Protein AF-0000000068438453 (afdb_homodimer)

Organism: Pseudonaja textilis (NCBI:txid8673)

Sequence (588 aa):
MAVAGTLYTYPENWRAFKALIAAQYSGAKIKVLSTPPQFHFGQTNKTPEFLKKFPVGKVPAFEGEDGFCIFESNAIAHYVSNEELRGTTQEAASQVLQWVSFADSDIVPPASTWVFPTLGIMQYNKQATEYAKEEVKRILSLLDSHLKTRTFLVGERITLADITVVCTLLWLYKQVLEPSFRQPYENVNRWFVTCVNQPQFKAILGDLKLCEKMAQFDGQEIYSPPPPPRFSLKWPFCLGKWEAGCVASSLHHSWTYIRSPAAALINFKGFMRGYLLALPCKKPTLAYIISSPLMAVAGTLYTYPENWRAFKALIAAQYSGAKIKVLSTPPQFHFGQTNKTPEFLKKFPVGKVPAFEGEDGFCIFESNAIAHYVSNEELRGTTQEAASQVLQWVSFADSDIVPPASTWVFPTLGIMQYNKQATEYAKEEVKRILSLLDSHLKTRTFLVGERITLADITVVCTLLWLYKQVLEPSFRQPYENVNRWFVTCVNQPQFKAILGDLKLCEKMAQFDGQEIYSPPPPPRFSLKWPFCLGKWEAGCVASSLHHSWTYIRSPAAALINFKGFMRGYLLALPCKKPTLAYIISSPL

Nearest PDB structures (foldseek):
  5jpo-assembly1_A  TM=9.948E-01  e=2.511E-35  Homo sapiens
  5dqs-assembly1_A  TM=9.940E-01  e=3.022E-33  Homo sapiens
  5jpo-assembly1_C-2  TM=9.856E-01  e=1.834E-32  Homo sapiens
  5f8b-assembly1_A  TM=8.806E-01  e=1.189E-16  Aspergillus fumigatus Af293
  1nhy-assembly1_A  TM=8.116E-01  e=9.642E-15  Saccharomyces cerevisiae

Structure (mmCIF, N/CA/C/O backbone):
data_AF-0000000068438453-model_v1
#
loop_
_entity.id
_entity.type
_entity.pdbx_description
1 polymer 'Eukaryotic translation elongation factor 1 gamma'
#
loop_
_atom_site.group_PDB
_atom_site.id
_atom_site.type_symbol
_atom_site.label_atom_id
_atom_site.label_alt_id
_atom_site.label_comp_id
_atom_site.label_asym_id
_atom_site.label_entity_id
_atom_site.label_seq_id
_atom_site.pdbx_PDB_ins_code
_atom_site.Cartn_x
_atom_site.Cartn_y
_atom_site.Cartn_z
_atom_site.occupancy
_atom_site.B_iso_or_equiv
_atom_site.auth_seq_id
_atom_site.auth_comp_id
_atom_site.auth_asym_id
_atom_site.auth_atom_id
_atom_site.pdbx_PDB_model_num
ATOM 1 N N . MET A 1 1 ? -4.332 -27.781 2.059 1 58.41 1 MET A N 1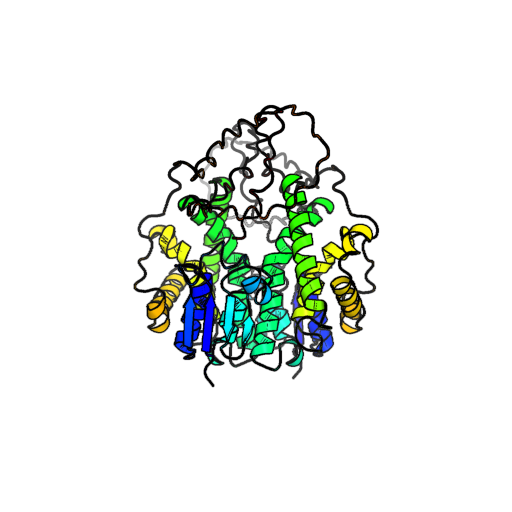
ATOM 2 C CA . MET A 1 1 ? -5.023 -27.719 3.342 1 58.41 1 MET A CA 1
ATOM 3 C C . MET A 1 1 ? -5.379 -26.297 3.713 1 58.41 1 MET A C 1
ATOM 5 O O . MET A 1 1 ? -4.691 -25.344 3.311 1 58.41 1 MET A O 1
ATOM 9 N N . ALA A 1 2 ? -6.574 -26.078 4.309 1 78.31 2 ALA A N 1
ATOM 10 C CA . ALA A 1 2 ? -7.047 -24.734 4.621 1 78.31 2 ALA A CA 1
ATOM 11 C C . ALA A 1 2 ? -6.152 -24.062 5.664 1 78.31 2 ALA A C 1
ATOM 13 O O . ALA A 1 2 ? -5.645 -24.734 6.57 1 78.31 2 ALA A O 1
ATOM 14 N N . VAL A 1 3 ? -5.676 -22.875 5.477 1 91.88 3 VAL A N 1
ATOM 15 C CA . VAL A 1 3 ? -4.844 -22.078 6.367 1 91.88 3 VAL A CA 1
ATOM 16 C C . VAL A 1 3 ? -5.523 -21.938 7.727 1 91.88 3 VAL A C 1
ATOM 18 O O . VAL A 1 3 ? -6.742 -21.75 7.801 1 91.88 3 VAL A O 1
ATOM 21 N N . ALA A 1 4 ? -4.824 -22.25 8.758 1 97.19 4 ALA A N 1
ATOM 22 C CA . ALA A 1 4 ? -5.316 -22.047 10.125 1 97.19 4 ALA A CA 1
ATOM 23 C C . ALA A 1 4 ? -4.285 -21.312 10.977 1 97.19 4 ALA A C 1
ATOM 25 O O . ALA A 1 4 ? -3.084 -21.578 10.875 1 97.19 4 ALA A O 1
ATOM 26 N N . GLY A 1 5 ? -4.852 -20.344 11.82 1 98 5 GLY A N 1
ATOM 27 C CA . GLY A 1 5 ? -3.91 -19.609 12.656 1 98 5 GLY A CA 1
ATOM 28 C C . GLY A 1 5 ? -4.574 -18.562 13.531 1 98 5 GLY A C 1
ATOM 29 O O . GLY A 1 5 ? -5.785 -18.609 13.742 1 98 5 GLY A O 1
ATOM 30 N N . THR A 1 6 ? -3.721 -17.703 14.109 1 98.44 6 THR A N 1
ATOM 31 C CA . THR A 1 6 ? -4.152 -16.672 15.047 1 98.44 6 THR A CA 1
ATOM 32 C C . THR A 1 6 ? -3.912 -15.281 14.477 1 98.44 6 THR A C 1
ATOM 34 O O . THR A 1 6 ? -2.842 -15.008 13.938 1 98.44 6 THR A O 1
ATOM 37 N N . LEU A 1 7 ? -4.945 -14.5 14.586 1 98.69 7 LEU A N 1
ATOM 38 C CA . LEU A 1 7 ? -4.848 -13.102 14.188 1 98.69 7 LEU A CA 1
ATOM 39 C C . LEU A 1 7 ? -4.867 -12.188 15.414 1 98.69 7 LEU A C 1
ATOM 41 O O . LEU A 1 7 ? -5.832 -12.195 16.172 1 98.69 7 LEU A O 1
ATOM 45 N N . TYR A 1 8 ? -3.77 -11.484 15.625 1 98.56 8 TYR A N 1
ATOM 46 C CA . TYR A 1 8 ? -3.678 -10.477 16.672 1 98.56 8 TYR A CA 1
ATOM 47 C C . TYR A 1 8 ? -4.141 -9.117 16.172 1 98.56 8 TYR A C 1
ATOM 49 O O . TYR A 1 8 ? -3.639 -8.617 15.172 1 98.56 8 TYR A O 1
ATOM 57 N N . THR A 1 9 ? -5.098 -8.516 16.781 1 98.06 9 THR A N 1
ATOM 58 C CA . THR A 1 9 ? -5.629 -7.227 16.359 1 98.06 9 THR A CA 1
ATOM 59 C C . THR A 1 9 ? -6.355 -6.535 17.516 1 98.06 9 THR A C 1
ATOM 61 O O . THR A 1 9 ? -6.172 -6.902 18.672 1 98.06 9 THR A O 1
ATOM 64 N N . TYR A 1 10 ? -6.996 -5.398 17.344 1 95.81 10 TYR A N 1
ATOM 65 C CA . TYR A 1 10 ? -7.895 -4.742 18.297 1 95.81 10 TYR A CA 1
ATOM 66 C C . TYR A 1 10 ? -9.32 -4.703 17.75 1 95.81 10 TYR A C 1
ATOM 68 O O . TYR A 1 10 ? -9.539 -4.898 16.547 1 95.81 10 TYR A O 1
ATOM 76 N N . PRO A 1 11 ? -10.281 -4.527 18.578 1 93.94 11 PRO A N 1
ATOM 77 C CA . PRO A 1 11 ? -11.672 -4.605 18.125 1 93.94 11 PRO A CA 1
ATOM 78 C C . PRO A 1 11 ? -12.008 -3.562 17.062 1 93.94 11 PRO A C 1
ATOM 80 O O . PRO A 1 11 ? -11.539 -2.422 17.141 1 93.94 11 PRO A O 1
ATOM 83 N N . GLU A 1 12 ? -12.727 -3.938 16.031 1 92.19 12 GLU A N 1
ATOM 84 C CA . GLU A 1 12 ? -13.281 -3.092 14.977 1 92.19 12 GLU A CA 1
ATOM 85 C C . GLU A 1 12 ? -12.188 -2.516 14.094 1 92.19 12 GLU A C 1
ATOM 87 O O . GLU A 1 12 ? -12.336 -1.428 13.531 1 92.19 12 GLU A O 1
ATOM 92 N N . ASN A 1 13 ? -11.062 -3.186 14.086 1 95.31 13 ASN A N 1
ATOM 93 C CA . ASN A 1 13 ? -9.992 -2.805 13.164 1 95.31 13 ASN A CA 1
ATOM 94 C C . ASN A 1 13 ? -10.344 -3.172 11.727 1 95.31 13 ASN A C 1
ATOM 96 O O . ASN A 1 13 ? -10.289 -4.344 11.344 1 95.31 13 ASN A O 1
ATOM 100 N N . TRP A 1 14 ? -10.625 -2.15 10.93 1 96 14 TRP A N 1
ATOM 101 C CA . TRP A 1 14 ? -11.055 -2.402 9.562 1 96 14 TRP A CA 1
ATOM 102 C C . TRP A 1 14 ? -9.961 -3.096 8.758 1 96 14 TRP A C 1
ATOM 104 O O . TRP A 1 14 ? -10.242 -3.801 7.789 1 96 14 TRP A O 1
ATOM 114 N N . ARG A 1 15 ? -8.719 -2.92 9.094 1 97.75 15 ARG A N 1
ATOM 115 C CA . ARG A 1 15 ? -7.602 -3.584 8.43 1 97.75 15 ARG A CA 1
ATOM 116 C C . ARG A 1 15 ? -7.641 -5.09 8.656 1 97.75 15 ARG A C 1
ATOM 118 O O . ARG A 1 15 ? -7.238 -5.867 7.793 1 97.75 15 ARG A O 1
ATOM 125 N N . ALA A 1 16 ? -8.102 -5.523 9.828 1 98.5 16 ALA A N 1
ATOM 126 C CA . ALA A 1 16 ? -8.219 -6.941 10.156 1 98.5 16 ALA A CA 1
ATOM 127 C C . ALA A 1 16 ? -9.406 -7.574 9.445 1 98.5 16 ALA A C 1
ATOM 129 O O . ALA A 1 16 ? -9.406 -8.773 9.164 1 98.5 16 ALA A O 1
ATOM 130 N N . PHE A 1 17 ? -10.398 -6.73 9.141 1 98.75 17 PHE A N 1
ATOM 131 C CA . PHE A 1 17 ? -11.594 -7.246 8.484 1 98.75 17 PHE A CA 1
ATOM 132 C C . PHE A 1 17 ? -11.25 -7.859 7.133 1 98.75 17 PHE A C 1
ATOM 134 O O . PHE A 1 17 ? -11.891 -8.82 6.695 1 98.75 17 PHE A O 1
ATOM 141 N N . LYS A 1 18 ? -10.258 -7.293 6.465 1 98.81 18 LYS A N 1
ATOM 142 C CA . LYS A 1 18 ? -9.859 -7.809 5.156 1 98.81 18 LYS A CA 1
ATOM 143 C C . LYS A 1 18 ? -9.562 -9.305 5.227 1 98.81 18 LYS A C 1
ATOM 145 O O . LYS A 1 18 ? -10.117 -10.094 4.461 1 98.81 18 LYS A O 1
ATOM 150 N N . ALA A 1 19 ? -8.719 -9.688 6.191 1 98.81 19 ALA A N 1
ATOM 151 C CA . ALA A 1 19 ? -8.312 -11.086 6.348 1 98.81 19 ALA A CA 1
ATOM 152 C C . ALA A 1 19 ? -9.477 -11.938 6.832 1 98.81 19 ALA A C 1
ATOM 154 O O . ALA A 1 19 ? -9.656 -13.07 6.375 1 98.81 19 ALA A O 1
ATOM 155 N N . LEU A 1 20 ? -10.273 -11.406 7.695 1 98.81 20 LEU A N 1
ATOM 156 C CA . LEU A 1 20 ? -11.375 -12.172 8.273 1 98.81 20 LEU A CA 1
ATOM 157 C C . LEU A 1 20 ? -12.445 -12.453 7.23 1 98.81 20 LEU A C 1
ATOM 159 O O . LEU A 1 20 ? -12.984 -13.562 7.172 1 98.81 20 LEU A O 1
ATOM 163 N N . ILE A 1 21 ? -12.742 -11.469 6.418 1 98.88 21 ILE A N 1
ATOM 164 C CA . ILE A 1 21 ? -13.727 -11.664 5.363 1 98.88 21 ILE A CA 1
ATOM 165 C C . ILE A 1 21 ? -13.18 -12.633 4.32 1 98.88 21 ILE A C 1
ATOM 167 O O . ILE A 1 21 ? -13.898 -13.523 3.848 1 98.88 21 ILE A O 1
ATOM 171 N N . ALA A 1 22 ? -11.914 -12.477 3.918 1 98.81 22 ALA A N 1
ATOM 172 C CA . ALA A 1 22 ? -11.289 -13.398 2.977 1 98.81 22 ALA A CA 1
ATOM 173 C C . ALA A 1 22 ? -11.375 -14.836 3.484 1 98.81 22 ALA A C 1
ATOM 175 O O . ALA A 1 22 ? -11.633 -15.758 2.709 1 98.81 22 ALA A O 1
ATOM 176 N N . ALA A 1 23 ? -11.195 -15.016 4.773 1 98.69 23 ALA A N 1
ATOM 177 C CA . ALA A 1 23 ? -11.227 -16.344 5.383 1 98.69 23 ALA A CA 1
ATOM 178 C C . ALA A 1 23 ? -12.617 -16.969 5.277 1 98.69 23 ALA A C 1
ATOM 180 O O . ALA A 1 23 ? -12.75 -18.188 5.16 1 98.69 23 ALA A O 1
ATOM 181 N N . GLN A 1 24 ? -13.648 -16.125 5.285 1 98.5 24 GLN A N 1
ATOM 182 C CA . GLN A 1 24 ? -15 -16.625 5.121 1 98.5 24 GLN A CA 1
ATOM 183 C C . GLN A 1 24 ? -15.195 -17.25 3.74 1 98.5 24 GLN A C 1
ATOM 185 O O . GLN A 1 24 ? -15.969 -18.203 3.58 1 98.5 24 GLN A O 1
ATOM 190 N N . TYR A 1 25 ? -14.547 -16.781 2.74 1 98.19 25 TYR A N 1
ATOM 191 C CA . TYR A 1 25 ? -14.641 -17.312 1.385 1 98.19 25 TYR A CA 1
ATOM 192 C C . TYR A 1 25 ? -13.758 -18.547 1.215 1 98.19 25 TYR A C 1
ATOM 194 O O . TYR A 1 25 ? -14.141 -19.5 0.531 1 98.19 25 TYR A O 1
ATOM 202 N N . SER A 1 26 ? -12.609 -18.531 1.817 1 97.69 26 SER A N 1
ATOM 203 C CA . SER A 1 26 ? -11.617 -19.578 1.576 1 97.69 26 SER A CA 1
ATOM 204 C C . SER A 1 26 ? -11.836 -20.766 2.506 1 97.69 26 SER A C 1
ATOM 206 O O . SER A 1 26 ? -11.352 -21.875 2.234 1 97.69 26 SER A O 1
ATOM 208 N N . GLY A 1 27 ? -12.406 -20.531 3.654 1 97.25 27 GLY A N 1
ATOM 209 C CA . GLY A 1 27 ? -12.562 -21.562 4.66 1 97.25 27 GLY A CA 1
ATOM 210 C C . GLY A 1 27 ? -11.422 -21.609 5.66 1 97.25 27 GLY A C 1
ATOM 211 O O . GLY A 1 27 ? -11.367 -22.5 6.508 1 97.25 27 GLY A O 1
ATOM 212 N N . ALA A 1 28 ? -10.523 -20.672 5.559 1 97.44 28 ALA A N 1
ATOM 213 C CA . ALA A 1 28 ? -9.445 -20.578 6.539 1 97.44 28 ALA A CA 1
ATOM 214 C C . ALA A 1 28 ? -10 -20.375 7.945 1 97.44 28 ALA A C 1
ATOM 216 O O . ALA A 1 28 ? -10.977 -19.656 8.133 1 97.44 28 ALA A O 1
ATOM 217 N N . LYS A 1 29 ? -9.375 -21.016 8.867 1 98.06 29 LYS A N 1
ATOM 218 C CA . LYS A 1 29 ? -9.797 -20.906 10.258 1 98.06 29 LYS A CA 1
ATOM 219 C C . LYS A 1 29 ? -8.914 -19.938 11.031 1 98.06 29 LYS A C 1
ATOM 221 O O . LYS A 1 29 ? -7.738 -20.219 11.273 1 98.06 29 LYS A O 1
ATOM 226 N N . ILE A 1 30 ? -9.523 -18.828 11.484 1 98.25 30 ILE A N 1
ATOM 227 C CA . ILE A 1 30 ? -8.742 -17.797 12.141 1 98.25 30 ILE A CA 1
ATOM 228 C C . ILE A 1 30 ? -9.25 -17.594 13.562 1 98.25 30 ILE A C 1
ATOM 230 O O . ILE A 1 30 ? -10.422 -17.281 13.773 1 98.25 30 ILE A O 1
ATOM 234 N N . LYS A 1 31 ? -8.414 -17.812 14.484 1 98.06 31 LYS A N 1
ATOM 235 C CA . LYS A 1 31 ? -8.664 -17.391 15.867 1 98.06 31 LYS A CA 1
ATOM 236 C C . LYS A 1 31 ? -8.258 -15.93 16.078 1 98.06 31 LYS A C 1
ATOM 238 O O . LYS A 1 31 ? -7.117 -15.555 15.812 1 98.06 31 LYS A O 1
ATOM 243 N N . VAL A 1 32 ? -9.172 -15.148 16.578 1 98.19 32 VAL A N 1
ATOM 244 C CA . VAL A 1 32 ? -8.891 -13.719 16.734 1 98.19 32 VAL A CA 1
ATOM 245 C C . VAL A 1 32 ? -8.586 -13.422 18.203 1 98.19 32 VAL A C 1
ATOM 247 O O . VAL A 1 32 ? -9.367 -13.758 19.094 1 98.19 32 VAL A O 1
ATOM 250 N N . LEU A 1 33 ? -7.477 -12.867 18.5 1 97.75 33 LEU A N 1
ATOM 251 C CA . LEU A 1 33 ? -7.129 -12.328 19.797 1 97.75 33 LEU A CA 1
ATOM 252 C C . LEU A 1 33 ? -7.109 -10.805 19.781 1 97.75 33 LEU A C 1
ATOM 254 O O . LEU A 1 33 ? -6.219 -10.203 19.172 1 97.75 33 LEU A O 1
ATOM 258 N N . SER A 1 34 ? -8.133 -10.211 20.438 1 95.75 34 SER A N 1
ATOM 259 C CA . SER A 1 34 ? -8.273 -8.766 20.297 1 95.75 34 SER A CA 1
ATOM 260 C C . SER A 1 34 ? -8.516 -8.102 21.656 1 95.75 34 SER A C 1
ATOM 262 O O . SER A 1 34 ? -8.562 -6.875 21.734 1 95.75 34 SER A O 1
ATOM 264 N N . THR A 1 35 ? -8.656 -8.883 22.641 1 94.44 35 THR A N 1
ATOM 265 C CA . THR A 1 35 ? -8.977 -8.32 23.953 1 94.44 35 THR A CA 1
ATOM 266 C C . THR A 1 35 ? -8.164 -9 25.047 1 94.44 35 THR A C 1
ATOM 268 O O . THR A 1 35 ? -7.719 -10.133 24.875 1 94.44 35 THR A O 1
ATOM 271 N N . PRO A 1 36 ? -8.039 -8.148 26.156 1 90.69 36 PRO A N 1
ATOM 272 C CA . PRO A 1 36 ? -7.41 -8.789 27.328 1 90.69 36 PRO A CA 1
ATOM 273 C C . PRO A 1 36 ? -8.195 -9.992 27.828 1 90.69 36 PRO A C 1
ATOM 275 O O . PRO A 1 36 ? -9.422 -10.039 27.688 1 90.69 36 PRO A O 1
ATOM 278 N N . PRO A 1 37 ? -7.43 -10.906 28.312 1 92.38 37 PRO A N 1
ATOM 279 C CA . PRO A 1 37 ? -6 -10.93 28.625 1 92.38 37 PRO A CA 1
ATOM 280 C C . PRO A 1 37 ? -5.156 -11.453 27.469 1 92.38 37 PRO A C 1
ATOM 282 O O . PRO A 1 37 ? -3.922 -11.414 27.531 1 92.38 37 PRO A O 1
ATOM 285 N N . GLN A 1 38 ? -5.781 -11.953 26.5 1 92.5 38 GLN A N 1
ATOM 286 C CA . GLN A 1 38 ? -5.039 -12.617 25.438 1 92.5 38 GLN A CA 1
ATOM 287 C C . GLN A 1 38 ? -4.246 -11.617 24.609 1 92.5 38 GLN A C 1
ATOM 289 O O . GLN A 1 38 ? -3.146 -11.922 24.141 1 92.5 38 GLN A O 1
ATOM 294 N N . PHE A 1 39 ? -4.855 -10.461 24.469 1 95.56 39 PHE A N 1
ATOM 295 C CA . PHE A 1 39 ? -4.176 -9.422 23.703 1 95.56 39 PHE A CA 1
ATOM 296 C C . PHE A 1 39 ? -4.578 -8.039 24.172 1 95.56 39 PHE A C 1
ATOM 298 O O . PHE A 1 39 ? -5.77 -7.719 24.25 1 95.56 39 PHE A O 1
ATOM 305 N N . HIS A 1 40 ? -3.627 -7.301 24.531 1 94.62 40 HIS A N 1
ATOM 306 C CA . HIS A 1 40 ? -3.781 -5.902 24.922 1 94.62 40 HIS A CA 1
ATOM 307 C C . HIS A 1 40 ? -3 -4.984 23.984 1 94.62 40 HIS A C 1
ATOM 309 O O . HIS A 1 40 ? -1.779 -4.859 24.109 1 94.62 40 HIS A O 1
ATOM 315 N N . PHE A 1 41 ? -3.787 -4.285 23.219 1 93.56 41 PHE A N 1
ATOM 316 C CA . PHE A 1 41 ? -3.146 -3.426 22.219 1 93.56 41 PHE A CA 1
ATOM 317 C C . PHE A 1 41 ? -2.314 -2.346 22.906 1 93.56 41 PHE A C 1
ATOM 319 O O . PHE A 1 41 ? -2.783 -1.691 23.844 1 93.56 41 PHE A O 1
ATOM 326 N N . GLY A 1 42 ? -1.165 -2.143 22.438 1 93.31 42 GLY A N 1
ATOM 327 C CA . GLY A 1 42 ? -0.262 -1.169 23.031 1 93.31 42 GLY A CA 1
ATOM 328 C C . GLY A 1 42 ? 0.601 -1.75 24.125 1 93.31 42 GLY A C 1
ATOM 329 O O . GLY A 1 42 ? 1.552 -1.11 24.578 1 93.31 42 GLY A O 1
ATOM 330 N N . GLN A 1 43 ? 0.289 -2.941 24.547 1 94.94 43 GLN A N 1
ATOM 331 C CA . GLN A 1 43 ? 1.066 -3.635 25.562 1 94.94 43 GLN A CA 1
ATOM 332 C C . GLN A 1 43 ? 1.609 -4.961 25.031 1 94.94 43 GLN A C 1
ATOM 334 O O . GLN A 1 43 ? 2.82 -5.117 24.859 1 94.94 43 GLN A O 1
ATOM 339 N N . THR A 1 44 ? 0.696 -5.848 24.594 1 96.69 44 THR A N 1
ATOM 340 C CA . THR A 1 44 ? 1.093 -7.16 24.109 1 96.69 44 THR A CA 1
ATOM 341 C C . THR A 1 44 ? 1.996 -7.031 22.891 1 96.69 44 THR A C 1
ATOM 343 O O . THR A 1 44 ? 2.996 -7.742 22.766 1 96.69 44 THR A O 1
ATOM 346 N N . ASN A 1 45 ? 1.675 -6.109 21.984 1 96.31 45 ASN A N 1
ATOM 347 C CA . ASN A 1 45 ? 2.418 -5.969 20.734 1 96.31 45 ASN A CA 1
ATOM 348 C C . ASN A 1 45 ? 3.734 -5.227 20.938 1 96.31 45 ASN A C 1
ATOM 350 O O . ASN A 1 45 ? 4.438 -4.918 19.984 1 96.31 45 ASN A O 1
ATOM 354 N N . LYS A 1 46 ? 4.055 -4.918 22.188 1 95.75 46 LYS A N 1
ATOM 355 C CA . LYS A 1 46 ? 5.32 -4.27 22.516 1 95.75 46 LYS A CA 1
ATOM 356 C C . LYS A 1 46 ? 6.227 -5.207 23.312 1 95.75 46 LYS A C 1
ATOM 358 O O . LYS A 1 46 ? 7.387 -4.883 23.562 1 95.75 46 LYS A O 1
ATOM 363 N N . THR A 1 47 ? 5.734 -6.363 23.656 1 96.81 47 THR A N 1
ATOM 364 C CA . THR A 1 47 ? 6.512 -7.324 24.422 1 96.81 47 THR A CA 1
ATOM 365 C C . THR A 1 47 ? 7.594 -7.969 23.562 1 96.81 47 THR A C 1
ATOM 367 O O . THR A 1 47 ? 7.43 -8.102 22.344 1 96.81 47 THR A O 1
ATOM 370 N N . PRO A 1 48 ? 8.656 -8.391 24.188 1 96.25 48 PRO A N 1
ATOM 371 C CA . PRO A 1 48 ? 9.719 -9.062 23.453 1 96.25 48 PRO A CA 1
ATOM 372 C C . PRO A 1 48 ? 9.234 -10.328 22.734 1 96.25 48 PRO A C 1
ATOM 374 O O . PRO A 1 48 ? 9.68 -10.625 21.625 1 96.25 48 PRO A O 1
ATOM 377 N N . GLU A 1 49 ? 8.398 -11.023 23.375 1 95.94 49 GLU A N 1
ATOM 378 C CA . GLU A 1 49 ? 7.867 -12.25 22.781 1 95.94 49 GLU A CA 1
ATOM 379 C C . GLU A 1 49 ? 7.102 -11.953 21.5 1 95.94 49 GLU A C 1
ATOM 381 O O . GLU A 1 49 ? 7.238 -12.68 20.5 1 95.94 49 GLU A O 1
ATOM 386 N N . PHE A 1 50 ? 6.281 -10.914 21.516 1 97.06 50 PHE A N 1
ATOM 387 C CA . PHE A 1 50 ? 5.527 -10.523 20.328 1 97.06 50 PHE A CA 1
ATOM 388 C C . PHE A 1 50 ? 6.461 -9.984 19.25 1 97.06 50 PHE A C 1
ATOM 390 O O . PHE A 1 50 ? 6.328 -10.336 18.078 1 97.06 50 PHE A O 1
ATOM 397 N N . LEU A 1 51 ? 7.387 -9.211 19.641 1 95.81 51 LEU A N 1
ATOM 398 C CA . LEU A 1 51 ? 8.281 -8.531 18.703 1 95.81 51 LEU A CA 1
ATOM 399 C C . LEU A 1 51 ? 9.234 -9.523 18.047 1 95.81 51 LEU A C 1
ATOM 401 O O . LEU A 1 51 ? 9.742 -9.273 16.953 1 95.81 51 LEU A O 1
ATOM 405 N N . LYS A 1 52 ? 9.484 -10.602 18.688 1 95 52 LYS A N 1
ATOM 406 C CA . LYS A 1 52 ? 10.281 -11.656 18.078 1 95 52 LYS A CA 1
ATOM 407 C C . LYS A 1 52 ? 9.586 -12.242 16.859 1 95 52 LYS A C 1
ATOM 409 O O . LYS A 1 52 ? 10.234 -12.57 15.867 1 95 52 LYS A O 1
ATOM 414 N N . LYS A 1 53 ? 8.281 -12.312 16.938 1 95.69 53 LYS A N 1
ATOM 415 C CA . LYS A 1 53 ? 7.48 -12.859 15.852 1 95.69 53 LYS A CA 1
ATOM 416 C C . LYS A 1 53 ? 7.152 -11.781 14.82 1 95.69 53 LYS A C 1
ATOM 418 O O . LYS A 1 53 ? 7.133 -12.055 13.617 1 95.69 53 LYS A O 1
ATOM 423 N N . PHE A 1 54 ? 6.898 -10.609 15.375 1 97.25 54 PHE A N 1
ATOM 424 C CA . PHE A 1 54 ? 6.469 -9.477 14.562 1 97.25 54 PHE A CA 1
ATOM 425 C C . PHE A 1 54 ? 7.273 -8.227 14.898 1 97.25 54 PHE A C 1
ATOM 427 O O . PHE A 1 54 ? 6.781 -7.332 15.586 1 97.25 54 PHE A O 1
ATOM 434 N N . PRO A 1 55 ? 8.359 -8.078 14.328 1 94.75 55 PRO A N 1
ATOM 435 C CA . PRO A 1 55 ? 9.297 -7.023 14.727 1 94.75 55 PRO A CA 1
ATOM 436 C C . PRO A 1 55 ? 8.734 -5.621 14.5 1 94.75 55 PRO A C 1
ATOM 438 O O . PRO A 1 55 ? 9.188 -4.66 15.125 1 94.75 55 PRO A O 1
ATOM 441 N N . VAL A 1 56 ? 7.773 -5.508 13.609 1 95.12 56 VAL A N 1
ATOM 442 C CA . VAL A 1 56 ? 7.211 -4.195 13.312 1 95.12 56 VAL A CA 1
ATOM 443 C C . VAL A 1 56 ? 6.328 -3.744 14.477 1 95.12 56 VAL A C 1
ATOM 445 O O . VAL A 1 56 ? 6.062 -2.551 14.633 1 95.12 56 VAL A O 1
ATOM 448 N N . GLY A 1 57 ? 5.785 -4.684 15.281 1 96.19 57 GLY A N 1
ATOM 449 C CA . GLY A 1 57 ? 4.996 -4.391 16.469 1 96.19 57 GLY A CA 1
ATOM 450 C C . GLY A 1 57 ? 3.607 -3.867 16.141 1 96.19 57 GLY A C 1
ATOM 451 O O . GLY A 1 57 ? 2.92 -3.336 17.016 1 96.19 57 GLY A O 1
ATOM 452 N N . LYS A 1 58 ? 3.242 -3.926 14.875 1 95.88 58 LYS A N 1
ATOM 453 C CA . LYS A 1 58 ? 1.921 -3.469 14.453 1 95.88 58 LYS A CA 1
ATOM 454 C C . LYS A 1 58 ? 0.934 -4.629 14.383 1 95.88 58 LYS A C 1
ATOM 456 O O . LYS A 1 58 ? 1.338 -5.797 14.359 1 95.88 58 LYS A O 1
ATOM 461 N N . VAL A 1 59 ? -0.271 -4.34 14.484 1 97.31 59 VAL A N 1
ATOM 462 C CA . VAL A 1 59 ? -1.356 -5.289 14.258 1 97.31 59 VAL A CA 1
ATOM 463 C C . VAL A 1 59 ? -2.287 -4.762 13.164 1 97.31 59 VAL A C 1
ATOM 465 O O . VAL A 1 59 ? -2.414 -3.547 12.984 1 97.31 59 VAL A O 1
ATOM 468 N N . PRO A 1 60 ? -2.893 -5.527 12.336 1 98.19 60 PRO A N 1
ATOM 469 C CA . PRO A 1 60 ? -3.021 -6.973 12.531 1 98.19 60 PRO A CA 1
ATOM 470 C C . PRO A 1 60 ? -1.732 -7.73 12.219 1 98.19 60 PRO A C 1
ATOM 472 O O . PRO A 1 60 ? -0.928 -7.273 11.406 1 98.19 60 PRO A O 1
ATOM 475 N N . ALA A 1 61 ? -1.481 -8.773 12.891 1 98.62 61 ALA A N 1
ATOM 476 C CA . ALA A 1 61 ? -0.403 -9.742 12.695 1 98.62 61 ALA A CA 1
ATOM 477 C C . ALA A 1 61 ? -0.928 -11.172 12.773 1 98.62 61 ALA A C 1
ATOM 479 O O . ALA A 1 61 ? -1.783 -11.484 13.602 1 98.62 61 ALA A O 1
ATOM 480 N N . PHE A 1 62 ? -0.474 -12.07 11.906 1 98.75 62 PHE A N 1
ATOM 481 C CA . PHE A 1 62 ? -1.023 -13.422 11.797 1 98.75 62 PHE A CA 1
ATOM 482 C C . PHE A 1 62 ? 0.06 -14.469 12.023 1 98.75 62 PHE A C 1
ATOM 484 O O . PHE A 1 62 ? 1.154 -14.367 11.469 1 98.75 62 PHE A O 1
ATOM 491 N N . GLU A 1 63 ? -0.248 -15.359 12.852 1 98.38 63 GLU A N 1
ATOM 492 C CA . GLU A 1 63 ? 0.607 -16.516 13.117 1 98.38 63 GLU A CA 1
ATOM 493 C C . GLU A 1 63 ? -0.106 -17.812 12.773 1 98.38 63 GLU A C 1
ATOM 495 O O . GLU A 1 63 ? -1.105 -18.172 13.406 1 98.38 63 GLU A O 1
ATOM 500 N N . GLY A 1 64 ? 0.443 -18.562 11.781 1 97.25 64 GLY A N 1
ATOM 501 C CA . GLY A 1 64 ? -0.121 -19.844 11.406 1 97.25 64 GLY A CA 1
ATOM 502 C C . GLY A 1 64 ? 0.154 -20.938 12.422 1 97.25 64 GLY A C 1
ATOM 503 O O . GLY A 1 64 ? 1.103 -20.844 13.203 1 97.25 64 GLY A O 1
ATOM 504 N N . GLU A 1 65 ? -0.641 -21.969 12.336 1 95.25 65 GLU A N 1
ATOM 505 C CA . GLU A 1 65 ? -0.417 -23.125 13.203 1 95.25 65 GLU A CA 1
ATOM 506 C C . GLU A 1 65 ? 0.922 -23.797 12.898 1 95.25 65 GLU A C 1
ATOM 508 O O . GLU A 1 65 ? 1.502 -24.453 13.758 1 95.25 65 GLU A O 1
ATOM 513 N N . ASP A 1 66 ? 1.329 -23.578 11.719 1 91.75 66 ASP A N 1
ATOM 514 C CA . ASP A 1 66 ? 2.609 -24.141 11.305 1 91.75 66 ASP A CA 1
ATOM 515 C C . ASP A 1 66 ? 3.768 -23.234 11.719 1 91.75 66 ASP A C 1
ATOM 517 O O . ASP A 1 66 ? 4.926 -23.516 11.398 1 91.75 66 ASP A O 1
ATOM 521 N N . GLY A 1 67 ? 3.492 -22.109 12.281 1 93.62 67 GLY A N 1
ATOM 522 C CA . GLY A 1 67 ? 4.531 -21.203 12.766 1 93.62 67 GLY A CA 1
ATOM 523 C C . GLY A 1 67 ? 4.82 -20.062 11.805 1 93.62 67 GLY A C 1
ATOM 524 O O . GLY A 1 67 ? 5.586 -19.156 12.125 1 93.62 67 GLY A O 1
ATOM 525 N N . PHE A 1 68 ? 4.199 -20.125 10.672 1 96 68 PHE A N 1
ATOM 526 C CA . PHE A 1 68 ? 4.398 -19.062 9.703 1 96 68 PHE A CA 1
ATOM 527 C C . PHE A 1 68 ? 3.826 -17.75 10.219 1 96 68 PHE A C 1
ATOM 529 O O . PHE A 1 68 ? 2.645 -17.672 10.555 1 96 68 PHE A O 1
ATOM 536 N N . CYS A 1 69 ? 4.715 -16.688 10.305 1 97.56 69 CYS A N 1
ATOM 537 C CA . CYS A 1 69 ? 4.297 -15.375 10.773 1 97.56 69 CYS A CA 1
ATOM 538 C C . CYS A 1 69 ? 4.297 -14.359 9.633 1 97.56 69 CYS A C 1
ATOM 540 O O . CYS A 1 69 ? 5.238 -14.312 8.836 1 97.56 69 CYS A O 1
ATOM 542 N N . ILE A 1 70 ? 3.244 -13.641 9.586 1 97.94 70 ILE A N 1
ATOM 543 C CA . ILE A 1 70 ? 3.131 -12.633 8.531 1 97.94 70 ILE A CA 1
ATOM 544 C C . ILE A 1 70 ? 2.42 -11.398 9.078 1 97.94 70 ILE A C 1
ATOM 546 O O . ILE A 1 70 ? 1.487 -11.508 9.875 1 97.94 70 ILE A O 1
ATOM 550 N N . PHE A 1 71 ? 2.936 -10.195 8.602 1 97 71 PHE A N 1
ATOM 551 C CA . PHE A 1 71 ? 2.33 -8.93 8.992 1 97 71 PHE A CA 1
ATOM 552 C C . PHE A 1 71 ? 1.887 -8.141 7.762 1 97 71 PHE A C 1
ATOM 554 O O . PHE A 1 71 ? 2.053 -8.602 6.629 1 97 71 PHE A O 1
ATOM 561 N N . GLU A 1 72 ? 1.275 -6.957 7.988 1 97.12 72 GLU A N 1
ATOM 562 C CA . GLU A 1 72 ? 0.631 -6.137 6.965 1 97.12 72 GLU A CA 1
ATOM 563 C C . GLU A 1 72 ? -0.728 -6.711 6.574 1 97.12 72 GLU A C 1
ATOM 565 O O . GLU A 1 72 ? -0.817 -7.852 6.117 1 97.12 72 GLU A O 1
ATOM 570 N N . SER A 1 73 ? -1.731 -5.957 6.664 1 98.12 73 SER A N 1
ATOM 571 C CA . SER A 1 73 ? -3.113 -6.41 6.523 1 98.12 73 SER A CA 1
ATOM 572 C C . SER A 1 73 ? -3.365 -6.992 5.137 1 98.12 73 SER A C 1
ATOM 574 O O . SER A 1 73 ? -4.043 -8.008 5 1 98.12 73 SER A O 1
ATOM 576 N N . ASN A 1 74 ? -2.789 -6.391 4.082 1 98.5 74 ASN A N 1
ATOM 577 C CA . ASN A 1 74 ? -3.004 -6.875 2.723 1 98.5 74 ASN A CA 1
ATOM 578 C C . ASN A 1 74 ? -2.32 -8.219 2.494 1 98.5 74 ASN A C 1
ATOM 580 O O . ASN A 1 74 ? -2.869 -9.094 1.816 1 98.5 74 ASN A O 1
ATOM 584 N N . ALA A 1 75 ? -1.115 -8.367 3.021 1 98.62 75 ALA A N 1
ATOM 585 C CA . ALA A 1 75 ? -0.376 -9.617 2.896 1 98.62 75 ALA A CA 1
ATOM 586 C C . ALA A 1 75 ? -1.084 -10.75 3.641 1 98.62 75 ALA A C 1
ATOM 588 O O . ALA A 1 75 ? -1.168 -11.875 3.141 1 98.62 75 ALA A O 1
ATOM 589 N N . ILE A 1 76 ? -1.593 -10.461 4.824 1 98.69 76 ILE A N 1
ATOM 590 C CA . ILE A 1 76 ? -2.322 -11.453 5.609 1 98.69 76 ILE A CA 1
ATOM 591 C C . ILE A 1 76 ? -3.572 -11.891 4.852 1 98.69 76 ILE A C 1
ATOM 593 O O . ILE A 1 76 ? -3.857 -13.086 4.754 1 98.69 76 ILE A O 1
ATOM 597 N N . ALA A 1 77 ? -4.293 -10.867 4.348 1 98.75 77 ALA A N 1
ATOM 598 C CA . ALA A 1 77 ? -5.492 -11.18 3.58 1 98.75 77 ALA A CA 1
ATOM 599 C C . ALA A 1 77 ? -5.16 -12.062 2.377 1 98.75 77 ALA A C 1
ATOM 601 O O . ALA A 1 77 ? -5.879 -13.016 2.08 1 98.75 77 ALA A O 1
ATOM 602 N N . HIS A 1 78 ? -4.098 -11.758 1.693 1 98.5 78 HIS A N 1
ATOM 603 C CA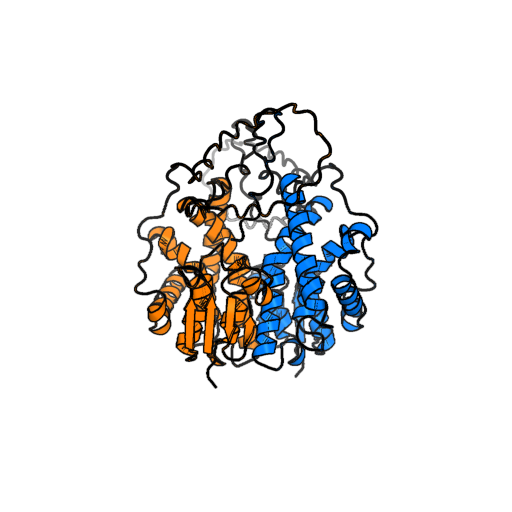 . HIS A 1 78 ? -3.66 -12.562 0.556 1 98.5 78 HIS A CA 1
ATOM 604 C C . HIS A 1 78 ? -3.344 -13.992 0.979 1 98.5 78 HIS A C 1
ATOM 606 O O . HIS A 1 78 ? -3.746 -14.945 0.308 1 98.5 78 HIS A O 1
ATOM 612 N N . TYR A 1 79 ? -2.697 -14.172 2.094 1 98.19 79 TYR A N 1
ATOM 613 C CA . TYR A 1 79 ? -2.238 -15.469 2.568 1 98.19 79 TYR A CA 1
ATOM 614 C C . TYR A 1 79 ? -3.418 -16.375 2.906 1 98.19 79 TYR A C 1
ATOM 616 O O . TYR A 1 79 ? -3.414 -17.562 2.574 1 98.19 79 TYR A O 1
ATOM 624 N N . VAL A 1 80 ? -4.449 -15.852 3.5 1 98.19 80 VAL A N 1
ATOM 625 C CA . VAL A 1 80 ? -5.551 -16.688 3.979 1 98.19 80 VAL A CA 1
ATOM 626 C C . VAL A 1 80 ? -6.594 -16.844 2.875 1 98.19 80 VAL A C 1
ATOM 628 O O . VAL A 1 80 ? -7.602 -17.531 3.059 1 98.19 80 VAL A O 1
ATOM 631 N N . SER A 1 81 ? -6.371 -16.203 1.748 1 97.75 81 SER A N 1
ATOM 632 C CA . SER A 1 81 ? -7.332 -16.203 0.65 1 97.75 81 SER A CA 1
ATOM 633 C C . SER A 1 81 ? -7.195 -17.469 -0.193 1 97.75 81 SER A C 1
ATOM 635 O O . SER A 1 81 ? -6.16 -18.141 -0.151 1 97.75 81 SER A O 1
ATOM 637 N N . ASN A 1 82 ? -8.25 -17.828 -0.953 1 97.06 82 ASN A N 1
ATOM 638 C CA . ASN A 1 82 ? -8.164 -18.859 -1.989 1 97.06 82 ASN A CA 1
ATOM 639 C C . ASN A 1 82 ? -7.762 -18.266 -3.336 1 97.06 82 ASN A C 1
ATOM 641 O O . ASN A 1 82 ? -7.574 -17.047 -3.449 1 97.06 82 ASN A O 1
ATOM 645 N N . GLU A 1 83 ? -7.598 -19.062 -4.273 1 95.38 83 GLU A N 1
ATOM 646 C CA . GLU A 1 83 ? -7.105 -18.641 -5.582 1 95.38 83 GLU A CA 1
ATOM 647 C C . GLU A 1 83 ? -8.086 -17.672 -6.25 1 95.38 83 GLU A C 1
ATOM 649 O O . GLU A 1 83 ? -7.668 -16.719 -6.902 1 95.38 83 GLU A O 1
ATOM 654 N N . GLU A 1 84 ? -9.32 -17.906 -6.09 1 96.62 84 GLU A N 1
ATOM 655 C CA . GLU A 1 84 ? -10.344 -17.062 -6.699 1 96.62 84 GLU A CA 1
ATOM 656 C C . GLU A 1 84 ? -10.25 -15.625 -6.188 1 96.62 84 GLU A C 1
ATOM 658 O O . GLU A 1 84 ? -10.375 -14.68 -6.961 1 96.62 84 GLU A O 1
ATOM 663 N N . LEU A 1 85 ? -10.039 -15.477 -4.938 1 98.31 85 LEU A N 1
ATOM 664 C CA . LEU A 1 85 ? -9.945 -14.156 -4.328 1 98.31 85 LEU A CA 1
ATOM 665 C C . LEU A 1 85 ? -8.68 -13.438 -4.793 1 98.31 85 LEU A C 1
ATOM 667 O O . LEU A 1 85 ? -8.664 -12.211 -4.898 1 98.31 85 LEU A O 1
ATOM 671 N N . ARG A 1 86 ? -7.598 -14.141 -5.047 1 97.69 86 ARG A N 1
ATOM 672 C CA . ARG A 1 86 ? -6.316 -13.555 -5.426 1 97.69 86 ARG A CA 1
ATOM 673 C C . ARG A 1 86 ? -6.289 -13.211 -6.91 1 97.69 86 ARG A C 1
ATOM 675 O O . ARG A 1 86 ? -5.453 -12.422 -7.359 1 97.69 86 ARG A O 1
ATOM 682 N N . GLY A 1 87 ? -7.16 -13.688 -7.684 1 96.06 87 GLY A N 1
ATOM 683 C CA . GLY A 1 87 ? -7.117 -13.586 -9.133 1 96.06 87 GLY A CA 1
ATOM 684 C C . GLY A 1 87 ? -6.512 -14.812 -9.797 1 96.06 87 GLY A C 1
ATOM 685 O O . GLY A 1 87 ? -5.336 -15.117 -9.594 1 96.06 87 GLY A O 1
ATOM 686 N N . THR A 1 88 ? -7.203 -15.422 -10.695 1 94.69 88 THR A N 1
ATOM 687 C CA . THR A 1 88 ? -6.82 -16.719 -11.234 1 94.69 88 THR A CA 1
ATOM 688 C C . THR A 1 88 ? -5.898 -16.562 -12.438 1 94.69 88 THR A C 1
ATOM 690 O O . THR A 1 88 ? -5.254 -17.516 -12.867 1 94.69 88 THR A O 1
ATOM 693 N N . THR A 1 89 ? -5.879 -15.43 -13.016 1 94.75 89 THR A N 1
ATOM 694 C CA . THR A 1 89 ? -4.961 -15.125 -14.109 1 94.75 89 THR A CA 1
ATOM 695 C C . THR A 1 89 ? -3.961 -14.055 -13.688 1 94.75 89 THR A C 1
ATOM 697 O O . THR A 1 89 ? -4.168 -13.359 -12.695 1 94.75 89 THR A O 1
ATOM 700 N N . GLN A 1 90 ? -2.881 -13.992 -14.367 1 94 90 GLN A N 1
ATOM 701 C CA . GLN A 1 90 ? -1.884 -12.961 -14.094 1 94 90 GLN A CA 1
ATOM 702 C C . GLN A 1 90 ? -2.498 -11.562 -14.172 1 94 90 GLN A C 1
ATOM 704 O O . GLN A 1 90 ? -2.207 -10.703 -13.344 1 94 90 GLN A O 1
ATOM 709 N N . GLU A 1 91 ? -3.32 -11.352 -15.172 1 96 91 GLU A N 1
ATOM 710 C CA . GLU A 1 91 ? -4.012 -10.078 -15.336 1 96 91 GLU A CA 1
ATOM 711 C C . GLU A 1 91 ? -4.922 -9.781 -14.148 1 96 91 GLU A C 1
ATOM 713 O O . GLU A 1 91 ? -4.875 -8.688 -13.578 1 96 91 GLU A O 1
ATOM 718 N N . ALA A 1 92 ? -5.691 -10.766 -13.797 1 97.56 92 ALA A N 1
ATOM 719 C CA . ALA A 1 92 ? -6.641 -10.594 -12.695 1 97.56 92 ALA A CA 1
ATOM 720 C C . ALA A 1 92 ? -5.914 -10.359 -11.375 1 97.56 92 ALA A C 1
ATOM 722 O O . ALA A 1 92 ? -6.305 -9.492 -10.586 1 97.56 92 ALA A O 1
ATOM 723 N N . ALA A 1 93 ? -4.875 -11.133 -11.18 1 97.81 93 ALA A N 1
ATOM 724 C CA . ALA A 1 93 ? -4.102 -10.992 -9.945 1 97.81 93 ALA A CA 1
ATOM 725 C C . ALA A 1 93 ? -3.482 -9.602 -9.852 1 97.81 93 ALA A C 1
ATOM 727 O O . ALA A 1 93 ? -3.477 -8.992 -8.781 1 97.81 93 ALA A O 1
ATOM 728 N N . SER A 1 94 ? -2.977 -9.094 -10.938 1 98.12 94 SER A N 1
ATOM 729 C CA . SER A 1 94 ? -2.375 -7.762 -10.953 1 98.12 94 SER A CA 1
ATOM 730 C C . SER A 1 94 ? -3.432 -6.68 -10.773 1 98.12 94 SER A C 1
ATOM 732 O O . SER A 1 94 ? -3.184 -5.664 -10.125 1 98.12 94 SER A O 1
ATOM 734 N N . GLN A 1 95 ? -4.578 -6.898 -11.32 1 98.25 95 GLN A N 1
ATOM 735 C CA . GLN A 1 95 ? -5.664 -5.934 -11.148 1 98.25 95 GLN A CA 1
ATOM 736 C C . GLN A 1 95 ? -6.145 -5.91 -9.695 1 98.25 95 GLN A C 1
ATOM 738 O O . GLN A 1 95 ? -6.516 -4.852 -9.18 1 98.25 95 GLN A O 1
ATOM 743 N N . VAL A 1 96 ? -6.18 -7.07 -9.109 1 98.69 96 VAL A N 1
ATOM 744 C CA . VAL A 1 96 ? -6.516 -7.117 -7.688 1 98.69 96 VAL A CA 1
ATOM 745 C C . VAL A 1 96 ? -5.535 -6.258 -6.898 1 98.69 96 VAL A C 1
ATOM 747 O O . VAL A 1 96 ? -5.941 -5.422 -6.086 1 98.69 96 VAL A O 1
ATOM 750 N N . LEU A 1 97 ? -4.277 -6.406 -7.188 1 98.44 97 LEU A N 1
ATOM 751 C CA . LEU A 1 97 ? -3.25 -5.633 -6.5 1 98.44 97 LEU A CA 1
ATOM 752 C C . LEU A 1 97 ? -3.393 -4.148 -6.809 1 98.44 97 LEU A C 1
ATOM 754 O O . LEU A 1 97 ? -3.111 -3.303 -5.953 1 98.44 97 LEU A O 1
ATOM 758 N N . GLN A 1 98 ? -3.852 -3.84 -7.996 1 98.44 98 GLN A N 1
ATOM 759 C CA . GLN A 1 98 ? -4.102 -2.457 -8.391 1 98.44 98 GLN A CA 1
ATOM 760 C C . GLN A 1 98 ? -5.098 -1.786 -7.449 1 98.44 98 GLN A C 1
ATOM 762 O O . GLN A 1 98 ? -4.828 -0.7 -6.93 1 98.44 98 GLN A O 1
ATOM 767 N N . TRP A 1 99 ? -6.148 -2.422 -7.188 1 98.62 99 TRP A N 1
ATOM 768 C CA . TRP A 1 99 ? -7.203 -1.846 -6.363 1 98.62 99 TRP A CA 1
ATOM 769 C C . TRP A 1 99 ? -6.82 -1.879 -4.887 1 98.62 99 TRP A C 1
ATOM 771 O O . TRP A 1 99 ? -7.191 -0.983 -4.125 1 98.62 99 TRP A O 1
ATOM 781 N N . VAL A 1 100 ? -6.074 -2.947 -4.508 1 98.5 100 VAL A N 1
ATOM 782 C CA . VAL A 1 100 ? -5.559 -3.012 -3.143 1 98.5 100 VAL A CA 1
ATOM 783 C C . VAL A 1 100 ? -4.617 -1.838 -2.889 1 98.5 100 VAL A C 1
ATOM 785 O O . VAL A 1 100 ? -4.719 -1.163 -1.86 1 98.5 100 VAL A O 1
ATOM 788 N N . SER A 1 101 ? -3.754 -1.593 -3.836 1 97.56 101 SER A N 1
ATOM 789 C CA . SER A 1 101 ? -2.828 -0.469 -3.742 1 97.56 101 SER A CA 1
ATOM 790 C C . SER A 1 101 ? -3.566 0.863 -3.795 1 97.56 101 SER A C 1
ATOM 792 O O . SER A 1 101 ? -3.232 1.794 -3.061 1 97.56 101 SER A O 1
ATOM 794 N N . PHE A 1 102 ? -4.582 0.981 -4.684 1 97.75 102 PHE A N 1
ATOM 795 C CA . PHE A 1 102 ? -5.402 2.182 -4.809 1 97.75 102 PHE A CA 1
ATOM 796 C C . PHE A 1 102 ? -6.086 2.514 -3.488 1 97.75 102 PHE A C 1
ATOM 798 O O . PHE A 1 102 ? -6.16 3.68 -3.098 1 97.75 102 PHE A O 1
ATOM 805 N N . ALA A 1 103 ? -6.559 1.497 -2.799 1 98.19 103 ALA A N 1
ATOM 806 C CA . ALA A 1 103 ? -7.211 1.677 -1.506 1 98.19 103 ALA A CA 1
ATOM 807 C C . ALA A 1 103 ? -6.266 2.318 -0.497 1 98.19 103 ALA A C 1
ATOM 809 O O . ALA A 1 103 ? -6.625 3.283 0.179 1 98.19 103 ALA A O 1
ATOM 810 N N . ASP A 1 104 ? -5.094 1.838 -0.457 1 95.5 104 ASP A N 1
ATOM 811 C CA . ASP A 1 104 ? -4.117 2.301 0.527 1 95.5 104 ASP A CA 1
ATOM 812 C C . ASP A 1 104 ? -3.592 3.688 0.167 1 95.5 104 ASP A C 1
ATOM 814 O O . ASP A 1 104 ? -3.398 4.531 1.046 1 95.5 104 ASP A O 1
ATOM 818 N N . SER A 1 105 ? -3.428 3.939 -1.106 1 93.94 105 SER A N 1
ATOM 819 C CA . SER A 1 105 ? -2.734 5.156 -1.521 1 93.94 105 SER A CA 1
ATOM 820 C C . SER A 1 105 ? -3.711 6.309 -1.719 1 93.94 105 SER A C 1
ATOM 822 O O . SER A 1 105 ? -3.391 7.461 -1.416 1 93.94 105 SER A O 1
ATOM 824 N N . ASP A 1 106 ? -4.93 6 -2.209 1 96 106 ASP A N 1
ATOM 825 C CA . ASP A 1 106 ? -5.82 7.074 -2.635 1 96 106 ASP A CA 1
ATOM 826 C C . ASP A 1 106 ? -6.996 7.223 -1.674 1 96 106 ASP A C 1
ATOM 828 O O . ASP A 1 106 ? -7.465 8.336 -1.425 1 96 106 ASP A O 1
ATOM 832 N N . ILE A 1 107 ? -7.41 6.168 -1.049 1 97.88 107 ILE A N 1
ATOM 833 C CA . ILE A 1 107 ? -8.648 6.23 -0.277 1 97.88 107 ILE A CA 1
ATOM 834 C C . ILE A 1 107 ? -8.328 6.508 1.189 1 97.88 107 ILE A C 1
ATOM 836 O O . ILE A 1 107 ? -8.891 7.426 1.79 1 97.88 107 ILE A O 1
ATOM 840 N N . VAL A 1 108 ? -7.418 5.805 1.8 1 96.25 108 VAL A N 1
ATOM 841 C CA . VAL A 1 108 ? -7.172 5.805 3.238 1 96.25 108 VAL A CA 1
ATOM 842 C C . VAL A 1 108 ? -6.801 7.211 3.699 1 96.25 108 VAL A C 1
ATOM 844 O O . VAL A 1 108 ? -7.371 7.727 4.66 1 96.25 108 VAL A O 1
ATOM 847 N N . PRO A 1 109 ? -5.898 7.941 2.961 1 93.38 109 PRO A N 1
ATOM 848 C CA . PRO A 1 109 ? -5.461 9.234 3.492 1 93.38 109 PRO A CA 1
ATOM 849 C C . PRO A 1 109 ? -6.598 10.25 3.576 1 93.38 109 PRO A C 1
ATOM 851 O O . PRO A 1 109 ? -6.891 10.766 4.656 1 93.38 109 PRO A O 1
ATOM 854 N N . PRO A 1 110 ? -7.336 10.5 2.5 1 96.06 110 PRO A N 1
ATOM 855 C CA . PRO A 1 110 ? -8.414 11.484 2.631 1 96.06 110 PRO A CA 1
ATOM 856 C C . PRO A 1 110 ? -9.555 11 3.531 1 96.06 110 PRO A C 1
ATOM 858 O O . PRO A 1 110 ? -10.195 11.805 4.207 1 96.06 110 PRO A O 1
ATOM 861 N N . ALA A 1 111 ? -9.836 9.734 3.547 1 96.19 111 ALA A N 1
ATOM 862 C CA . ALA A 1 111 ? -10.859 9.188 4.434 1 96.19 111 ALA A CA 1
ATOM 863 C C . ALA A 1 111 ? -10.5 9.438 5.898 1 96.19 111 ALA A C 1
ATOM 865 O O . ALA A 1 111 ? -11.344 9.867 6.684 1 96.19 111 ALA A O 1
ATOM 866 N N . SER A 1 112 ? -9.297 9.188 6.266 1 92.5 112 SER A N 1
ATOM 867 C CA . SER A 1 112 ? -8.82 9.383 7.629 1 92.5 112 SER A CA 1
ATOM 868 C C . SER A 1 112 ? -8.852 10.859 8.016 1 92.5 112 SER A C 1
ATOM 870 O O . SER A 1 112 ? -9.281 11.211 9.117 1 92.5 112 SER A O 1
ATOM 872 N N . THR A 1 113 ? -8.391 11.703 7.086 1 92.31 113 THR A N 1
ATOM 873 C CA . THR A 1 113 ? -8.344 13.141 7.332 1 92.31 113 THR A CA 1
ATOM 874 C C . THR A 1 113 ? -9.75 13.688 7.578 1 92.31 113 THR A C 1
ATOM 876 O O . THR A 1 113 ? -9.93 14.594 8.398 1 92.31 113 THR A O 1
ATOM 879 N N . TRP A 1 114 ? -10.688 13.125 6.941 1 94.06 114 TRP A N 1
ATOM 880 C CA . TRP A 1 114 ? -12.07 13.594 7.062 1 94.06 114 TRP A CA 1
ATOM 881 C C . TRP A 1 114 ? -12.727 13.023 8.312 1 94.06 114 TRP A C 1
ATOM 883 O O . TRP A 1 114 ? -13.344 13.758 9.086 1 94.06 114 TRP A O 1
ATOM 893 N N . VAL A 1 115 ? -12.547 11.766 8.641 1 93.31 115 VAL A N 1
ATOM 894 C CA . VAL A 1 115 ? -13.383 11.062 9.602 1 93.31 115 VAL A CA 1
ATOM 895 C C . VAL A 1 115 ? -12.75 11.125 10.984 1 93.31 115 VAL A C 1
ATOM 897 O O . VAL A 1 115 ? -13.453 11.195 11.992 1 93.31 115 VAL A O 1
ATOM 900 N N . PHE A 1 116 ? -11.453 11.086 11.094 1 86.44 116 PHE A N 1
ATOM 901 C CA . PHE A 1 116 ? -10.805 10.922 12.391 1 86.44 116 PHE A CA 1
ATOM 902 C C . PHE A 1 116 ? -11.055 12.133 13.281 1 86.44 116 PHE A C 1
ATOM 904 O O . PHE A 1 116 ? -11.25 11.992 14.484 1 86.44 116 PHE A O 1
ATOM 911 N N . PRO A 1 117 ? -11.039 13.305 12.727 1 85.44 117 PRO A N 1
ATOM 912 C CA . PRO A 1 117 ? -11.391 14.445 13.578 1 85.44 117 PRO A CA 1
ATOM 913 C C . PRO A 1 117 ? -12.812 14.344 14.133 1 85.44 117 PRO A C 1
ATOM 915 O O . PRO A 1 117 ? -13.078 14.828 15.234 1 85.44 117 PRO A O 1
ATOM 918 N N . THR A 1 118 ? -13.688 13.758 13.406 1 85.56 118 THR A N 1
ATOM 919 C CA . THR A 1 118 ? -15.07 13.633 13.844 1 85.56 118 THR A CA 1
ATOM 920 C C . THR A 1 118 ? -15.188 12.641 15 1 85.56 118 THR A C 1
ATOM 922 O O . THR A 1 118 ? -16.141 12.688 15.773 1 85.56 118 THR A O 1
ATOM 925 N N . LEU A 1 119 ? -14.203 11.766 15.141 1 79.56 119 LEU A N 1
ATOM 926 C CA . LEU A 1 119 ? -14.141 10.773 16.203 1 79.56 119 LEU A CA 1
ATOM 927 C C . LEU A 1 119 ? -13.305 11.273 17.375 1 79.56 119 LEU A C 1
ATOM 929 O O . LEU A 1 119 ? -13.203 10.594 18.406 1 79.56 119 LEU A O 1
ATOM 933 N N . GLY A 1 120 ? -12.734 12.453 17.234 1 74.12 120 GLY A N 1
ATOM 934 C CA . GLY A 1 120 ? -11.938 13.047 18.297 1 74.12 120 GLY A CA 1
ATOM 935 C C . GLY A 1 120 ? -10.523 12.484 18.359 1 74.12 120 GLY A C 1
ATOM 936 O O . GLY A 1 120 ? -9.828 12.672 19.359 1 74.12 120 GLY A O 1
ATOM 937 N N . ILE A 1 121 ? -10.078 11.789 17.328 1 69.06 121 ILE A N 1
ATOM 938 C CA . ILE A 1 121 ? -8.781 11.125 17.312 1 69.06 121 ILE A CA 1
ATOM 939 C C . ILE A 1 121 ? -7.711 12.102 16.828 1 69.06 121 ILE A C 1
ATOM 941 O O . ILE A 1 121 ? -6.551 12.008 17.234 1 69.06 121 ILE A O 1
ATOM 945 N N . MET A 1 122 ? -8.148 13.078 15.922 1 76.94 122 MET A N 1
ATOM 946 C CA . MET A 1 122 ? -7.238 14.047 15.328 1 76.94 122 MET A CA 1
ATOM 947 C C . MET A 1 122 ? -7.816 15.461 15.414 1 76.94 122 MET A C 1
ATOM 949 O O . MET A 1 122 ? -9.031 15.633 15.516 1 76.94 122 MET A O 1
ATOM 953 N N . GLN A 1 123 ? -6.871 16.375 15.414 1 78.19 123 GLN A N 1
ATOM 954 C CA . GLN A 1 123 ? -7.293 17.766 15.406 1 78.19 123 GLN A CA 1
ATOM 955 C C . GLN A 1 123 ? -7.988 18.125 14.102 1 78.19 123 GLN A C 1
ATOM 957 O O . GLN A 1 123 ? -7.578 17.688 13.031 1 78.19 123 GLN A O 1
ATOM 962 N N . TYR A 1 124 ? -8.984 18.953 14.297 1 83.69 124 TYR A N 1
ATOM 963 C CA . TYR A 1 124 ? -9.75 19.391 13.133 1 83.69 124 TYR A CA 1
ATOM 964 C C . TYR A 1 124 ? -9.008 20.5 12.391 1 83.69 124 TYR A C 1
ATOM 966 O O . TYR A 1 124 ? -8.492 21.438 13 1 83.69 124 TYR A O 1
ATOM 974 N N . ASN A 1 125 ? -8.812 20.297 11.133 1 86 125 ASN A N 1
ATOM 975 C CA . ASN A 1 125 ? -8.305 21.281 10.188 1 86 125 ASN A CA 1
ATOM 976 C C . ASN A 1 125 ? -9.273 21.5 9.031 1 86 125 ASN A C 1
ATOM 978 O O . ASN A 1 125 ? -9.453 20.625 8.188 1 86 125 ASN A O 1
ATOM 982 N N . LYS A 1 126 ? -9.859 22.688 9.031 1 88.62 126 LYS A N 1
ATOM 983 C CA . LYS A 1 126 ? -10.93 22.984 8.086 1 88.62 126 LYS A CA 1
ATOM 984 C C . LYS A 1 126 ? -10.453 22.812 6.648 1 88.62 126 LYS A C 1
ATOM 986 O O . LYS A 1 126 ? -11.125 22.172 5.836 1 88.62 126 LYS A O 1
ATOM 991 N N . GLN A 1 127 ? -9.328 23.391 6.34 1 90 127 GLN A N 1
ATOM 992 C CA . GLN A 1 127 ? -8.797 23.328 4.984 1 90 127 GLN A CA 1
ATOM 993 C C . GLN A 1 127 ? -8.477 21.891 4.574 1 90 127 GLN A C 1
ATOM 995 O O . GLN A 1 127 ? -8.812 21.469 3.469 1 90 127 GLN A O 1
ATOM 1000 N N . ALA A 1 128 ? -7.871 21.156 5.5 1 89.31 128 ALA A N 1
ATOM 1001 C CA . ALA A 1 128 ? -7.527 19.766 5.223 1 89.31 128 ALA A CA 1
ATOM 1002 C C . ALA A 1 128 ? -8.781 18.922 5.039 1 89.31 128 ALA A C 1
ATOM 1004 O O . ALA A 1 128 ? -8.82 18.047 4.176 1 89.31 128 ALA A O 1
ATOM 1005 N N . THR A 1 129 ? -9.766 19.234 5.836 1 92.44 129 THR A N 1
ATOM 1006 C CA . THR A 1 129 ? -11.008 18.469 5.762 1 92.44 129 THR A CA 1
ATOM 1007 C C . THR A 1 129 ? -11.727 18.75 4.445 1 92.44 129 THR A C 1
ATOM 1009 O O . THR A 1 129 ? -12.25 17.828 3.809 1 92.44 129 THR A O 1
ATOM 1012 N N . GLU A 1 130 ? -11.727 19.969 4.055 1 94.31 130 GLU A N 1
ATOM 1013 C CA . GLU A 1 130 ? -12.375 20.328 2.797 1 94.31 130 GLU A CA 1
ATOM 1014 C C . GLU A 1 130 ? -11.664 19.688 1.608 1 94.31 130 GLU A C 1
ATOM 1016 O O . GLU A 1 130 ? -12.312 19.203 0.681 1 94.31 130 GLU A O 1
ATOM 1021 N N . TYR A 1 131 ? -10.406 19.719 1.693 1 95 131 TYR A N 1
ATOM 1022 C CA . TYR A 1 131 ? -9.633 19.047 0.656 1 95 131 TYR A CA 1
ATOM 1023 C C . TYR A 1 131 ? -9.914 17.547 0.649 1 95 131 TYR A C 1
ATOM 1025 O O . TYR A 1 131 ? -10.055 16.953 -0.415 1 95 131 TYR A O 1
ATOM 1033 N N . ALA A 1 132 ? -9.945 17 1.806 1 96 132 ALA A N 1
ATOM 1034 C CA . ALA A 1 132 ? -10.227 15.578 1.941 1 96 132 ALA A CA 1
ATOM 1035 C C . ALA A 1 132 ? -11.602 15.234 1.366 1 96 132 ALA A C 1
ATOM 1037 O O . ALA A 1 132 ? -11.758 14.203 0.707 1 96 132 ALA A O 1
ATOM 1038 N N . LYS A 1 133 ? -12.531 16.078 1.599 1 96.44 133 LYS A N 1
ATOM 1039 C CA . LYS A 1 133 ? -13.875 15.875 1.062 1 96.44 133 LYS A CA 1
ATOM 1040 C C . LYS A 1 133 ? -13.859 15.852 -0.463 1 96.44 133 LYS A C 1
ATOM 1042 O O . LYS A 1 133 ? -14.5 14.992 -1.081 1 96.44 133 LYS A O 1
ATOM 1047 N N . GLU A 1 134 ? -13.125 16.766 -1.051 1 97.38 134 GLU A N 1
ATOM 1048 C CA . GLU A 1 134 ? -13.023 16.828 -2.506 1 97.38 134 GLU A CA 1
ATOM 1049 C C . GLU A 1 134 ? -12.336 15.578 -3.062 1 97.38 134 GLU A C 1
ATOM 1051 O O . GLU A 1 134 ? -12.742 15.047 -4.098 1 97.38 134 GLU A O 1
ATOM 1056 N N . GLU A 1 135 ? -11.344 15.18 -2.344 1 97.56 135 GLU A N 1
ATOM 1057 C CA . GLU A 1 135 ? -10.648 13.961 -2.764 1 97.56 135 GLU A CA 1
ATOM 1058 C C . GLU A 1 135 ? -11.562 12.75 -2.684 1 97.56 135 GLU A C 1
ATOM 1060 O O . GLU A 1 135 ? -11.508 11.867 -3.547 1 97.56 135 GLU A O 1
ATOM 1065 N N . VAL A 1 136 ? -12.352 12.68 -1.663 1 98.12 136 VAL A N 1
ATOM 1066 C CA . VAL A 1 136 ? -13.289 11.57 -1.516 1 98.12 136 VAL A CA 1
ATOM 1067 C C . VAL A 1 136 ? -14.305 11.602 -2.654 1 98.12 136 VAL A C 1
ATOM 1069 O O . VAL A 1 136 ? -14.664 10.555 -3.203 1 98.12 136 VAL A O 1
ATOM 1072 N N . LYS A 1 137 ? -14.719 12.773 -3.023 1 98.31 137 LYS A N 1
ATOM 1073 C CA . LYS A 1 137 ? -15.617 12.891 -4.168 1 98.31 137 LYS A CA 1
ATOM 1074 C C . LYS A 1 137 ? -14.969 12.359 -5.438 1 98.31 137 LYS A C 1
ATOM 1076 O O . LYS A 1 137 ? -15.602 11.641 -6.215 1 98.31 137 LYS A O 1
ATOM 1081 N N . ARG A 1 138 ? -13.727 12.695 -5.621 1 97.44 138 ARG A N 1
ATOM 1082 C CA . ARG A 1 138 ? -12.984 12.219 -6.785 1 97.44 138 ARG A CA 1
ATOM 1083 C C . ARG A 1 138 ? -12.883 10.703 -6.781 1 97.44 138 ARG A C 1
ATOM 1085 O O . ARG A 1 138 ? -13.102 10.055 -7.812 1 97.44 138 ARG A O 1
ATOM 1092 N N . ILE A 1 139 ? -12.609 10.164 -5.668 1 98.19 139 ILE A N 1
ATOM 1093 C CA . ILE A 1 139 ? -12.445 8.719 -5.5 1 98.19 139 ILE A CA 1
ATOM 1094 C C . ILE A 1 139 ? -13.773 8.016 -5.789 1 98.19 139 ILE A C 1
ATOM 1096 O O . ILE A 1 139 ? -13.805 7.023 -6.516 1 98.19 139 ILE A O 1
ATOM 1100 N N . LEU A 1 140 ? -14.844 8.531 -5.223 1 98.62 140 LEU A N 1
ATOM 1101 C CA . LEU A 1 140 ? -16.156 7.941 -5.445 1 98.62 140 LEU A CA 1
ATOM 1102 C C . LEU A 1 140 ? -16.562 8.031 -6.914 1 98.62 140 LEU A C 1
ATOM 1104 O O . LEU A 1 140 ? -17.156 7.102 -7.457 1 98.62 140 LEU A O 1
ATOM 1108 N N . SER A 1 141 ? -16.188 9.109 -7.531 1 98.19 141 SER A N 1
ATOM 1109 C CA . SER A 1 141 ? -16.484 9.273 -8.953 1 98.19 141 SER A CA 1
ATOM 1110 C C . SER A 1 141 ? -15.727 8.25 -9.789 1 98.19 141 SER A C 1
ATOM 1112 O O . SER A 1 141 ? -16.281 7.68 -10.734 1 98.19 141 SER A O 1
ATOM 1114 N N . LEU A 1 142 ? -14.523 8.094 -9.477 1 97.62 142 LEU A N 1
ATOM 1115 C CA . LEU A 1 142 ? -13.688 7.125 -10.18 1 97.62 142 LEU A CA 1
ATOM 1116 C C . LEU A 1 142 ? -14.258 5.715 -10.031 1 97.62 142 LEU A C 1
ATOM 1118 O O . LEU A 1 142 ? -14.406 4.996 -11.023 1 97.62 142 LEU A O 1
ATOM 1122 N N . LEU A 1 143 ? -14.547 5.309 -8.812 1 98.56 143 LEU A N 1
ATOM 1123 C CA . LEU A 1 143 ? -15.125 3.994 -8.555 1 98.56 143 LEU A CA 1
ATOM 1124 C C . LEU A 1 143 ? -16.469 3.842 -9.266 1 98.56 143 LEU A C 1
ATOM 1126 O O . LEU A 1 143 ? -16.75 2.789 -9.844 1 98.56 143 LEU A O 1
ATOM 1130 N N . ASP A 1 144 ? -17.25 4.918 -9.242 1 98.62 144 ASP A N 1
ATOM 1131 C CA . ASP A 1 144 ? -18.578 4.895 -9.859 1 98.62 144 ASP A CA 1
ATOM 1132 C C . ASP A 1 144 ? -18.484 4.668 -11.359 1 98.62 144 ASP A C 1
ATOM 1134 O O . ASP A 1 144 ? -19.25 3.895 -11.93 1 98.62 144 ASP A O 1
ATOM 1138 N N . SER A 1 145 ? -17.562 5.324 -11.961 1 97.5 145 SER A N 1
ATOM 1139 C CA . SER A 1 145 ? -17.328 5.164 -13.398 1 97.5 145 SER A CA 1
ATOM 1140 C C . SER A 1 145 ? -16.875 3.748 -13.727 1 97.5 145 SER A C 1
ATOM 1142 O O . SER A 1 145 ? -17.328 3.152 -14.703 1 97.5 145 SER A O 1
ATOM 1144 N N . HIS A 1 146 ? -15.977 3.217 -12.961 1 97.62 146 HIS A N 1
ATOM 1145 C CA . HIS A 1 146 ? -15.469 1.867 -13.172 1 97.62 146 HIS A CA 1
ATOM 1146 C C . HIS A 1 146 ? -16.578 0.83 -13.031 1 97.62 146 HIS A C 1
ATOM 1148 O O . HIS A 1 146 ? -16.656 -0.113 -13.82 1 97.62 146 HIS A O 1
ATOM 1154 N N . LEU A 1 147 ? -17.469 1.028 -12.086 1 98.38 147 LEU A N 1
ATOM 1155 C CA . LEU A 1 147 ? -18.484 0.05 -11.719 1 98.38 147 LEU A CA 1
ATOM 1156 C C . LEU A 1 147 ? -19.734 0.217 -12.57 1 98.38 147 LEU A C 1
ATOM 1158 O O . LEU A 1 147 ? -20.703 -0.545 -12.43 1 98.38 147 LEU A O 1
ATOM 1162 N N . LYS A 1 148 ? -19.703 1.2 -13.398 1 97.25 148 LYS A N 1
ATOM 1163 C CA . LYS A 1 148 ? -20.828 1.41 -14.312 1 97.25 148 LYS A CA 1
ATOM 1164 C C . LYS A 1 148 ? -21.047 0.193 -15.203 1 97.25 148 LYS A C 1
ATOM 1166 O O . LYS A 1 148 ? -22.188 -0.166 -15.508 1 97.25 148 LYS A O 1
ATOM 1171 N N . THR A 1 149 ? -20 -0.464 -15.586 1 96.38 149 THR A N 1
ATOM 1172 C CA . THR A 1 149 ? -20.094 -1.572 -16.531 1 96.38 149 THR A CA 1
ATOM 1173 C C . THR A 1 149 ? -19.656 -2.879 -15.883 1 96.38 149 THR A C 1
ATOM 1175 O O . THR A 1 149 ? -19.453 -3.885 -16.562 1 96.38 149 THR A O 1
ATOM 1178 N N . ARG A 1 150 ? -19.406 -2.846 -14.617 1 97 150 ARG A N 1
ATOM 1179 C CA . ARG A 1 150 ? -18.891 -4.016 -13.906 1 97 150 ARG A CA 1
ATOM 1180 C C . ARG A 1 150 ? -19.656 -4.246 -12.609 1 97 150 ARG A C 1
ATOM 1182 O O . ARG A 1 150 ? -20.047 -3.291 -11.93 1 97 150 ARG A O 1
ATOM 1189 N N . THR A 1 151 ? -19.844 -5.48 -12.25 1 97.69 151 THR A N 1
ATOM 1190 C CA . THR A 1 151 ? -20.516 -5.809 -10.992 1 97.69 151 THR A CA 1
ATOM 1191 C C . THR A 1 151 ? -19.531 -5.711 -9.82 1 97.69 151 THR A C 1
ATOM 1193 O O . THR A 1 151 ? -19.906 -5.25 -8.734 1 97.69 151 THR A O 1
ATOM 1196 N N . PHE A 1 152 ? -18.359 -6.168 -10.047 1 98.56 152 PHE A N 1
ATOM 1197 C CA . PHE A 1 152 ? -17.297 -6.117 -9.055 1 98.56 152 PHE A CA 1
ATOM 1198 C C . PHE A 1 152 ? -16.047 -5.461 -9.633 1 98.56 152 PHE A C 1
ATOM 1200 O O . PHE A 1 152 ? -16.016 -5.125 -10.82 1 98.56 152 PHE A O 1
ATOM 1207 N N . LEU A 1 153 ? -15.078 -5.172 -8.836 1 98.56 153 LEU A N 1
ATOM 1208 C CA . LEU A 1 153 ? -13.938 -4.375 -9.258 1 98.56 153 LEU A CA 1
ATOM 1209 C C . LEU A 1 153 ? -13.07 -5.141 -10.25 1 98.56 153 LEU A C 1
ATOM 1211 O O . LEU A 1 153 ? -12.523 -4.555 -11.188 1 98.56 153 LEU A O 1
ATOM 1215 N N . VAL A 1 154 ? -12.867 -6.438 -10.008 1 98.38 154 VAL A N 1
ATOM 1216 C CA . VAL A 1 154 ? -12.07 -7.273 -10.898 1 98.38 154 VAL A CA 1
ATOM 1217 C C . VAL A 1 154 ? -12.859 -8.523 -11.273 1 98.38 154 VAL A C 1
ATOM 1219 O O . VAL A 1 154 ? -13.273 -9.297 -10.406 1 98.38 154 VAL A O 1
ATOM 1222 N N . GLY A 1 155 ? -13.109 -8.742 -12.508 1 95.81 155 GLY A N 1
ATOM 1223 C CA . GLY A 1 155 ? -13.844 -9.922 -12.961 1 95.81 155 GLY A CA 1
ATOM 1224 C C . GLY A 1 155 ? -15.312 -9.891 -12.594 1 95.81 155 GLY A C 1
ATOM 1225 O O . GLY A 1 155 ? -15.906 -8.812 -12.469 1 95.81 155 GLY A O 1
ATOM 1226 N N . GLU A 1 156 ? -15.859 -11.109 -12.43 1 96 156 GLU A N 1
ATOM 1227 C CA . GLU A 1 156 ? -17.297 -11.211 -12.234 1 96 156 GLU A CA 1
ATOM 1228 C C . GLU A 1 156 ? -17.625 -11.75 -10.844 1 96 156 GLU A C 1
ATOM 1230 O O . GLU A 1 156 ? -18.781 -12.055 -10.547 1 96 156 GLU A O 1
ATOM 1235 N N . ARG A 1 157 ? -16.641 -11.93 -10.086 1 97.12 157 ARG A N 1
ATOM 1236 C CA . ARG A 1 157 ? -16.812 -12.398 -8.719 1 97.12 157 ARG A CA 1
ATOM 1237 C C . ARG A 1 157 ? -16.047 -11.523 -7.738 1 97.12 157 ARG A C 1
ATOM 1239 O O . ARG A 1 157 ? -15.125 -10.805 -8.133 1 97.12 157 ARG A O 1
ATOM 1246 N N . ILE A 1 158 ? -16.438 -11.656 -6.516 1 98.56 158 ILE A N 1
ATOM 1247 C CA . ILE A 1 158 ? -15.766 -10.914 -5.461 1 98.56 158 ILE A CA 1
ATOM 1248 C C . ILE A 1 158 ? -14.312 -11.383 -5.352 1 98.56 158 ILE A C 1
ATOM 1250 O O . ILE A 1 158 ? -14.039 -12.586 -5.371 1 98.56 158 ILE A O 1
ATOM 1254 N N . THR A 1 159 ? -13.406 -10.43 -5.316 1 98.81 159 THR A N 1
ATOM 1255 C CA . THR A 1 159 ? -11.992 -10.695 -5.094 1 98.81 159 THR A CA 1
ATOM 1256 C C . THR A 1 159 ? -11.469 -9.883 -3.912 1 98.81 159 THR A C 1
ATOM 1258 O O . THR A 1 159 ? -12.234 -9.164 -3.256 1 98.81 159 THR A O 1
ATOM 1261 N N . LEU A 1 160 ? -10.188 -9.969 -3.639 1 98.81 160 LEU A N 1
ATOM 1262 C CA . LEU A 1 160 ? -9.547 -9.172 -2.602 1 98.81 160 LEU A CA 1
ATOM 1263 C C . LEU A 1 160 ? -9.641 -7.684 -2.926 1 98.81 160 LEU A C 1
ATOM 1265 O O . LEU A 1 160 ? -9.555 -6.84 -2.029 1 98.81 160 LEU A O 1
ATOM 1269 N N . ALA A 1 161 ? -9.789 -7.379 -4.227 1 98.88 161 ALA A N 1
ATOM 1270 C CA . ALA A 1 161 ? -10 -5.988 -4.613 1 98.88 161 ALA A CA 1
ATOM 1271 C C . ALA A 1 161 ? -11.25 -5.414 -3.957 1 98.88 161 ALA A C 1
ATOM 1273 O O . ALA A 1 161 ? -11.203 -4.355 -3.328 1 98.88 161 ALA A O 1
ATOM 1274 N N . ASP A 1 162 ? -12.32 -6.152 -4.062 1 98.94 162 ASP A N 1
ATOM 1275 C CA . ASP A 1 162 ? -13.586 -5.715 -3.48 1 98.94 162 ASP A CA 1
ATOM 1276 C C . ASP A 1 162 ? -13.5 -5.668 -1.956 1 98.94 162 ASP A C 1
ATOM 1278 O O . ASP A 1 162 ? -13.914 -4.688 -1.334 1 98.94 162 ASP A O 1
ATOM 1282 N N . ILE A 1 163 ? -12.984 -6.691 -1.386 1 98.94 163 ILE A N 1
ATOM 1283 C CA . ILE A 1 163 ? -12.898 -6.805 0.066 1 98.94 163 ILE A CA 1
ATOM 1284 C C . ILE A 1 163 ? -12.102 -5.629 0.624 1 98.94 163 ILE A C 1
ATOM 1286 O O . ILE A 1 163 ? -12.539 -4.961 1.564 1 98.94 163 ILE A O 1
ATOM 1290 N N . THR A 1 164 ? -10.969 -5.34 0.068 1 98.88 164 THR A N 1
ATOM 1291 C CA . THR A 1 164 ? -10.078 -4.297 0.566 1 98.88 164 THR A CA 1
ATOM 1292 C C . THR A 1 164 ? -10.719 -2.922 0.405 1 98.88 164 THR A C 1
ATOM 1294 O O . THR A 1 164 ? -10.719 -2.117 1.34 1 98.88 164 THR A O 1
ATOM 1297 N N . VAL A 1 165 ? -11.258 -2.666 -0.758 1 98.88 165 VAL A N 1
ATOM 1298 C CA . VAL A 1 165 ? -11.828 -1.35 -1.02 1 98.88 165 VAL A CA 1
ATOM 1299 C C . VAL A 1 165 ? -13.062 -1.136 -0.141 1 98.88 165 VAL A C 1
ATOM 1301 O O . VAL A 1 165 ? -13.25 -0.055 0.423 1 98.88 165 VAL A O 1
ATOM 1304 N N . VAL A 1 166 ? -13.891 -2.139 0.065 1 98.88 166 VAL A N 1
ATOM 1305 C CA . VAL A 1 166 ? -15.055 -2.035 0.939 1 98.88 166 VAL A CA 1
ATOM 1306 C C . VAL A 1 166 ? -14.602 -1.733 2.367 1 98.88 166 VAL A C 1
ATOM 1308 O O . VAL A 1 166 ? -15.133 -0.824 3.012 1 98.88 166 VAL A O 1
ATOM 1311 N N . CYS A 1 167 ? -13.625 -2.457 2.834 1 98.69 167 CYS A N 1
ATOM 1312 C CA . CYS A 1 167 ? -13.148 -2.271 4.199 1 98.69 167 CYS A CA 1
ATOM 1313 C C . CYS A 1 167 ? -12.594 -0.865 4.395 1 98.69 167 CYS A C 1
ATOM 1315 O O . CYS A 1 167 ? -12.766 -0.271 5.461 1 98.69 167 CYS A O 1
ATOM 1317 N N . THR A 1 168 ? -11.961 -0.328 3.395 1 98.06 168 THR A N 1
ATOM 1318 C CA . THR A 1 168 ? -11.359 0.999 3.479 1 98.06 168 THR A CA 1
ATOM 1319 C C . THR A 1 168 ? -12.43 2.084 3.426 1 98.06 168 THR A C 1
ATOM 1321 O O . THR A 1 168 ? -12.25 3.168 3.982 1 98.06 168 THR A O 1
ATOM 1324 N N . LEU A 1 169 ? -13.531 1.781 2.793 1 98.44 169 LEU A N 1
ATOM 1325 C CA . LEU A 1 169 ? -14.609 2.75 2.637 1 98.44 169 LEU A CA 1
ATOM 1326 C C . LEU A 1 169 ? -15.57 2.691 3.82 1 98.44 169 LEU A C 1
ATOM 1328 O O . LEU A 1 169 ? -16.453 3.547 3.955 1 98.44 169 LEU A O 1
ATOM 1332 N N . LEU A 1 170 ? -15.461 1.766 4.711 1 97.56 170 LEU A N 1
ATOM 1333 C CA . LEU A 1 170 ? -16.406 1.498 5.777 1 97.56 170 LEU A CA 1
ATOM 1334 C C . LEU A 1 170 ? -16.641 2.744 6.629 1 97.56 170 LEU A C 1
ATOM 1336 O O . LEU A 1 170 ? -17.781 3.127 6.879 1 97.56 170 LEU A O 1
ATOM 1340 N N . TRP A 1 171 ? -15.578 3.4 7.035 1 94.25 171 TRP A N 1
ATOM 1341 C CA . TRP A 1 171 ? -15.711 4.551 7.922 1 94.25 171 TRP A CA 1
ATOM 1342 C C . TRP A 1 171 ? -16.438 5.695 7.223 1 94.25 171 TRP A C 1
ATOM 1344 O O . TRP A 1 171 ? -17.188 6.445 7.855 1 94.25 171 TRP A O 1
ATOM 1354 N N . LEU A 1 172 ? -16.172 5.82 5.922 1 97.44 172 LEU A N 1
ATOM 1355 C CA . LEU A 1 172 ? -16.859 6.871 5.172 1 97.44 172 LEU A CA 1
ATOM 1356 C C . LEU A 1 172 ? -18.359 6.617 5.109 1 97.44 172 LEU A C 1
ATOM 1358 O O . LEU A 1 172 ? -19.156 7.496 5.438 1 97.44 172 LEU A O 1
ATOM 1362 N N . TYR A 1 173 ? -18.734 5.418 4.773 1 98.12 173 TYR A N 1
ATOM 1363 C CA . TYR A 1 173 ? -20.125 5.059 4.609 1 98.12 173 TYR A CA 1
ATOM 1364 C C . TYR A 1 173 ? -20.859 5.07 5.949 1 98.12 173 TYR A C 1
ATOM 1366 O O . TYR A 1 173 ? -22.078 5.27 6 1 98.12 173 TYR A O 1
ATOM 1374 N N . LYS A 1 174 ? -20.125 4.871 7.02 1 96.12 174 LYS A N 1
ATOM 1375 C CA . LYS A 1 174 ? -20.75 4.797 8.344 1 96.12 174 LYS A CA 1
ATOM 1376 C C . LYS A 1 174 ? -20.859 6.18 8.977 1 96.12 174 LYS A C 1
ATOM 1378 O O . LYS A 1 174 ? -21.781 6.445 9.734 1 96.12 174 LYS A O 1
ATOM 1383 N N . GLN A 1 175 ? -19.906 7.102 8.672 1 94.81 175 GLN A N 1
ATOM 1384 C CA . GLN A 1 175 ? -19.781 8.289 9.508 1 94.81 175 GLN A CA 1
ATOM 1385 C C . GLN A 1 175 ? -20.141 9.555 8.734 1 94.81 175 GLN A C 1
ATOM 1387 O O . GLN A 1 175 ? -20.641 10.523 9.312 1 94.81 175 GLN A O 1
ATOM 1392 N N . VAL A 1 176 ? -19.828 9.547 7.32 1 96.19 176 VAL A N 1
ATOM 1393 C CA . VAL A 1 176 ? -19.891 10.891 6.746 1 96.19 176 VA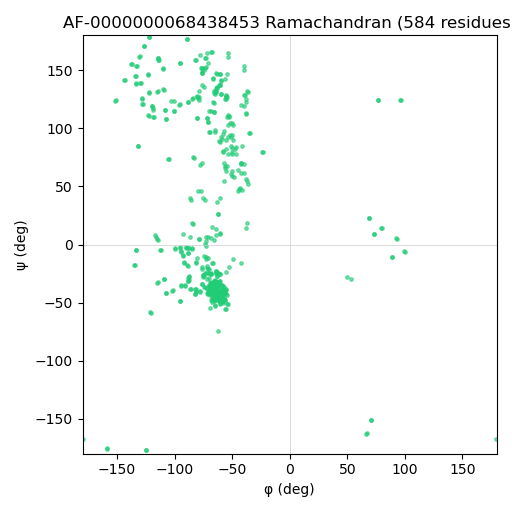L A CA 1
ATOM 1394 C C . VAL A 1 176 ? -20.641 10.852 5.422 1 96.19 176 VAL A C 1
ATOM 1396 O O . VAL A 1 176 ? -21.094 11.891 4.922 1 96.19 176 VAL A O 1
ATOM 1399 N N . LEU A 1 177 ? -20.797 9.75 4.844 1 97.81 177 LEU A N 1
ATOM 1400 C CA . LEU A 1 177 ? -21.516 9.68 3.576 1 97.81 177 LEU A CA 1
ATOM 1401 C C . LEU A 1 177 ? -23.016 9.602 3.809 1 97.81 177 LEU A C 1
ATOM 1403 O O . LEU A 1 177 ? -23.641 8.562 3.578 1 97.81 177 LEU A O 1
ATOM 1407 N N . GLU A 1 178 ? -23.594 10.664 4.156 1 97.44 178 GLU A N 1
ATOM 1408 C CA . GLU A 1 178 ? -25.047 10.742 4.289 1 97.44 178 GLU A CA 1
ATOM 1409 C C . GLU A 1 178 ? -25.734 10.625 2.932 1 97.44 178 GLU A C 1
ATOM 1411 O O . GLU A 1 178 ? -25.078 10.75 1.89 1 97.44 178 GLU A O 1
ATOM 1416 N N . PRO A 1 179 ? -26.984 10.391 2.896 1 97.19 179 PRO A N 1
ATOM 1417 C CA . PRO A 1 179 ? -27.672 10.109 1.64 1 97.19 179 PRO A CA 1
ATOM 1418 C C . PRO A 1 179 ? -27.484 11.211 0.598 1 97.19 179 PRO A C 1
ATOM 1420 O O . PRO A 1 179 ? -27.219 10.914 -0.572 1 97.19 179 PRO A O 1
ATOM 1423 N N . SER A 1 180 ? -27.516 12.422 0.932 1 96.88 180 SER A N 1
ATOM 1424 C CA . SER A 1 180 ? -27.375 13.523 -0.015 1 96.88 180 SER A CA 1
ATOM 1425 C C . SER A 1 180 ? -25.984 13.547 -0.639 1 96.88 180 SER A C 1
ATOM 1427 O O . SER A 1 180 ? -25.812 13.93 -1.798 1 96.88 180 SER A O 1
ATOM 1429 N N . PHE A 1 181 ? -25.031 13.125 0.151 1 97.19 181 PHE A N 1
ATOM 1430 C CA . PHE A 1 181 ? -23.656 13.148 -0.333 1 97.19 181 PHE A CA 1
ATOM 1431 C C . PHE A 1 181 ? -23.391 11.969 -1.268 1 97.19 181 PHE A C 1
ATOM 1433 O O . PHE A 1 181 ? -22.688 12.117 -2.268 1 97.19 181 PHE A O 1
ATOM 1440 N N . ARG A 1 182 ? -23.922 10.773 -0.948 1 97.75 182 ARG A N 1
ATOM 1441 C CA . ARG A 1 182 ? -23.531 9.586 -1.702 1 97.75 182 ARG A CA 1
ATOM 1442 C C . ARG A 1 182 ? -24.516 9.305 -2.834 1 97.75 182 ARG A C 1
ATOM 1444 O O . ARG A 1 182 ? -24.234 8.492 -3.717 1 97.75 182 ARG A O 1
ATOM 1451 N N . GLN A 1 183 ? -25.562 9.984 -2.955 1 97.25 183 GLN A N 1
ATOM 1452 C CA . GLN A 1 183 ? -26.641 9.766 -3.916 1 97.25 183 GLN A CA 1
ATOM 1453 C C . GLN A 1 183 ? -26.125 9.836 -5.348 1 97.25 183 GLN A C 1
ATOM 1455 O O . GLN A 1 183 ? -26.531 9.047 -6.203 1 97.25 183 GLN A O 1
ATOM 1460 N N . PRO A 1 184 ? -25.203 10.75 -5.672 1 98 184 PRO A N 1
ATOM 1461 C CA . PRO A 1 184 ? -24.75 10.852 -7.059 1 98 184 PRO A CA 1
ATOM 1462 C C . PRO A 1 184 ? -23.953 9.633 -7.504 1 98 184 PRO A C 1
ATOM 1464 O O . PRO A 1 184 ? -23.688 9.461 -8.703 1 98 184 PRO A O 1
ATOM 1467 N N . TYR A 1 185 ? -23.531 8.875 -6.594 1 98.56 185 TYR A N 1
ATOM 1468 C CA . TYR A 1 185 ? -22.672 7.742 -6.914 1 98.56 185 TYR A CA 1
ATOM 1469 C C . TYR A 1 185 ? -23.438 6.426 -6.82 1 98.56 185 TYR A C 1
ATOM 1471 O O . TYR A 1 185 ? -23.125 5.578 -5.98 1 98.56 185 TYR A O 1
ATOM 1479 N N . GLU A 1 186 ? -24.266 6.184 -7.746 1 98.31 186 GLU A N 1
ATOM 1480 C CA . GLU A 1 186 ? -25.234 5.094 -7.703 1 98.31 186 GLU A CA 1
ATOM 1481 C C . GLU A 1 186 ? -24.547 3.738 -7.852 1 98.31 186 GLU A C 1
ATOM 1483 O O . GLU A 1 186 ? -24.891 2.783 -7.152 1 98.31 186 GLU A O 1
ATOM 1488 N N . ASN A 1 187 ? -23.578 3.707 -8.766 1 98.69 187 ASN A N 1
ATOM 1489 C CA . ASN A 1 187 ? -22.938 2.426 -9.039 1 98.69 187 ASN A CA 1
ATOM 1490 C C . ASN A 1 187 ? -22.078 1.965 -7.863 1 98.69 187 ASN A C 1
ATOM 1492 O O . ASN A 1 187 ? -22.062 0.781 -7.523 1 98.69 187 ASN A O 1
ATOM 1496 N N . VAL A 1 188 ? -21.391 2.898 -7.234 1 98.56 188 VAL A N 1
ATOM 1497 C CA . VAL A 1 188 ? -20.562 2.533 -6.098 1 98.56 188 VAL A CA 1
ATOM 1498 C C . VAL A 1 188 ? -21.438 2.18 -4.898 1 98.56 188 VAL A C 1
ATOM 1500 O O . VAL A 1 188 ? -21.125 1.257 -4.145 1 98.56 188 VAL A O 1
ATOM 1503 N N . ASN A 1 189 ? -22.531 2.914 -4.715 1 98.5 189 ASN A N 1
ATOM 1504 C CA . ASN A 1 189 ? -23.469 2.576 -3.645 1 98.5 189 ASN A CA 1
ATOM 1505 C C . ASN A 1 189 ? -24.031 1.171 -3.816 1 98.5 189 ASN A C 1
ATOM 1507 O O . ASN A 1 189 ? -24.094 0.397 -2.859 1 98.5 189 ASN A O 1
ATOM 1511 N N . ARG A 1 190 ? -24.453 0.875 -4.988 1 98.31 190 ARG A N 1
ATOM 1512 C CA . ARG A 1 190 ? -24.969 -0.454 -5.285 1 98.31 190 ARG A CA 1
ATOM 1513 C C . ARG A 1 190 ? -23.922 -1.529 -4.996 1 98.31 190 ARG A C 1
ATOM 1515 O O . ARG A 1 190 ? -24.234 -2.539 -4.359 1 98.31 190 ARG A O 1
ATOM 1522 N N . TRP A 1 191 ? -22.766 -1.305 -5.527 1 98.81 191 TRP A N 1
ATOM 1523 C CA . TRP A 1 191 ? -21.656 -2.238 -5.336 1 98.81 191 TRP A CA 1
ATOM 1524 C C . TRP A 1 191 ? -21.359 -2.438 -3.855 1 98.81 191 TRP A C 1
ATOM 1526 O O . TRP A 1 191 ? -21.234 -3.572 -3.389 1 98.81 191 TRP A O 1
ATOM 1536 N N . PHE A 1 192 ? -21.281 -1.364 -3.121 1 98.75 192 PHE A N 1
ATOM 1537 C CA . PHE A 1 192 ? -20.953 -1.404 -1.7 1 98.75 192 PHE A CA 1
ATOM 1538 C C . PHE A 1 192 ? -22 -2.201 -0.93 1 98.75 192 PHE A C 1
ATOM 1540 O O . PHE A 1 192 ? -21.672 -3.104 -0.162 1 98.75 192 PHE A O 1
ATOM 1547 N N . VAL A 1 193 ? -23.219 -1.955 -1.169 1 98.25 193 VAL A N 1
ATOM 1548 C CA . VAL A 1 193 ? -24.328 -2.613 -0.49 1 98.25 193 VAL A CA 1
ATOM 1549 C C . VAL A 1 193 ? -24.375 -4.086 -0.89 1 98.25 193 VAL A C 1
ATOM 1551 O O . VAL A 1 193 ? -24.656 -4.953 -0.057 1 98.25 193 VAL A O 1
ATOM 1554 N N . THR A 1 194 ? -24.125 -4.363 -2.152 1 98.5 194 THR A N 1
ATOM 1555 C CA . THR A 1 194 ? -24.078 -5.746 -2.615 1 98.5 194 THR A CA 1
ATOM 1556 C C . THR A 1 194 ? -23.016 -6.535 -1.854 1 98.5 194 THR A C 1
ATOM 1558 O O . THR A 1 194 ? -23.266 -7.652 -1.398 1 98.5 194 THR A O 1
ATOM 1561 N N . CYS A 1 195 ? -21.875 -5.918 -1.685 1 98.69 195 CYS A N 1
ATOM 1562 C CA . CYS A 1 195 ? -20.766 -6.594 -1.02 1 98.69 195 CYS A CA 1
ATOM 1563 C C . CYS A 1 195 ? -21.062 -6.82 0.456 1 98.69 195 CYS A C 1
ATOM 1565 O O . CYS A 1 195 ? -20.969 -7.945 0.947 1 98.69 195 CYS A O 1
ATOM 1567 N N . VAL A 1 196 ? -21.531 -5.785 1.166 1 98.44 196 VAL A N 1
ATOM 1568 C CA . VAL A 1 196 ? -21.656 -5.875 2.617 1 98.44 196 VAL A CA 1
ATOM 1569 C C . VAL A 1 196 ? -22.844 -6.758 2.982 1 98.44 196 VAL A C 1
ATOM 1571 O O . VAL A 1 196 ? -22.984 -7.184 4.133 1 98.44 196 VAL A O 1
ATOM 1574 N N . ASN A 1 197 ? -23.656 -7.113 2.021 1 98 197 ASN A N 1
ATOM 1575 C CA . ASN A 1 197 ? -24.812 -7.969 2.279 1 98 197 ASN A CA 1
ATOM 1576 C C . ASN A 1 197 ? -24.531 -9.422 1.906 1 98 197 ASN A C 1
ATOM 1578 O O . ASN A 1 197 ? -25.391 -10.281 2.066 1 98 197 ASN A O 1
ATOM 1582 N N . GLN A 1 198 ? -23.344 -9.68 1.353 1 98.31 198 GLN A N 1
ATOM 1583 C CA . GLN A 1 198 ? -22.938 -11.078 1.207 1 98.31 198 GLN A CA 1
ATOM 1584 C C . GLN A 1 198 ? -22.781 -11.75 2.568 1 98.31 198 GLN A C 1
ATOM 1586 O O . GLN A 1 198 ? -22.344 -11.117 3.531 1 98.31 198 GLN A O 1
ATOM 1591 N N . PRO A 1 199 ? -23.062 -13.039 2.67 1 98.5 199 PRO A N 1
ATOM 1592 C CA . PRO A 1 199 ? -22.953 -13.734 3.951 1 98.5 199 PRO A CA 1
ATOM 1593 C C . PRO A 1 199 ? -21.547 -13.664 4.539 1 98.5 199 PRO A C 1
ATOM 1595 O O . PRO A 1 199 ? -21.375 -13.594 5.758 1 98.5 199 PRO A O 1
ATOM 1598 N N . GLN A 1 200 ? -20.562 -13.711 3.697 1 98.62 200 GLN A N 1
ATOM 1599 C CA . GLN A 1 200 ? -19.172 -13.688 4.145 1 98.62 200 GLN A CA 1
ATOM 1600 C C . GLN A 1 200 ? -18.828 -12.352 4.805 1 98.62 200 GLN A C 1
ATOM 1602 O O . GLN A 1 200 ? -18.125 -12.312 5.809 1 98.62 200 GLN A O 1
ATOM 1607 N N . PHE A 1 201 ? -19.328 -11.242 4.246 1 98.75 201 PHE A N 1
ATOM 1608 C CA . PHE A 1 201 ? -19.125 -9.922 4.836 1 98.75 201 PHE A CA 1
ATOM 1609 C C . PHE A 1 201 ? -19.938 -9.773 6.121 1 98.75 201 PHE A C 1
ATOM 1611 O O . PHE A 1 201 ? -19.422 -9.297 7.133 1 98.75 201 PHE A O 1
ATOM 1618 N N . LYS A 1 202 ? -21.156 -10.211 6.148 1 98.38 202 LYS A N 1
ATOM 1619 C CA . LYS A 1 202 ? -22.047 -10.07 7.289 1 98.38 202 LYS A CA 1
ATOM 1620 C C . LYS A 1 202 ? -21.531 -10.844 8.492 1 98.38 202 LYS A C 1
ATOM 1622 O O . LYS A 1 202 ? -21.719 -10.422 9.641 1 98.38 202 LYS A O 1
ATOM 1627 N N . ALA A 1 203 ? -20.906 -11.93 8.195 1 98.12 203 ALA A N 1
ATOM 1628 C CA . ALA A 1 203 ? -20.375 -12.75 9.281 1 98.12 203 ALA A CA 1
ATOM 1629 C C . ALA A 1 203 ? -19.359 -11.977 10.109 1 98.12 203 ALA A C 1
ATOM 1631 O O . ALA A 1 203 ? -19.188 -12.242 11.297 1 98.12 203 ALA A O 1
ATOM 1632 N N . ILE A 1 204 ? -18.719 -10.977 9.508 1 98.25 204 ILE A N 1
ATOM 1633 C CA . ILE A 1 204 ? -17.641 -10.25 10.164 1 98.25 204 ILE A CA 1
ATOM 1634 C C . ILE A 1 204 ? -18.125 -8.852 10.555 1 98.25 204 ILE A C 1
ATOM 1636 O O . ILE A 1 204 ? -17.875 -8.398 11.68 1 98.25 204 ILE A O 1
ATOM 1640 N N . LEU A 1 205 ? -18.875 -8.203 9.648 1 97.75 205 LEU A N 1
ATOM 1641 C CA . LEU A 1 205 ? -19.234 -6.801 9.836 1 97.75 205 LEU A CA 1
ATOM 1642 C C . LEU A 1 205 ? -20.578 -6.684 10.555 1 97.75 205 LEU A C 1
ATOM 1644 O O . LEU A 1 205 ? -20.922 -5.613 11.062 1 97.75 205 LEU A O 1
ATOM 1648 N N . GLY A 1 206 ? -21.328 -7.777 10.609 1 96.31 206 GLY A N 1
ATOM 1649 C CA . GLY A 1 206 ? -22.703 -7.668 11.07 1 96.31 206 GLY A CA 1
ATOM 1650 C C . GLY A 1 206 ? -23.594 -6.871 10.125 1 96.31 206 GLY A C 1
ATOM 1651 O O . GLY A 1 206 ? -23.281 -6.73 8.945 1 96.31 206 GLY A O 1
ATOM 1652 N N . ASP A 1 207 ? -24.719 -6.449 10.688 1 95.31 207 ASP A N 1
ATOM 1653 C CA . ASP A 1 207 ? -25.609 -5.59 9.914 1 95.31 207 ASP A CA 1
ATOM 1654 C C . ASP A 1 207 ? -25.125 -4.141 9.938 1 95.31 207 ASP A C 1
ATOM 1656 O O . ASP A 1 207 ? -25.234 -3.467 10.969 1 95.31 207 ASP A O 1
ATOM 1660 N N . LEU A 1 208 ? -24.641 -3.707 8.836 1 95.25 208 LEU A N 1
ATOM 1661 C CA . LEU A 1 208 ? -24.031 -2.379 8.742 1 95.25 208 LEU A CA 1
ATOM 1662 C C . LEU A 1 208 ? -25.109 -1.308 8.594 1 95.25 208 LEU A C 1
ATOM 1664 O O . LEU A 1 208 ? -26.016 -1.44 7.762 1 95.25 208 LEU A O 1
ATOM 1668 N N . LYS A 1 209 ? -25.078 -0.338 9.406 1 95 209 LYS A N 1
ATOM 1669 C CA . LYS A 1 209 ? -25.938 0.83 9.281 1 95 209 LYS A CA 1
ATOM 1670 C C . LYS A 1 209 ? -25.234 1.97 8.555 1 95 209 LYS A C 1
ATOM 1672 O O . LYS A 1 209 ? -24.203 2.457 9.016 1 95 209 LYS A O 1
ATOM 1677 N N . LEU A 1 210 ? -25.75 2.436 7.457 1 96.75 210 LEU A N 1
ATOM 1678 C CA . LEU A 1 210 ? -25.172 3.516 6.668 1 96.75 210 LEU A CA 1
ATOM 1679 C C . LEU A 1 210 ? -25.422 4.867 7.328 1 96.75 210 LEU A C 1
ATOM 1681 O O . LEU 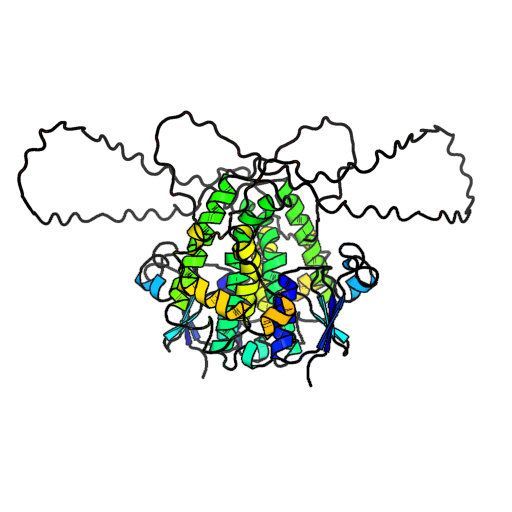A 1 210 ? -26.438 5.059 7.996 1 96.75 210 LEU A O 1
ATOM 1685 N N . CYS A 1 211 ? -24.547 5.75 7.078 1 96.75 211 CYS A N 1
ATOM 1686 C CA . CYS A 1 211 ? -24.609 7.09 7.641 1 96.75 211 CYS A CA 1
ATOM 1687 C C . CYS A 1 211 ? -25.891 7.797 7.223 1 96.75 211 CYS A C 1
ATOM 1689 O O . CYS A 1 211 ? -26.234 7.832 6.039 1 96.75 211 CYS A O 1
ATOM 1691 N N . GLU A 1 212 ? -26.609 8.352 8.164 1 96.31 212 GLU A N 1
ATOM 1692 C CA . GLU A 1 212 ? -27.828 9.125 7.891 1 96.31 212 GLU A CA 1
ATOM 1693 C C . GLU A 1 212 ? -27.547 10.625 7.977 1 96.31 212 GLU A C 1
ATOM 1695 O O . GLU A 1 212 ? -28.109 11.406 7.207 1 96.31 212 GLU A O 1
ATOM 1700 N N . LYS A 1 213 ? -26.719 10.953 8.984 1 94.44 213 LYS A N 1
ATOM 1701 C CA . LYS A 1 213 ? -26.312 12.344 9.18 1 94.44 213 LYS A CA 1
ATOM 1702 C C . LYS A 1 213 ? -24.797 12.461 9.289 1 94.44 213 LYS A C 1
ATOM 1704 O O . LYS A 1 213 ? -24.172 11.797 10.117 1 94.44 213 LYS A O 1
ATOM 1709 N N . MET A 1 214 ? -24.281 13.297 8.453 1 93.31 214 MET A N 1
ATOM 1710 C CA . MET A 1 214 ? -22.844 13.492 8.414 1 93.31 214 MET A CA 1
ATOM 1711 C C . MET A 1 214 ? -22.297 13.883 9.789 1 93.31 214 MET A C 1
ATOM 1713 O O . MET A 1 214 ? -22.766 14.844 10.391 1 93.31 214 MET A O 1
ATOM 1717 N N . ALA A 1 215 ? -21.328 13.109 10.242 1 89.12 215 ALA A N 1
ATOM 1718 C CA . ALA A 1 215 ? -20.688 13.438 11.508 1 89.12 215 ALA A CA 1
ATOM 1719 C C . ALA A 1 215 ? -19.922 14.75 11.414 1 89.12 215 ALA A C 1
ATOM 1721 O O . ALA A 1 215 ? -19.281 15.031 10.391 1 89.12 215 ALA A O 1
ATOM 1722 N N . GLN A 1 216 ? -20.094 15.633 12.352 1 84.75 216 GLN A N 1
ATOM 1723 C CA . GLN A 1 216 ? -19.438 16.938 12.383 1 84.75 216 GLN A CA 1
ATOM 1724 C C . GLN A 1 216 ? -18.406 17 13.5 1 84.75 216 GLN A C 1
ATOM 1726 O O . GLN A 1 216 ? -18.484 16.25 14.477 1 84.75 216 GLN A O 1
ATOM 1731 N N . PHE A 1 217 ? -17.484 17.797 13.211 1 79 217 PHE A N 1
ATOM 1732 C CA . PHE A 1 217 ? -16.547 18.062 14.297 1 79 217 PHE A CA 1
ATOM 1733 C C . PHE A 1 217 ? -17.203 18.906 15.375 1 79 217 PHE A C 1
ATOM 1735 O O . PHE A 1 217 ? -17.75 19.984 15.086 1 79 217 PHE A O 1
ATOM 1742 N N . ASP A 1 218 ? -17.609 18.5 16.547 1 66.56 218 ASP A N 1
ATOM 1743 C CA . ASP A 1 218 ? -18.312 19.219 17.609 1 66.56 218 ASP A CA 1
ATOM 1744 C C . ASP A 1 218 ? -17.344 19.953 18.531 1 66.56 218 ASP A C 1
ATOM 1746 O O . ASP A 1 218 ? -17.719 20.453 19.578 1 66.56 218 ASP A O 1
ATOM 1750 N N . GLY A 1 219 ? -16.297 20.578 18.062 1 56.69 219 GLY A N 1
ATOM 1751 C CA . GLY A 1 219 ? -15.438 21.438 18.875 1 56.69 219 GLY A CA 1
ATOM 1752 C C . GLY A 1 219 ? -14.984 20.781 20.172 1 56.69 219 GLY A C 1
ATOM 1753 O O . GLY A 1 219 ? -14.25 21.375 20.953 1 56.69 219 GLY A O 1
ATOM 1754 N N . GLN A 1 220 ? -15.758 19.859 20.734 1 49.53 220 GLN A N 1
ATOM 1755 C CA . GLN A 1 220 ? -15.43 19.406 22.078 1 49.53 220 GLN A CA 1
ATOM 1756 C C . GLN A 1 220 ? -13.984 18.938 22.172 1 49.53 220 GLN A C 1
ATOM 1758 O O . GLN A 1 220 ? -13.367 18.625 21.156 1 49.53 220 GLN A O 1
ATOM 1763 N N . GLU A 1 221 ? -13.43 18.797 23.578 1 44.78 221 GLU A N 1
ATOM 1764 C CA . GLU A 1 221 ? -12.062 18.656 24.078 1 44.78 221 GLU A CA 1
ATOM 1765 C C . GLU A 1 221 ? -11.344 17.484 23.406 1 44.78 221 GLU A C 1
ATOM 1767 O O . GLU A 1 221 ? -11.938 16.422 23.203 1 44.78 221 GLU A O 1
ATOM 1772 N N . ILE A 1 222 ? -10.484 17.828 22.656 1 45.16 222 ILE A N 1
ATOM 1773 C CA . ILE A 1 222 ? -9.5 16.844 22.219 1 45.16 222 ILE A CA 1
ATOM 1774 C C . ILE A 1 222 ? -9.203 15.867 23.359 1 45.16 222 ILE A C 1
ATOM 1776 O O . ILE A 1 222 ? -9 16.281 24.5 1 45.16 222 ILE A O 1
ATOM 1780 N N . TYR A 1 223 ? -9.75 14.82 23.453 1 38.62 223 TYR A N 1
ATOM 1781 C CA . TYR A 1 223 ? -9.375 13.898 24.5 1 38.62 223 TYR A CA 1
ATOM 1782 C C . TYR A 1 223 ? -7.941 14.156 24.969 1 38.62 223 TYR A C 1
ATOM 1784 O O . TYR A 1 223 ? -7 14.031 24.188 1 38.62 223 TYR A O 1
ATOM 1792 N N . SER A 1 224 ? -7.77 15.211 25.859 1 34.91 224 SER A N 1
ATOM 1793 C CA . SER A 1 224 ? -6.461 15.32 26.5 1 34.91 224 SER A CA 1
ATOM 1794 C C . SER A 1 224 ? -6.234 14.18 27.5 1 34.91 224 SER A C 1
ATOM 1796 O O . SER A 1 224 ? -7.008 14 28.438 1 34.91 224 SER A O 1
ATOM 1798 N N . PRO A 1 225 ? -5.602 13.18 27.172 1 35.16 225 PRO A N 1
ATOM 1799 C CA . PRO A 1 225 ? -5.406 12.219 28.266 1 35.16 225 PRO A CA 1
ATOM 1800 C C . PRO A 1 225 ? -5.113 12.891 29.594 1 35.16 225 PRO A C 1
ATOM 1802 O O . PRO A 1 225 ? -4.582 14.008 29.625 1 35.16 225 PRO A O 1
ATOM 1805 N N . PRO A 1 226 ? -5.836 12.562 30.688 1 31.58 226 PRO A N 1
ATOM 1806 C CA . PRO A 1 226 ? -5.512 13.188 31.969 1 31.58 226 PRO A CA 1
ATOM 1807 C C . PRO A 1 226 ? -4.008 13.367 32.188 1 31.58 226 PRO A C 1
ATOM 1809 O O . PRO A 1 226 ? -3.213 12.594 31.641 1 31.58 226 PRO A O 1
ATOM 1812 N N . PRO A 1 227 ? -3.607 14.523 32.406 1 33.38 227 PRO A N 1
ATOM 1813 C CA . PRO A 1 227 ? -2.184 14.68 32.719 1 33.38 227 PRO A CA 1
ATOM 1814 C C . PRO A 1 227 ? -1.652 13.578 33.625 1 33.38 227 PRO A C 1
ATOM 1816 O O . PRO A 1 227 ? -2.404 13.023 34.438 1 33.38 227 PRO A O 1
ATOM 1819 N N . PRO A 1 228 ? -0.708 12.844 33.188 1 32.22 228 PRO A N 1
ATOM 1820 C CA . PRO A 1 228 ? -0.267 11.852 34.188 1 32.22 228 PRO A CA 1
ATOM 1821 C C . PRO A 1 228 ? -0.271 12.383 35.594 1 32.22 228 PRO A C 1
ATOM 1823 O O . PRO A 1 228 ? -0.167 13.594 35.812 1 32.22 228 PRO A O 1
ATOM 1826 N N . PRO A 1 229 ? -0.793 11.727 36.5 1 30.48 229 PRO A N 1
ATOM 1827 C CA . PRO A 1 229 ? -0.771 12.211 37.875 1 30.48 229 PRO A CA 1
ATOM 1828 C C . PRO A 1 229 ? 0.545 12.898 38.219 1 30.48 229 PRO A C 1
ATOM 1830 O O . PRO A 1 229 ? 1.609 12.477 37.781 1 30.48 229 PRO A O 1
ATOM 1833 N N . ARG A 1 230 ? 0.472 14.133 38.438 1 30.09 230 ARG A N 1
ATOM 1834 C CA . ARG A 1 230 ? 1.581 14.898 39 1 30.09 230 ARG A CA 1
ATOM 1835 C C . ARG A 1 230 ? 2.256 14.133 40.125 1 30.09 230 ARG A C 1
ATOM 1837 O O . ARG A 1 230 ? 1.653 13.906 41.156 1 30.09 230 ARG A O 1
ATOM 1844 N N . PHE A 1 231 ? 2.988 13.016 39.781 1 26.48 231 PHE A N 1
ATOM 1845 C CA . PHE A 1 231 ? 3.775 12.508 40.875 1 26.48 231 PHE A CA 1
ATOM 1846 C C . PHE A 1 231 ? 4.598 13.625 41.531 1 26.48 231 PHE A C 1
ATOM 1848 O O . PHE A 1 231 ? 5.352 14.312 40.844 1 26.48 231 PHE A O 1
ATOM 1855 N N . SER A 1 232 ? 4.062 14.391 42.406 1 25.7 232 SER A N 1
ATOM 1856 C CA . SER A 1 232 ? 4.773 15.258 43.344 1 25.7 232 SER A CA 1
ATOM 1857 C C . SER A 1 232 ? 6.051 14.594 43.844 1 25.7 232 SER A C 1
ATOM 1859 O O . SER A 1 232 ? 6 13.688 44.656 1 25.7 232 SER A O 1
ATOM 1861 N N . LEU A 1 233 ? 6.914 14.172 42.875 1 23.16 233 LEU A N 1
ATOM 1862 C CA . LEU A 1 233 ? 8.172 13.672 43.406 1 23.16 233 LEU A CA 1
ATOM 1863 C C . LEU A 1 233 ? 8.836 14.719 44.312 1 23.16 233 LEU A C 1
ATOM 1865 O O . LEU A 1 233 ? 9.312 15.742 43.812 1 23.16 233 LEU A O 1
ATOM 1869 N N . LYS A 1 234 ? 8.234 14.992 45.438 1 27.7 234 LYS A N 1
ATOM 1870 C CA . LYS A 1 234 ? 9.039 15.562 46.5 1 27.7 234 LYS A CA 1
ATOM 1871 C C . LYS A 1 234 ? 10.367 14.828 46.656 1 27.7 234 LYS A C 1
ATOM 1873 O O . LYS A 1 234 ? 10.414 13.703 47.156 1 27.7 234 LYS A O 1
ATOM 1878 N N . TRP A 1 235 ? 11.234 14.898 45.594 1 24.23 235 TRP A N 1
ATOM 1879 C CA . TRP A 1 235 ? 12.586 14.375 45.75 1 24.23 235 TRP A CA 1
ATOM 1880 C C . TRP A 1 235 ? 13.266 14.992 46.969 1 24.23 235 TRP A C 1
ATOM 1882 O O . TRP A 1 235 ? 13.445 16.219 47.031 1 24.23 235 TRP A O 1
ATOM 1892 N N . PRO A 1 236 ? 12.938 14.523 48.094 1 27.42 236 PRO A N 1
ATOM 1893 C CA . PRO A 1 236 ? 13.734 14.945 49.25 1 27.42 236 PRO A CA 1
ATOM 1894 C C . PRO A 1 236 ? 15.234 14.852 49 1 27.42 236 PRO A C 1
ATOM 1896 O O . PRO A 1 236 ? 15.727 13.812 48.562 1 27.42 236 PRO A O 1
ATOM 1899 N N . PHE A 1 237 ? 15.797 15.891 48.344 1 25.67 237 PHE A N 1
ATOM 1900 C CA . PHE A 1 237 ? 17.234 16.078 48.188 1 25.67 237 PHE A CA 1
ATOM 1901 C C . PHE A 1 237 ? 17.969 15.781 49.5 1 25.67 237 PHE A C 1
ATOM 1903 O O . PHE A 1 237 ? 18 16.625 50.406 1 25.67 237 PHE A O 1
ATOM 1910 N N . CYS A 1 238 ? 17.656 14.609 50.156 1 23.06 238 CYS A N 1
ATOM 1911 C CA . CYS A 1 238 ? 18.516 14.336 51.312 1 23.06 238 CYS A CA 1
ATOM 1912 C C . CYS A 1 238 ? 19.984 14.336 50.906 1 23.06 238 CYS A C 1
ATOM 1914 O O . CYS A 1 238 ? 20.375 13.617 49.969 1 23.06 238 CYS A O 1
ATOM 1916 N N . LEU A 1 239 ? 20.625 15.445 50.969 1 24.66 239 LEU A N 1
ATOM 1917 C CA . LEU A 1 239 ? 22.062 15.734 50.969 1 24.66 239 LEU A CA 1
ATOM 1918 C C . LEU A 1 239 ? 22.828 14.672 51.75 1 24.66 239 LEU A C 1
ATOM 1920 O O . LEU A 1 239 ? 23.188 14.883 52.906 1 24.66 239 LEU A O 1
ATOM 1924 N N . GLY A 1 240 ? 22.062 13.438 51.938 1 22.09 240 GLY A N 1
ATOM 1925 C CA . GLY A 1 240 ? 22.859 12.656 52.875 1 22.09 240 GLY A CA 1
ATOM 1926 C C . GLY A 1 240 ? 24.219 12.289 52.312 1 22.09 240 GLY A C 1
ATOM 1927 O O . GLY A 1 240 ? 24.422 12.273 51.094 1 22.09 240 GLY A O 1
ATOM 1928 N N . LYS A 1 241 ? 25.203 12.445 53.125 1 25.58 241 LYS A N 1
ATOM 1929 C CA . LYS A 1 241 ? 26.625 12.078 53.094 1 25.58 241 LYS A CA 1
ATOM 1930 C C . LYS A 1 241 ? 26.812 10.641 52.656 1 25.58 241 LYS A C 1
ATOM 1932 O O . LYS A 1 241 ? 26.281 9.711 53.25 1 25.58 241 LYS A O 1
ATOM 1937 N N . TRP A 1 242 ? 26.688 10.445 51.25 1 22.03 242 TRP A N 1
ATOM 1938 C CA . TRP A 1 242 ? 26.875 9.188 50.531 1 22.03 242 TRP A CA 1
ATOM 1939 C C . TRP A 1 242 ? 28.062 8.414 51.125 1 22.03 242 TRP A C 1
ATOM 1941 O O . TRP A 1 242 ? 29.219 8.836 50.969 1 22.03 242 TRP A O 1
ATOM 1951 N N . GLU A 1 243 ? 27.875 8.086 52.406 1 20.92 243 GLU A N 1
ATOM 1952 C CA . GLU A 1 243 ? 28.859 7.121 52.875 1 20.92 243 GLU A CA 1
ATOM 1953 C C . GLU A 1 243 ? 28.891 5.883 52 1 20.92 243 GLU A C 1
ATOM 1955 O O . GLU A 1 243 ? 27.922 5.562 51.312 1 20.92 243 GLU A O 1
ATOM 1960 N N . ALA A 1 244 ? 30.062 5.207 51.781 1 20.06 244 ALA A N 1
ATOM 1961 C CA . ALA A 1 244 ? 30.75 4.215 50.969 1 20.06 244 ALA A CA 1
ATOM 1962 C C . ALA A 1 244 ? 29.984 2.887 50.969 1 20.06 244 ALA A C 1
ATOM 1964 O O . ALA A 1 244 ? 30.141 2.082 50.062 1 20.06 244 ALA A O 1
ATOM 1965 N N . GLY A 1 245 ? 29.109 2.539 52 1 18.72 245 GLY A N 1
ATOM 1966 C CA . GLY A 1 245 ? 29.203 1.102 52.219 1 18.72 245 GLY A CA 1
ATOM 1967 C C . GLY A 1 245 ? 28.438 0.3 51.188 1 18.72 245 GLY A C 1
ATOM 1968 O O . GLY A 1 245 ? 27.547 0.831 50.5 1 18.72 245 GLY A O 1
ATOM 1969 N N . CYS A 1 246 ? 28.641 -1.091 50.969 1 19.33 246 CYS A N 1
ATOM 1970 C CA . CYS A 1 246 ? 28.594 -2.236 50.062 1 19.33 246 CYS A CA 1
ATOM 1971 C C . CYS A 1 246 ? 27.172 -2.773 49.938 1 19.33 246 CYS A C 1
ATOM 1973 O O . CYS A 1 246 ? 26.922 -3.672 49.125 1 19.33 246 CYS A O 1
ATOM 1975 N N . VAL A 1 247 ? 26.078 -2.402 50.781 1 18.5 247 VAL A N 1
ATOM 1976 C CA . VAL A 1 247 ? 25.25 -3.578 51.031 1 18.5 247 VAL A CA 1
ATOM 1977 C C . VAL A 1 247 ? 24.359 -3.848 49.812 1 18.5 247 VAL A C 1
ATOM 1979 O O . VAL A 1 247 ? 23.781 -2.918 49.25 1 18.5 247 VAL A O 1
ATOM 1982 N N . ALA A 1 248 ? 24.328 -5.051 49.125 1 19.22 248 ALA A N 1
ATOM 1983 C CA . ALA A 1 248 ? 23.828 -5.871 48 1 19.22 248 ALA A CA 1
ATOM 1984 C C . ALA A 1 248 ? 22.328 -6.094 48.156 1 19.22 248 ALA A C 1
ATOM 1986 O O . ALA A 1 248 ? 21.719 -6.785 47.312 1 19.22 248 ALA A O 1
ATOM 1987 N N . SER A 1 249 ? 21.516 -5.559 49.125 1 18.22 249 SER A N 1
ATOM 1988 C CA . SER A 1 249 ? 20.328 -6.367 49.344 1 18.22 249 SER A CA 1
ATOM 1989 C C . SER A 1 249 ? 19.312 -6.207 48.219 1 18.22 249 SER A C 1
ATOM 1991 O O . SER A 1 249 ? 19.312 -5.188 47.531 1 18.22 249 SER A O 1
ATOM 1993 N N . SER A 1 250 ? 18.438 -7.32 47.906 1 19.23 250 SER A N 1
ATOM 1994 C CA . SER A 1 250 ? 17.531 -7.918 46.906 1 19.23 250 SER A CA 1
ATOM 1995 C C . SER A 1 250 ? 16.203 -7.184 46.875 1 19.23 250 SER A C 1
ATOM 1997 O O . SER A 1 250 ? 15.289 -7.5 47.656 1 19.23 250 SER A O 1
ATOM 1999 N N . LEU A 1 251 ? 16.016 -5.844 46.969 1 19.73 251 LEU A N 1
ATOM 2000 C CA . LEU A 1 251 ? 14.68 -5.293 47.156 1 19.73 251 LEU A CA 1
ATOM 2001 C C . LEU A 1 251 ? 13.789 -5.559 45.969 1 19.73 251 LEU A C 1
ATOM 2003 O O . LEU A 1 251 ? 14.133 -5.184 44.844 1 19.73 251 LEU A O 1
ATOM 2007 N N . HIS A 1 252 ? 12.898 -6.664 46 1 19.94 252 HIS A N 1
ATOM 2008 C CA . HIS A 1 252 ? 11.844 -7.164 45.125 1 19.94 252 HIS A CA 1
ATOM 2009 C C . HIS A 1 252 ? 10.727 -6.141 44.969 1 19.94 252 HIS A C 1
ATOM 2011 O O . HIS A 1 252 ? 9.602 -6.375 45.438 1 19.94 252 HIS A O 1
ATOM 2017 N N . HIS A 1 253 ? 10.883 -4.832 44.844 1 18.88 253 HIS A N 1
ATOM 2018 C CA . HIS A 1 253 ? 9.695 -3.984 44.906 1 18.88 253 HIS A CA 1
ATOM 2019 C C . HIS A 1 253 ? 8.781 -4.254 43.719 1 18.88 253 HIS A C 1
ATOM 2021 O O . HIS A 1 253 ? 9.242 -4.41 42.594 1 18.88 253 HIS A O 1
ATOM 2027 N N . SER A 1 254 ? 7.527 -4.832 44 1 19.14 254 SER A N 1
ATOM 2028 C CA . SER A 1 254 ? 6.316 -5.184 43.25 1 19.14 254 SER A CA 1
ATOM 2029 C C . SER A 1 254 ? 5.723 -3.963 42.562 1 19.14 254 SER A C 1
ATOM 2031 O O . SER A 1 254 ? 5.371 -2.979 43.219 1 19.14 254 SER A O 1
ATOM 2033 N N . TRP A 1 255 ? 6.238 -3.539 41.438 1 19.05 255 TRP A N 1
ATOM 2034 C CA . TRP A 1 255 ? 5.762 -2.408 40.656 1 19.05 255 TRP A CA 1
ATOM 2035 C C . TRP A 1 255 ? 4.32 -2.621 40.188 1 19.05 255 TRP A C 1
ATOM 2037 O O . TRP A 1 255 ? 3.994 -3.654 39.594 1 19.05 255 TRP A O 1
ATOM 2047 N N . THR A 1 256 ? 3.342 -2.203 41.031 1 19.12 256 THR A N 1
ATOM 2048 C CA . THR A 1 256 ? 1.907 -2.156 40.781 1 19.12 256 THR A CA 1
ATOM 2049 C C . THR A 1 256 ? 1.62 -1.454 39.438 1 19.12 256 THR A C 1
ATOM 2051 O O . THR A 1 256 ? 2.1 -0.343 39.219 1 19.12 256 THR A O 1
ATOM 2054 N N . TYR A 1 257 ? 1.324 -2.283 38.438 1 19.52 257 TYR A N 1
ATOM 2055 C CA . TYR A 1 257 ? 0.921 -2.074 37.062 1 19.52 257 TYR A CA 1
ATOM 2056 C C . TYR A 1 257 ? -0.329 -1.205 36.969 1 19.52 257 TYR A C 1
ATOM 2058 O O . TYR A 1 257 ? -1.405 -1.614 37.406 1 19.52 257 TYR A O 1
ATOM 2066 N N . ILE A 1 258 ? -0.215 0.117 37.344 1 19.91 258 ILE A N 1
ATOM 2067 C CA . ILE A 1 258 ? -1.376 0.983 37.156 1 19.91 258 ILE A CA 1
ATOM 2068 C C . ILE A 1 258 ? -1.888 0.879 35.719 1 19.91 258 ILE A C 1
ATOM 2070 O O . ILE A 1 258 ? -1.132 1.083 34.781 1 19.91 258 ILE A O 1
ATOM 2074 N N . ARG A 1 259 ? -2.998 0.186 35.5 1 20.22 259 ARG A N 1
ATOM 2075 C CA . ARG A 1 259 ? -3.857 -0.248 34.406 1 20.22 259 ARG A CA 1
ATOM 2076 C C . ARG A 1 259 ? -4.414 0.949 33.656 1 20.22 259 ARG A C 1
ATOM 2078 O O . ARG A 1 259 ? -5.344 0.805 32.844 1 20.22 259 ARG A O 1
ATOM 2085 N N . SER A 1 260 ? -4.023 2.252 33.844 1 19.64 260 SER A N 1
ATOM 2086 C CA . SER A 1 260 ? -5.023 3.111 33.25 1 19.64 260 SER A CA 1
ATOM 2087 C C . SER A 1 260 ? -4.98 2.998 31.719 1 19.64 260 SER A C 1
ATOM 2089 O O . SER A 1 260 ? -3.904 3.008 31.109 1 19.64 260 SER A O 1
ATOM 2091 N N . PRO A 1 261 ? -6.047 2.484 31.094 1 20.89 261 PRO A N 1
ATOM 2092 C CA . PRO A 1 261 ? -6.32 2.146 29.688 1 20.89 261 PRO A CA 1
ATOM 2093 C C . PRO A 1 261 ? -6.133 3.336 28.75 1 20.89 261 PRO A C 1
ATOM 2095 O O . PRO A 1 261 ? -5.844 3.15 27.562 1 20.89 261 PRO A O 1
ATOM 2098 N N . ALA A 1 262 ? -6.594 4.535 29.172 1 21.91 262 ALA A N 1
ATOM 2099 C CA . ALA A 1 262 ? -7.086 5.559 28.25 1 21.91 262 ALA A CA 1
ATOM 2100 C C . ALA A 1 262 ? -5.934 6.219 27.5 1 21.91 262 ALA A C 1
ATOM 2102 O O . ALA A 1 262 ? -6.129 7.215 26.812 1 21.91 262 ALA A O 1
ATOM 2103 N N . ALA A 1 263 ? -4.723 5.832 27.719 1 23.05 263 ALA A N 1
ATOM 2104 C CA . ALA A 1 263 ? -3.633 6.742 27.375 1 23.05 263 ALA A CA 1
ATOM 2105 C C . ALA A 1 263 ? -3.438 6.828 25.859 1 23.05 263 ALA A C 1
ATOM 2107 O O . ALA A 1 263 ? -2.426 7.352 25.391 1 23.05 263 ALA A O 1
ATOM 2108 N N . ALA A 1 264 ? -4.379 6.172 25.156 1 21.5 264 ALA A N 1
ATOM 2109 C CA . ALA A 1 264 ? -3.859 6 23.797 1 21.5 264 ALA A CA 1
ATOM 2110 C C . ALA A 1 264 ? -3.812 7.336 23.047 1 21.5 264 ALA A C 1
ATOM 2112 O O . ALA A 1 264 ? -3.254 7.422 21.953 1 21.5 264 ALA A O 1
ATOM 2113 N N . LEU A 1 265 ? -4.773 8.273 23.438 1 21.36 265 LEU A N 1
ATOM 2114 C CA . LEU A 1 265 ? -5.102 9.242 22.406 1 21.36 265 LEU A CA 1
ATOM 2115 C C . LEU A 1 265 ? -4.004 10.289 22.266 1 21.36 265 LEU A C 1
ATOM 2117 O O . LEU A 1 265 ? -3.766 11.07 23.188 1 21.36 265 LEU A O 1
ATOM 2121 N N . ILE A 1 266 ? -2.887 9.898 21.75 1 21.09 266 ILE A N 1
ATOM 2122 C CA . ILE A 1 266 ? -1.776 10.82 21.547 1 21.09 266 ILE A CA 1
ATOM 2123 C C . ILE A 1 266 ? -2.258 12.047 20.766 1 21.09 266 ILE A C 1
ATOM 2125 O O . ILE A 1 266 ? -2.994 11.914 19.781 1 21.09 266 ILE A O 1
ATOM 2129 N N . ASN A 1 267 ? -2.318 13.188 21.438 1 20.56 267 ASN A N 1
ATOM 2130 C CA . ASN A 1 267 ? -2.693 14.547 21.047 1 20.56 267 ASN A CA 1
ATOM 2131 C C . ASN A 1 267 ? -1.963 14.992 19.781 1 20.56 267 ASN A C 1
ATOM 2133 O O . ASN A 1 267 ? -0.743 15.156 19.797 1 20.56 267 ASN A O 1
ATOM 2137 N N . PHE A 1 268 ? -2.42 14.523 18.656 1 20.34 268 PHE A N 1
ATOM 2138 C CA . PHE A 1 268 ? -1.932 14.977 17.359 1 20.34 268 PHE A CA 1
ATOM 2139 C C . PHE A 1 268 ? -2.215 16.469 17.156 1 20.34 268 PHE A C 1
ATOM 2141 O O . PHE A 1 268 ? -3.07 16.844 16.359 1 20.34 268 PHE A O 1
ATOM 2148 N N . LYS A 1 269 ? -2.324 17.25 18.25 1 23.34 269 LYS A N 1
ATOM 2149 C CA . LYS A 1 269 ? -2.768 18.641 18.125 1 23.34 269 LYS A CA 1
ATOM 2150 C C . LYS A 1 269 ? -1.894 19.406 17.141 1 23.34 269 LYS A C 1
ATOM 2152 O O . LYS A 1 269 ? -2.395 20.219 16.359 1 23.34 269 LYS A O 1
ATOM 2157 N N . GLY A 1 270 ? -0.596 19.406 17.375 1 22 270 GLY A N 1
ATOM 2158 C CA . GLY A 1 270 ? 0.098 20.656 17.156 1 22 270 GLY A CA 1
ATOM 2159 C C . GLY A 1 270 ? 0.162 21.062 15.695 1 22 270 GLY A C 1
ATOM 2160 O O . GLY A 1 270 ? 0.578 22.188 15.375 1 22 270 GLY A O 1
ATOM 2161 N N . PHE A 1 271 ? 0.063 20.094 14.82 1 20.67 271 PHE A N 1
ATOM 2162 C CA . PHE A 1 271 ? 0.754 20.5 13.609 1 20.67 271 PHE A CA 1
ATOM 2163 C C . PHE A 1 271 ? -0.085 21.5 12.812 1 20.67 271 PHE A C 1
ATOM 2165 O O . PHE A 1 271 ? 0.396 22.094 11.844 1 20.67 271 PHE A O 1
ATOM 2172 N N . MET A 1 272 ? -1.393 21.547 13.086 1 20.03 272 MET A N 1
ATOM 2173 C CA . MET A 1 272 ? -2.09 22.109 11.938 1 20.03 272 MET A CA 1
ATOM 2174 C C . MET A 1 272 ? -2.076 23.641 11.984 1 20.03 272 MET A C 1
ATOM 2176 O O . MET A 1 272 ? -3.105 24.266 12.234 1 20.03 272 MET A O 1
ATOM 2180 N N . ARG A 1 273 ? -1.193 24.25 12.758 1 21.36 273 ARG A N 1
ATOM 2181 C CA . ARG A 1 273 ? -1.454 25.688 12.703 1 21.36 273 ARG A CA 1
ATOM 2182 C C . ARG A 1 273 ? -1.343 26.203 11.273 1 21.36 273 ARG A C 1
ATOM 2184 O O . ARG A 1 273 ? -0.305 26.047 10.625 1 21.36 273 ARG A O 1
ATOM 2191 N N . GLY A 1 274 ? -2.42 26.203 10.578 1 20.41 274 GLY A N 1
ATOM 2192 C CA . GLY A 1 274 ? -2.713 26.812 9.289 1 20.41 274 GLY A CA 1
ATOM 2193 C C . GLY A 1 274 ? -2.354 28.281 9.227 1 20.41 274 GLY A C 1
ATOM 2194 O O . GLY A 1 274 ? -2.574 29.016 10.188 1 20.41 274 GLY A O 1
ATOM 2195 N N . TYR A 1 275 ? -1.124 28.609 8.727 1 19.39 275 TYR A N 1
ATOM 2196 C CA . TYR A 1 275 ? -0.715 29.969 8.422 1 19.39 275 TYR A CA 1
ATOM 2197 C C . TYR A 1 275 ? -1.837 30.734 7.727 1 19.39 275 TYR A C 1
ATOM 2199 O O . TYR A 1 275 ? -2.256 30.359 6.625 1 19.39 275 TYR A O 1
ATOM 2207 N N . LEU A 1 276 ? -2.869 31.031 8.492 1 19.77 276 LEU A N 1
ATOM 2208 C CA . LEU A 1 276 ? -3.896 31.953 8.031 1 19.77 276 LEU A CA 1
ATOM 2209 C C . LEU A 1 276 ? -3.271 33.25 7.516 1 19.77 276 LEU A C 1
ATOM 2211 O O . LEU A 1 276 ? -2.682 34 8.289 1 19.77 276 LEU A O 1
ATOM 2215 N N . LEU A 1 277 ? -2.395 33.094 6.434 1 19.88 277 LEU A N 1
ATOM 2216 C CA . LEU A 1 277 ? -2.043 34.406 5.883 1 19.88 277 LEU A CA 1
ATOM 2217 C C . LEU A 1 277 ? -3.291 35.25 5.641 1 19.88 277 LEU A C 1
ATOM 2219 O O . LEU A 1 277 ? -4.238 34.781 4.996 1 19.88 277 LEU A O 1
ATOM 2223 N N . ALA A 1 278 ? -3.586 35.906 6.594 1 20.11 278 ALA A N 1
ATOM 2224 C CA . ALA A 1 278 ? -4.582 37 6.562 1 20.11 278 ALA A CA 1
ATOM 2225 C C . ALA A 1 278 ? -4.426 37.844 5.309 1 20.11 278 ALA A C 1
ATOM 2227 O O . ALA A 1 278 ? -3.48 38.625 5.199 1 20.11 278 ALA A O 1
ATOM 2228 N N . LEU A 1 279 ? -4.281 37.188 4.035 1 22.47 279 LEU A N 1
ATOM 2229 C CA . LEU A 1 279 ? -4.336 38.219 3.018 1 22.47 279 LEU A CA 1
ATOM 2230 C C . LEU A 1 279 ? -5.613 39.062 3.15 1 22.47 279 LEU A C 1
ATOM 2232 O O . LEU A 1 279 ? -6.629 38.562 3.643 1 22.47 279 LEU A O 1
ATOM 2236 N N . PRO A 1 280 ? -5.543 40.312 3.223 1 22.56 280 PRO A N 1
ATOM 2237 C CA . PRO A 1 280 ? -6.73 41.156 3.189 1 22.56 280 PRO A CA 1
ATOM 2238 C C . PRO A 1 280 ? -7.785 40.688 2.203 1 22.56 280 PRO A C 1
ATOM 2240 O O . PRO A 1 280 ? -7.473 39.875 1.301 1 22.56 280 PRO A O 1
ATOM 2243 N N . CYS A 1 281 ? -9.094 40.906 2.391 1 21.19 281 CYS A N 1
ATOM 2244 C CA . CYS A 1 281 ? -10.469 40.656 1.986 1 21.19 281 CYS A CA 1
ATOM 2245 C C . CYS A 1 281 ? -10.609 40.688 0.47 1 21.19 281 CYS A C 1
ATOM 2247 O O . CYS A 1 281 ? -11.727 40.656 -0.054 1 21.19 281 CYS A O 1
ATOM 2249 N N . LYS A 1 282 ? -9.641 41.219 -0.291 1 25.53 282 LYS A N 1
ATOM 2250 C CA . LYS A 1 282 ? -10.367 41.406 -1.547 1 25.53 282 LYS A CA 1
ATOM 2251 C C . LYS A 1 282 ? -10.648 40.062 -2.221 1 25.53 282 LYS A C 1
ATOM 2253 O O . LYS A 1 282 ? -9.953 39.062 -1.969 1 25.53 282 LYS A O 1
ATOM 2258 N N . LYS A 1 283 ? -11.672 39.875 -3.113 1 26.44 283 LYS A N 1
ATOM 2259 C CA . LYS A 1 283 ? -12.523 38.844 -3.654 1 26.44 283 LYS A CA 1
ATOM 2260 C C . LYS A 1 283 ? -11.703 37.812 -4.438 1 26.44 283 LYS A C 1
ATOM 2262 O O . LYS A 1 283 ? -12.266 36.938 -5.102 1 26.44 283 LYS A O 1
ATOM 2267 N N . PRO A 1 284 ? -10.227 37.75 -4.344 1 23.97 284 PRO A N 1
ATOM 2268 C CA . PRO A 1 284 ? -9.688 37.094 -5.539 1 23.97 284 PRO A CA 1
ATOM 2269 C C . PRO A 1 284 ? -9.906 35.594 -5.539 1 23.97 284 PRO A C 1
ATOM 2271 O O . PRO A 1 284 ? -10.07 34.969 -4.477 1 23.97 284 PRO A O 1
ATOM 2274 N N . THR A 1 285 ? -10.367 34.969 -6.746 1 22.23 285 THR A N 1
ATOM 2275 C CA . THR A 1 285 ? -10.75 33.625 -7.172 1 22.23 285 THR A CA 1
ATOM 2276 C C . THR A 1 285 ? -9.633 32.625 -6.902 1 22.23 285 THR A C 1
ATOM 2278 O O . THR A 1 285 ? -8.586 32.688 -7.562 1 22.23 285 THR A O 1
ATOM 2281 N N . LEU A 1 286 ? -9.172 32.312 -5.691 1 22.56 286 LEU A N 1
ATOM 2282 C CA . LEU A 1 286 ? -8.047 31.609 -5.109 1 22.56 286 LEU A CA 1
ATOM 2283 C C . LEU A 1 286 ? -8.125 30.109 -5.434 1 22.56 286 LEU A C 1
ATOM 2285 O O . LEU A 1 286 ? -7.961 29.281 -4.547 1 22.56 286 LEU A O 1
ATOM 2289 N N . ALA A 1 287 ? -8.992 29.703 -6.43 1 20.64 287 ALA A N 1
ATOM 2290 C CA . ALA A 1 287 ? -9.383 28.312 -6.281 1 20.64 287 ALA A CA 1
ATOM 2291 C C . ALA A 1 287 ? -8.18 27.375 -6.398 1 20.64 287 ALA A C 1
ATOM 2293 O O . ALA A 1 287 ? -7.984 26.5 -5.562 1 20.64 287 ALA A O 1
ATOM 2294 N N . TYR A 1 288 ? -7.617 27.125 -7.625 1 20.86 288 TYR A N 1
ATOM 2295 C CA . TYR A 1 288 ? -7.508 25.781 -8.164 1 20.86 288 TYR A CA 1
ATOM 2296 C C . TYR A 1 288 ? -6.164 25.156 -7.809 1 20.86 288 TYR A C 1
ATOM 2298 O O . TYR A 1 288 ? -5.762 24.141 -8.398 1 20.86 288 TYR A O 1
ATOM 2306 N N . ILE A 1 289 ? -5.312 25.703 -6.953 1 22.25 289 ILE A N 1
ATOM 2307 C CA . ILE A 1 289 ? -3.93 25.234 -7.043 1 22.25 289 ILE A CA 1
ATOM 2308 C C . ILE A 1 289 ? -3.824 23.812 -6.504 1 22.25 289 ILE A C 1
ATOM 2310 O O . ILE A 1 289 ? -2.752 23.203 -6.551 1 22.25 289 ILE A O 1
ATOM 2314 N N . ILE A 1 290 ? -4.777 23.312 -5.723 1 23.06 290 ILE A N 1
ATOM 2315 C CA . ILE A 1 290 ? -4.406 22.359 -4.676 1 23.06 290 ILE A CA 1
ATOM 2316 C C . ILE A 1 290 ? -4.031 21.031 -5.305 1 23.06 290 ILE A C 1
ATOM 2318 O O . ILE A 1 290 ? -3.365 20.203 -4.672 1 23.06 290 ILE A O 1
ATOM 2322 N N . SER A 1 291 ? -4.742 20.562 -6.297 1 21.72 291 SER A N 1
ATOM 2323 C CA . SER A 1 291 ? -4.734 19.094 -6.414 1 21.72 291 SER A CA 1
ATOM 2324 C C . SER A 1 291 ? -3.436 18.609 -7.039 1 21.72 291 SER A C 1
ATOM 2326 O O . SER A 1 291 ? -3.244 18.719 -8.25 1 21.72 291 SER A O 1
ATOM 2328 N N . SER A 1 292 ? -2.32 19.141 -6.562 1 19.72 292 SER A N 1
ATOM 2329 C CA . SER A 1 292 ? -1.148 18.688 -7.309 1 19.72 292 SER A CA 1
ATOM 2330 C C . SER A 1 292 ? -1.036 17.172 -7.297 1 19.72 292 SER A C 1
ATOM 2332 O O . SER A 1 292 ? -1.086 16.547 -6.238 1 19.72 292 SER A O 1
ATOM 2334 N N . PRO A 1 293 ? -1.494 16.5 -8.359 1 22.27 293 PRO A N 1
ATOM 2335 C CA . PRO A 1 293 ? -1.354 15.07 -8.602 1 22.27 293 PRO A CA 1
ATOM 2336 C C . PRO A 1 293 ? 0.085 14.578 -8.438 1 22.27 293 PRO A C 1
ATOM 2338 O O . PRO A 1 293 ? 0.975 15.016 -9.172 1 22.27 293 PRO A O 1
ATOM 2341 N N . LEU A 1 294 ? 0.731 14.75 -7.215 1 19.69 294 LEU A N 1
ATOM 2342 C CA . LEU A 1 294 ? 1.964 13.977 -7.141 1 19.69 294 LEU A CA 1
ATOM 2343 C C . LEU A 1 294 ? 1.693 12.5 -7.414 1 19.69 294 LEU A C 1
ATOM 2345 O O . LEU A 1 294 ? 0.724 11.938 -6.902 1 19.69 294 LEU A O 1
ATOM 2349 N N . MET B 1 1 ? 3.781 -16.156 -23.094 1 58.59 1 MET B N 1
ATOM 2350 C CA . MET B 1 1 ? 4.488 -15.148 -23.891 1 58.59 1 MET B CA 1
ATOM 2351 C C . MET B 1 1 ? 4.887 -13.953 -23.031 1 58.59 1 MET B C 1
ATOM 2353 O O . MET B 1 1 ? 4.219 -13.641 -22.031 1 58.59 1 MET B O 1
ATOM 2357 N N . ALA B 1 2 ? 6.078 -13.391 -23.266 1 78.38 2 ALA B N 1
ATOM 2358 C CA . ALA B 1 2 ? 6.598 -12.305 -22.438 1 78.38 2 ALA B CA 1
ATOM 2359 C C . ALA B 1 2 ? 5.746 -11.047 -22.594 1 78.38 2 ALA B C 1
ATOM 2361 O O . ALA B 1 2 ? 5.234 -10.758 -23.672 1 78.38 2 ALA B O 1
ATOM 2362 N N . VAL B 1 3 ? 5.32 -10.414 -21.547 1 91.69 3 VAL B N 1
ATOM 2363 C CA . VAL B 1 3 ? 4.527 -9.188 -21.484 1 91.69 3 VAL B CA 1
ATOM 2364 C C . VAL B 1 3 ? 5.234 -8.078 -22.266 1 91.69 3 VAL B C 1
ATOM 2366 O O . VAL B 1 3 ? 6.461 -7.941 -22.188 1 91.69 3 VAL B O 1
ATOM 2369 N N . ALA B 1 4 ? 4.547 -7.453 -23.172 1 97.12 4 ALA B N 1
ATOM 2370 C CA . ALA B 1 4 ? 5.066 -6.301 -23.891 1 97.12 4 ALA B CA 1
ATOM 2371 C C . ALA B 1 4 ? 4.078 -5.141 -23.859 1 97.12 4 ALA B C 1
ATOM 2373 O O . ALA B 1 4 ? 2.865 -5.344 -23.984 1 97.12 4 ALA B O 1
ATOM 2374 N N . GLY B 1 5 ? 4.688 -3.896 -23.656 1 98 5 GLY B N 1
ATOM 2375 C CA . GLY B 1 5 ? 3.787 -2.756 -23.609 1 98 5 GLY B CA 1
ATOM 2376 C C . GLY B 1 5 ? 4.5 -1.438 -23.391 1 98 5 GLY B C 1
ATOM 2377 O O . GLY B 1 5 ? 5.719 -1.346 -23.562 1 98 5 GLY B O 1
ATOM 2378 N N . THR B 1 6 ? 3.686 -0.412 -23.078 1 98.44 6 THR B N 1
ATOM 2379 C CA . THR B 1 6 ? 4.168 0.953 -22.906 1 98.44 6 THR B CA 1
ATOM 2380 C C . THR B 1 6 ? 3.969 1.412 -21.453 1 98.44 6 THR B C 1
ATOM 2382 O O . THR B 1 6 ? 2.9 1.207 -20.875 1 98.44 6 THR B O 1
ATOM 2385 N N . LEU B 1 7 ? 5.031 1.954 -20.938 1 98.69 7 LEU B N 1
ATOM 2386 C CA . LEU B 1 7 ? 4.973 2.549 -19.609 1 98.69 7 LEU B CA 1
ATOM 2387 C C . LEU B 1 7 ? 5.043 4.07 -19.688 1 98.69 7 LEU B C 1
ATOM 2389 O O . LEU B 1 7 ? 6.02 4.625 -20.188 1 98.69 7 LEU B O 1
ATOM 2393 N N . TYR B 1 8 ? 3.967 4.727 -19.266 1 98.56 8 TYR B N 1
ATOM 2394 C CA . TYR B 1 8 ? 3.926 6.184 -19.156 1 98.56 8 TYR B CA 1
ATOM 2395 C C . TYR B 1 8 ? 4.426 6.652 -17.797 1 98.56 8 TYR B C 1
ATOM 2397 O O . TYR B 1 8 ? 3.924 6.211 -16.766 1 98.56 8 TYR B O 1
ATOM 2405 N N . THR B 1 9 ? 5.41 7.465 -17.734 1 98.06 9 THR B N 1
ATOM 2406 C CA . THR B 1 9 ? 5.98 7.949 -16.484 1 98.06 9 THR B CA 1
ATOM 2407 C C . THR B 1 9 ? 6.746 9.25 -16.703 1 98.06 9 THR B C 1
ATOM 2409 O O . THR B 1 9 ? 6.578 9.906 -17.734 1 98.06 9 THR B O 1
ATOM 2412 N N . TYR B 1 10 ? 7.414 9.828 -15.734 1 95.88 10 TYR B N 1
ATOM 2413 C CA . TYR B 1 10 ? 8.352 10.945 -15.852 1 95.88 10 TYR B CA 1
ATOM 2414 C C . TYR B 1 10 ? 9.766 10.508 -15.492 1 95.88 10 TYR B C 1
ATOM 2416 O O . TYR B 1 10 ? 9.961 9.453 -14.883 1 95.88 10 TYR B O 1
ATOM 2424 N N . PRO B 1 11 ? 10.742 11.219 -15.898 1 93.94 11 PRO B N 1
ATOM 2425 C CA . PRO B 1 11 ? 12.125 10.781 -15.695 1 93.94 11 PRO B CA 1
ATOM 2426 C C . PRO B 1 11 ? 12.477 10.617 -14.219 1 93.94 11 PRO B C 1
ATOM 2428 O O . PRO B 1 11 ? 12.055 11.422 -13.383 1 93.94 11 PRO B O 1
ATOM 2431 N N . GLU B 1 12 ? 13.172 9.562 -13.867 1 92.19 12 GLU B N 1
ATOM 2432 C CA . GLU B 1 12 ? 13.742 9.281 -12.555 1 92.19 12 GLU B CA 1
ATOM 2433 C C . GLU B 1 12 ? 12.648 9 -11.523 1 92.19 12 GLU B C 1
ATOM 2435 O O . GLU B 1 12 ? 12.836 9.258 -10.336 1 92.19 12 GLU B O 1
ATOM 2440 N N . ASN B 1 13 ? 11.508 8.602 -12.023 1 95.25 13 ASN B N 1
ATOM 2441 C CA . ASN B 1 13 ? 10.445 8.172 -11.125 1 95.25 13 ASN B CA 1
ATOM 2442 C C . ASN B 1 13 ? 10.758 6.816 -10.492 1 95.25 13 ASN B C 1
ATOM 2444 O O . ASN B 1 13 ? 10.648 5.781 -11.156 1 95.25 13 ASN B O 1
ATOM 2448 N N . TRP B 1 14 ? 11.062 6.848 -9.203 1 95.88 14 TRP B N 1
ATOM 2449 C CA . TRP B 1 14 ? 11.461 5.617 -8.523 1 95.88 14 TRP B CA 1
ATOM 2450 C C . TRP B 1 14 ? 10.328 4.598 -8.531 1 95.88 14 TRP B C 1
ATOM 2452 O O . TRP B 1 14 ? 10.57 3.393 -8.453 1 95.88 14 TRP B O 1
ATOM 2462 N N . ARG B 1 15 ? 9.102 5.012 -8.594 1 97.75 15 ARG B N 1
ATOM 2463 C CA . ARG B 1 15 ? 7.957 4.113 -8.656 1 97.75 15 ARG B CA 1
ATOM 2464 C C . ARG B 1 15 ? 7.949 3.324 -9.961 1 97.75 15 ARG B C 1
ATOM 2466 O O . ARG B 1 15 ? 7.5 2.178 -10 1 97.75 15 ARG B O 1
ATOM 2473 N N . ALA B 1 16 ? 8.414 3.936 -11.047 1 98.5 16 ALA B N 1
ATOM 2474 C CA . ALA B 1 16 ? 8.484 3.279 -12.352 1 98.5 16 ALA B CA 1
ATOM 2475 C C . ALA B 1 16 ? 9.648 2.289 -12.398 1 98.5 16 ALA B C 1
ATOM 2477 O O . ALA B 1 16 ? 9.602 1.311 -13.148 1 98.5 16 ALA B O 1
ATOM 2478 N N . PHE B 1 17 ? 10.656 2.557 -11.578 1 98.75 17 PHE B N 1
ATOM 2479 C CA . PHE B 1 17 ? 11.82 1.682 -11.578 1 98.75 17 PHE B CA 1
ATOM 2480 C C . PHE B 1 17 ? 11.438 0.264 -11.172 1 98.75 17 PHE B C 1
ATOM 2482 O O . PHE B 1 17 ? 12.039 -0.706 -11.641 1 98.75 17 PHE B O 1
ATOM 2489 N N . LYS B 1 18 ? 10.445 0.143 -10.297 1 98.81 18 LYS B N 1
ATOM 2490 C CA . LYS B 1 18 ? 10.008 -1.179 -9.852 1 98.81 18 LYS B CA 1
ATOM 2491 C C . LYS B 1 18 ? 9.656 -2.068 -11.047 1 98.81 18 LYS B C 1
ATOM 2493 O O . LYS B 1 18 ? 10.18 -3.182 -11.164 1 98.81 18 LYS B O 1
ATOM 2498 N N . ALA B 1 19 ? 8.82 -1.552 -11.938 1 98.81 19 ALA B N 1
ATOM 2499 C CA . ALA B 1 19 ? 8.375 -2.307 -13.109 1 98.81 19 ALA B CA 1
ATOM 2500 C C . ALA B 1 19 ? 9.523 -2.521 -14.094 1 98.81 19 ALA B C 1
ATOM 2502 O O . ALA B 1 19 ? 9.648 -3.602 -14.672 1 98.81 19 ALA B O 1
ATOM 2503 N N . LEU B 1 20 ? 10.344 -1.536 -14.25 1 98.81 20 LEU B N 1
ATOM 2504 C CA . LEU B 1 20 ? 11.43 -1.612 -15.227 1 98.81 20 LEU B CA 1
ATOM 2505 C C . LEU B 1 20 ? 12.477 -2.633 -14.797 1 98.81 20 LEU B C 1
ATOM 2507 O O . LEU B 1 20 ? 12.977 -3.406 -15.617 1 98.81 20 LEU B O 1
ATOM 2511 N N . ILE B 1 21 ? 12.797 -2.641 -13.516 1 98.88 21 ILE B N 1
ATOM 2512 C CA . ILE B 1 21 ? 13.758 -3.613 -13 1 98.88 21 ILE B CA 1
ATOM 2513 C C . ILE B 1 21 ? 13.164 -5.016 -13.07 1 98.88 21 ILE B C 1
ATOM 2515 O O . ILE B 1 21 ? 13.836 -5.969 -13.469 1 98.88 21 ILE B O 1
ATOM 2519 N N . ALA B 1 22 ? 11.898 -5.176 -12.672 1 98.75 22 ALA B N 1
ATOM 2520 C CA . ALA B 1 22 ? 11.227 -6.469 -12.773 1 98.75 22 ALA B CA 1
ATOM 2521 C C . ALA B 1 22 ? 11.266 -6.996 -14.203 1 98.75 22 ALA B C 1
ATOM 2523 O O . ALA B 1 22 ? 11.484 -8.195 -14.422 1 98.75 22 ALA B O 1
ATOM 2524 N N . ALA B 1 23 ? 11.109 -6.121 -15.164 1 98.62 23 ALA B N 1
ATOM 2525 C CA . ALA B 1 23 ? 11.102 -6.5 -16.578 1 98.62 23 ALA B CA 1
ATOM 2526 C C . ALA B 1 23 ? 12.469 -7.027 -17 1 98.62 23 ALA B C 1
ATOM 2528 O O . ALA B 1 23 ? 12.555 -7.898 -17.875 1 98.62 23 ALA B O 1
ATOM 2529 N N . GLN B 1 24 ? 13.531 -6.512 -16.375 1 98.5 24 GLN B N 1
ATOM 2530 C CA . GLN B 1 24 ? 14.867 -7.008 -16.688 1 98.5 24 GLN B CA 1
ATOM 2531 C C . GLN B 1 24 ? 15.016 -8.469 -16.281 1 98.5 24 GLN B C 1
ATOM 2533 O O . GLN B 1 24 ? 15.758 -9.227 -16.922 1 98.5 24 GLN B O 1
ATOM 2538 N N . TYR B 1 25 ? 14.367 -8.93 -15.273 1 98.19 25 TYR B N 1
ATOM 2539 C CA . TYR B 1 25 ? 14.43 -10.312 -14.812 1 98.19 25 TYR B CA 1
ATOM 2540 C C . TYR B 1 25 ? 13.5 -11.195 -15.641 1 98.19 25 TYR B C 1
ATOM 2542 O O . TYR B 1 25 ? 13.836 -12.344 -15.938 1 98.19 25 TYR B O 1
ATOM 2550 N N . SER B 1 26 ? 12.359 -10.688 -16 1 97.69 26 SER B N 1
ATOM 2551 C CA . SER B 1 26 ? 11.328 -11.508 -16.641 1 97.69 26 SER B CA 1
ATOM 2552 C C . SER B 1 26 ? 11.516 -11.562 -18.141 1 97.69 26 SER B C 1
ATOM 2554 O O . SER B 1 26 ? 10.992 -12.453 -18.812 1 97.69 26 SER B O 1
ATOM 2556 N N . GLY B 1 27 ? 12.109 -10.539 -18.719 1 97.19 27 GLY B N 1
ATOM 2557 C CA . GLY B 1 27 ? 12.25 -10.438 -20.156 1 97.19 27 GLY B CA 1
ATOM 2558 C C . GLY B 1 27 ? 11.125 -9.656 -20.812 1 97.19 27 GLY B C 1
ATOM 2559 O O . GLY B 1 27 ? 11.055 -9.57 -22.031 1 97.19 27 GLY B O 1
ATOM 2560 N N . ALA B 1 28 ? 10.25 -9.109 -20 1 97.44 28 ALA B N 1
ATOM 2561 C CA . ALA B 1 28 ? 9.195 -8.258 -20.547 1 97.44 28 ALA B CA 1
ATOM 2562 C C . ALA B 1 28 ? 9.781 -7.07 -21.297 1 97.44 28 ALA B C 1
ATOM 2564 O O . ALA B 1 28 ? 10.789 -6.492 -20.875 1 97.44 28 ALA B O 1
ATOM 2565 N N . LYS B 1 29 ? 9.148 -6.746 -22.359 1 98.06 29 LYS B N 1
ATOM 2566 C CA . LYS B 1 29 ? 9.602 -5.621 -23.188 1 98.06 29 LYS B CA 1
ATOM 2567 C C . LYS B 1 29 ? 8.758 -4.379 -22.906 1 98.06 29 LYS B C 1
ATOM 2569 O O . LYS B 1 29 ? 7.578 -4.328 -23.281 1 98.06 29 LYS B O 1
ATOM 2574 N N . ILE B 1 30 ? 9.406 -3.348 -22.359 1 98.25 30 ILE B N 1
ATOM 2575 C CA . ILE B 1 30 ? 8.672 -2.15 -21.969 1 98.25 30 ILE B CA 1
ATOM 2576 C C . ILE B 1 30 ? 9.211 -0.942 -22.734 1 98.25 30 ILE B C 1
ATOM 2578 O O . ILE B 1 30 ? 10.398 -0.627 -22.656 1 98.25 30 ILE B O 1
ATOM 2582 N N . LYS B 1 31 ? 8.375 -0.342 -23.484 1 98.06 31 LYS B N 1
ATOM 2583 C CA . LYS B 1 31 ? 8.664 0.974 -24.047 1 98.06 31 LYS B CA 1
ATOM 2584 C C . LYS B 1 31 ? 8.312 2.084 -23.062 1 98.06 31 LYS B C 1
ATOM 2586 O O . LYS B 1 31 ? 7.172 2.16 -22.578 1 98.06 31 LYS B O 1
ATOM 2591 N N . VAL B 1 32 ? 9.258 2.93 -22.766 1 98.19 32 VAL B N 1
ATOM 2592 C CA . VAL B 1 32 ? 9.031 3.975 -21.781 1 98.19 32 VAL B CA 1
ATOM 2593 C C . VAL B 1 32 ? 8.75 5.301 -22.484 1 98.19 32 VAL B C 1
ATOM 2595 O O . VAL B 1 32 ? 9.539 5.746 -23.312 1 98.19 32 VAL B O 1
ATOM 2598 N N . LEU B 1 33 ? 7.664 5.922 -22.234 1 97.75 33 LEU B N 1
ATOM 2599 C CA . LEU B 1 33 ? 7.355 7.285 -22.656 1 97.75 33 LEU B CA 1
ATOM 2600 C C . LEU B 1 33 ? 7.391 8.242 -21.469 1 97.75 33 LEU B C 1
ATOM 2602 O O . LEU B 1 33 ? 6.508 8.195 -20.594 1 97.75 33 LEU B O 1
ATOM 2606 N N . SER B 1 34 ? 8.43 9.086 -21.438 1 95.75 34 SER B N 1
ATOM 2607 C CA . SER B 1 34 ? 8.617 9.898 -20.25 1 95.75 34 SER B CA 1
ATOM 2608 C C . SER B 1 34 ? 8.906 11.352 -20.594 1 95.75 34 SER B C 1
ATOM 2610 O O . SER B 1 34 ? 9 12.211 -19.719 1 95.75 34 SER B O 1
ATOM 2612 N N . THR B 1 35 ? 9.039 11.609 -21.844 1 94.31 35 THR B N 1
ATOM 2613 C CA . THR B 1 35 ? 9.398 12.969 -22.266 1 94.31 35 THR B CA 1
ATOM 2614 C C . THR B 1 35 ? 8.578 13.398 -23.469 1 94.31 35 THR B C 1
ATOM 2616 O O . THR B 1 35 ? 8.086 12.562 -24.234 1 94.31 35 THR B O 1
ATOM 2619 N N . PRO B 1 36 ? 8.484 14.812 -23.531 1 90.81 36 PRO B N 1
ATOM 2620 C CA . PRO B 1 36 ? 7.848 15.32 -24.75 1 90.81 36 PRO B CA 1
ATOM 2621 C C . PRO B 1 36 ? 8.602 14.914 -26.016 1 90.81 36 PRO B C 1
ATOM 2623 O O . PRO B 1 36 ? 9.82 14.75 -25.984 1 90.81 36 PRO B O 1
ATOM 2626 N N . PRO B 1 37 ? 7.828 14.719 -27 1 92.38 37 PRO B N 1
ATOM 2627 C CA . PRO B 1 37 ? 6.398 14.984 -27.203 1 92.38 37 PRO B CA 1
ATOM 2628 C C . PRO B 1 37 ? 5.523 13.781 -26.844 1 92.38 37 PRO B C 1
ATOM 2630 O O . PRO B 1 37 ? 4.297 13.891 -26.844 1 92.38 37 PRO B O 1
ATOM 2633 N N . GLN B 1 38 ? 6.117 12.703 -26.625 1 92.5 38 GLN B N 1
ATOM 2634 C CA . GLN B 1 38 ? 5.344 11.484 -26.438 1 92.5 38 GLN B CA 1
ATOM 2635 C C . GLN B 1 38 ? 4.574 11.516 -25.125 1 92.5 38 GLN B C 1
ATOM 2637 O O . GLN B 1 38 ? 3.457 11 -25.047 1 92.5 38 GLN B O 1
ATOM 2642 N N . PHE B 1 39 ? 5.219 12.125 -24.156 1 95.5 39 PHE B N 1
ATOM 2643 C CA . PHE B 1 39 ? 4.559 12.219 -22.859 1 95.5 39 PHE B CA 1
ATOM 2644 C C . PHE B 1 39 ? 5.016 13.469 -22.109 1 95.5 39 PHE B C 1
ATOM 2646 O O . PHE B 1 39 ? 6.215 13.68 -21.922 1 95.5 39 PHE B O 1
ATOM 2653 N N . HIS B 1 40 ? 4.098 14.242 -21.75 1 94.62 40 HIS B N 1
ATOM 2654 C CA . HIS B 1 40 ? 4.301 15.43 -20.922 1 94.62 40 HIS B CA 1
ATOM 2655 C C . HIS B 1 40 ? 3.539 15.32 -19.609 1 94.62 40 HIS B C 1
ATOM 2657 O O . HIS B 1 40 ? 2.324 15.531 -19.562 1 94.62 40 HIS B O 1
ATOM 2663 N N . PHE B 1 41 ? 4.344 15.156 -18.594 1 93.69 41 PHE B N 1
ATOM 2664 C CA . PHE B 1 41 ? 3.717 14.969 -17.281 1 93.69 41 PHE B CA 1
ATOM 2665 C C . PHE B 1 41 ? 2.93 16.203 -16.875 1 93.69 41 PHE B C 1
ATOM 2667 O O . PHE B 1 41 ? 3.43 17.328 -16.984 1 93.69 41 PHE B O 1
ATOM 2674 N N . GLY B 1 42 ? 1.774 16 -16.406 1 93.31 42 GLY B N 1
ATOM 2675 C CA . GLY B 1 42 ? 0.914 17.109 -16.016 1 93.31 42 GLY B CA 1
ATOM 2676 C C . GLY B 1 42 ? 0.047 17.625 -17.156 1 93.31 42 GLY B C 1
ATOM 2677 O O . GLY B 1 42 ? -0.876 18.406 -16.938 1 93.31 42 GLY B O 1
ATOM 2678 N N . GLN B 1 43 ? 0.328 17.172 -18.344 1 94.88 43 GLN B N 1
ATOM 2679 C CA . GLN B 1 43 ? -0.458 17.547 -19.516 1 94.88 43 GLN B CA 1
ATOM 2680 C C . GLN B 1 43 ? -1.055 16.312 -20.188 1 94.88 43 GLN B C 1
ATOM 2682 O O . GLN B 1 43 ? -2.271 16.109 -20.172 1 94.88 43 GLN B O 1
ATOM 2687 N N . THR B 1 44 ? -0.176 15.383 -20.594 1 96.69 44 THR B N 1
ATOM 2688 C CA . THR B 1 44 ? -0.625 14.18 -21.297 1 96.69 44 THR B CA 1
ATOM 2689 C C . THR B 1 44 ? -1.546 13.359 -20.391 1 96.69 44 THR B C 1
ATOM 2691 O O . THR B 1 44 ? -2.57 12.844 -20.859 1 96.69 44 THR B O 1
ATOM 2694 N N . ASN B 1 45 ? -1.202 13.242 -19.109 1 96.31 45 ASN B N 1
ATOM 2695 C CA . ASN B 1 45 ? -1.963 12.391 -18.203 1 96.31 45 ASN B CA 1
ATOM 2696 C C . ASN B 1 45 ? -3.252 13.07 -17.75 1 96.31 45 ASN B C 1
ATOM 2698 O O . ASN B 1 45 ? -3.963 12.555 -16.891 1 96.31 45 ASN B O 1
ATOM 2702 N N . LYS B 1 46 ? -3.541 14.234 -18.297 1 95.75 46 LYS B N 1
ATOM 2703 C CA . LYS B 1 46 ? -4.781 14.938 -18 1 95.75 46 LYS B CA 1
ATOM 2704 C C . LYS B 1 46 ? -5.699 14.984 -19.203 1 95.75 46 LYS B C 1
ATOM 2706 O O . LYS B 1 46 ? -6.848 15.422 -19.109 1 95.75 46 LYS B O 1
ATOM 2711 N N . THR B 1 47 ? -5.234 14.484 -20.328 1 96.81 47 THR B N 1
ATOM 2712 C CA . THR B 1 47 ? -6.027 14.492 -21.547 1 96.81 47 THR B CA 1
ATOM 2713 C C . THR B 1 47 ? -7.145 13.453 -21.484 1 96.81 47 THR B C 1
ATOM 2715 O O . THR B 1 47 ? -7 12.43 -20.812 1 96.81 47 THR B O 1
ATOM 2718 N N . PRO B 1 48 ? -8.219 13.711 -22.172 1 96.25 48 PRO B N 1
ATOM 2719 C CA . PRO B 1 48 ? -9.312 12.742 -22.203 1 96.25 48 PRO B CA 1
ATOM 2720 C C . PRO B 1 48 ? -8.883 11.375 -22.734 1 96.25 48 PRO B C 1
ATOM 2722 O O . PRO B 1 48 ? -9.352 10.344 -22.25 1 96.25 48 PRO B O 1
ATOM 2725 N N . GLU B 1 49 ? -8.055 11.391 -23.688 1 95.94 49 GLU B N 1
ATOM 2726 C CA . GLU B 1 49 ? -7.578 10.133 -24.266 1 95.94 49 GLU B CA 1
ATOM 2727 C C . GLU B 1 49 ? -6.824 9.305 -23.219 1 95.94 49 GLU B C 1
ATOM 2729 O O . GLU B 1 49 ? -7 8.086 -23.141 1 95.94 49 GLU B O 1
ATOM 2734 N N . PHE B 1 50 ? -5.969 9.961 -22.438 1 97.12 50 PHE B N 1
ATOM 2735 C CA . PHE B 1 50 ? -5.223 9.273 -21.391 1 97.12 50 PHE B CA 1
ATOM 2736 C C . PHE B 1 50 ? -6.152 8.82 -20.281 1 97.12 50 PHE B C 1
ATOM 2738 O O . PHE B 1 50 ? -6.055 7.684 -19.797 1 97.12 50 PHE B O 1
ATOM 2745 N N . LEU B 1 51 ? -7.047 9.641 -19.906 1 95.81 51 LEU B N 1
ATOM 2746 C CA . LEU B 1 51 ? -7.93 9.391 -18.781 1 95.81 51 LEU B CA 1
ATOM 2747 C C . LEU B 1 51 ? -8.93 8.281 -19.109 1 95.81 51 LEU B C 1
ATOM 2749 O O . LEU B 1 51 ? -9.453 7.621 -18.203 1 95.81 51 LEU B O 1
ATOM 2753 N N . LYS B 1 52 ? -9.195 8.094 -20.344 1 95 52 LYS B N 1
ATOM 2754 C CA . LYS B 1 52 ? -10.047 6.977 -20.766 1 95 52 LYS B CA 1
ATOM 2755 C C . LYS B 1 52 ? -9.383 5.637 -20.438 1 95 52 LYS B C 1
ATOM 2757 O O . LYS B 1 52 ? -10.055 4.684 -20.047 1 95 52 LYS B O 1
ATOM 2762 N N . LYS B 1 53 ? -8.086 5.605 -20.562 1 95.75 53 LYS B N 1
ATOM 2763 C CA . LYS B 1 53 ? -7.32 4.395 -20.297 1 95.75 53 LYS B CA 1
ATOM 2764 C C . LYS B 1 53 ? -6.973 4.277 -18.812 1 95.75 53 LYS B C 1
ATOM 2766 O O . LYS B 1 53 ? -6.98 3.18 -18.266 1 95.75 53 LYS B O 1
ATOM 2771 N N . PHE B 1 54 ? -6.664 5.457 -18.266 1 97.25 54 PHE B N 1
ATOM 2772 C CA . PHE B 1 54 ? -6.215 5.535 -16.891 1 97.25 54 PHE B CA 1
ATOM 2773 C C . PHE B 1 54 ? -6.969 6.621 -16.125 1 97.25 54 PHE B C 1
ATOM 2775 O O . PHE B 1 54 ? -6.43 7.703 -15.875 1 97.25 54 PHE B O 1
ATOM 2782 N N . PRO B 1 55 ? -8.055 6.312 -15.633 1 94.81 55 PRO B N 1
ATOM 2783 C CA . PRO B 1 55 ? -8.945 7.324 -15.062 1 94.81 55 PRO B CA 1
ATOM 2784 C C . PRO B 1 55 ? -8.344 8.023 -13.844 1 94.81 55 PRO B C 1
ATOM 2786 O O . PRO B 1 55 ? -8.758 9.133 -13.492 1 94.81 55 PRO B O 1
ATOM 2789 N N . VAL B 1 56 ? -7.406 7.383 -13.203 1 95.12 56 VAL B N 1
ATOM 2790 C CA . VAL B 1 56 ? -6.801 7.977 -12.023 1 95.12 56 VAL B CA 1
ATOM 2791 C C . VAL B 1 56 ? -5.887 9.133 -12.43 1 95.12 56 VAL B C 1
ATOM 2793 O O . VAL B 1 56 ? -5.578 10.008 -11.617 1 95.12 56 VAL B O 1
ATOM 2796 N N . GLY B 1 57 ? -5.359 9.133 -13.672 1 96.25 57 GLY B N 1
ATOM 2797 C CA . GLY B 1 57 ? -4.539 10.203 -14.219 1 96.25 57 GLY B CA 1
ATOM 2798 C C . GLY B 1 57 ? -3.141 10.242 -13.633 1 96.25 57 GLY B C 1
ATOM 2799 O O . GLY B 1 57 ? -2.424 11.234 -13.797 1 96.25 57 GLY B O 1
ATOM 2800 N N . LYS B 1 58 ? -2.801 9.219 -12.875 1 95.88 58 LYS B N 1
ATOM 2801 C CA . LYS B 1 58 ? -1.473 9.141 -12.273 1 95.88 58 LYS B CA 1
ATOM 2802 C C . LYS B 1 58 ? -0.527 8.305 -13.133 1 95.88 58 LYS B C 1
ATOM 2804 O O . LYS B 1 58 ? -0.971 7.555 -14 1 95.88 58 LYS B O 1
ATOM 2809 N N . VAL B 1 59 ? 0.69 8.531 -12.992 1 97.31 59 VAL B N 1
ATOM 2810 C CA . VAL B 1 59 ? 1.739 7.711 -13.594 1 97.31 59 VAL B CA 1
ATOM 2811 C C . VAL B 1 59 ? 2.672 7.184 -12.5 1 97.31 59 VAL B C 1
ATOM 2813 O O . VAL B 1 59 ? 2.834 7.812 -11.453 1 97.31 59 VAL B O 1
ATOM 2816 N N . PRO B 1 60 ? 3.238 6.031 -12.578 1 98.19 60 PRO B N 1
ATOM 2817 C CA . PRO B 1 60 ? 3.324 5.25 -13.82 1 98.19 60 PRO B CA 1
ATOM 2818 C C . PRO B 1 60 ? 2.006 4.57 -14.18 1 98.19 60 PRO B C 1
ATOM 2820 O O . PRO B 1 60 ? 1.208 4.254 -13.289 1 98.19 60 PRO B O 1
ATOM 2823 N N . ALA B 1 61 ? 1.729 4.426 -15.398 1 98.62 61 ALA B N 1
ATOM 2824 C CA . ALA B 1 61 ? 0.615 3.701 -16 1 98.62 61 ALA B CA 1
ATOM 2825 C C . ALA B 1 61 ? 1.093 2.824 -17.156 1 98.62 61 ALA B C 1
ATOM 2827 O O . ALA B 1 61 ? 1.95 3.236 -17.938 1 98.62 61 ALA B O 1
ATOM 2828 N N . PHE B 1 62 ? 0.597 1.605 -17.281 1 98.75 62 PHE B N 1
ATOM 2829 C CA . PHE B 1 62 ? 1.099 0.643 -18.266 1 98.75 62 PHE B CA 1
ATOM 2830 C C . PHE B 1 62 ? -0.016 0.187 -19.188 1 98.75 62 PHE B C 1
ATOM 2832 O O . PHE B 1 62 ? -1.115 -0.144 -18.75 1 98.75 62 PHE B O 1
ATOM 2839 N N . GLU B 1 63 ? 0.274 0.239 -20.422 1 98.38 63 GLU B N 1
ATOM 2840 C CA . GLU B 1 63 ? -0.617 -0.265 -21.469 1 98.38 63 GLU B CA 1
ATOM 2841 C C . GLU B 1 63 ? 0.044 -1.387 -22.266 1 98.38 63 GLU B C 1
ATOM 2843 O O . GLU B 1 63 ? 1.039 -1.16 -22.953 1 98.38 63 GLU B O 1
ATOM 2848 N N . GLY B 1 64 ? -0.551 -2.602 -22.172 1 97.31 64 GLY B N 1
ATOM 2849 C CA . GLY B 1 64 ? -0.038 -3.732 -22.938 1 97.31 64 GLY B CA 1
ATOM 2850 C C . GLY B 1 64 ? -0.33 -3.639 -24.422 1 97.31 64 GLY B C 1
ATOM 2851 O O . GLY B 1 64 ? -1.26 -2.943 -24.828 1 97.31 64 GLY B O 1
ATOM 2852 N N . GLU B 1 65 ? 0.442 -4.395 -25.172 1 95.19 65 GLU B N 1
ATOM 2853 C CA . GLU B 1 65 ? 0.194 -4.461 -26.609 1 95.19 65 GLU B CA 1
ATOM 2854 C C . GLU B 1 65 ? -1.17 -5.082 -26.906 1 95.19 65 GLU B C 1
ATOM 2856 O O . GLU B 1 65 ? -1.758 -4.824 -27.953 1 95.19 65 GLU B O 1
ATOM 2861 N N . ASP B 1 66 ? -1.584 -5.832 -25.969 1 91.88 66 ASP B N 1
ATOM 2862 C CA . ASP B 1 66 ? -2.889 -6.469 -26.125 1 91.88 66 ASP B CA 1
ATOM 2863 C C . ASP B 1 66 ? -4.012 -5.535 -25.672 1 91.88 66 ASP B C 1
ATOM 2865 O O . ASP B 1 66 ? -5.18 -5.918 -25.672 1 91.88 66 ASP B O 1
ATOM 2869 N N . GLY B 1 67 ? -3.691 -4.387 -25.172 1 93.56 67 GLY B N 1
ATOM 2870 C CA . GLY B 1 67 ? -4.691 -3.41 -24.781 1 93.56 67 GLY B CA 1
ATOM 2871 C C . GLY B 1 67 ? -4.957 -3.406 -23.281 1 93.56 67 GLY B C 1
ATOM 2872 O O . GLY B 1 67 ? -5.691 -2.551 -22.781 1 93.56 67 GLY B O 1
ATOM 2873 N N . PHE B 1 68 ? -4.363 -4.348 -22.625 1 96 68 PHE B N 1
ATOM 2874 C CA . PHE B 1 68 ? -4.543 -4.406 -21.172 1 96 68 PHE B CA 1
ATOM 2875 C C . PHE B 1 68 ? -3.922 -3.189 -20.5 1 96 68 PHE B C 1
ATOM 2877 O O . PHE B 1 68 ? -2.73 -2.918 -20.672 1 96 68 PHE B O 1
ATOM 2884 N N . CYS B 1 69 ? -4.77 -2.404 -19.734 1 97.62 69 CYS B N 1
ATOM 2885 C CA . CYS B 1 69 ? -4.301 -1.216 -19.031 1 97.62 69 CYS B CA 1
ATOM 2886 C C . CYS B 1 69 ? -4.285 -1.447 -17.516 1 97.62 69 CYS B C 1
ATOM 2888 O O . CYS B 1 69 ? -5.238 -1.986 -16.953 1 97.62 69 CYS B O 1
ATOM 2890 N N . ILE B 1 70 ? -3.203 -1.077 -16.938 1 97.94 70 ILE B N 1
ATOM 2891 C CA . ILE B 1 70 ? -3.074 -1.243 -15.5 1 97.94 70 ILE B CA 1
ATOM 2892 C C . ILE B 1 70 ? -2.314 -0.058 -14.906 1 97.94 70 ILE B C 1
ATOM 2894 O O . ILE B 1 70 ? -1.373 0.451 -15.523 1 97.94 70 ILE B O 1
ATOM 2898 N N . PHE B 1 71 ? -2.789 0.368 -13.68 1 97 71 PHE B N 1
ATOM 2899 C CA . PHE B 1 71 ? -2.135 1.458 -12.961 1 97 71 PHE B CA 1
ATOM 2900 C C . PHE B 1 71 ? -1.681 1.004 -11.578 1 97 71 PHE B C 1
ATOM 2902 O O . PHE B 1 71 ? -1.881 -0.153 -11.203 1 97 71 PHE B O 1
ATOM 2909 N N . GLU B 1 72 ? -1.028 1.909 -10.812 1 97.25 72 GLU B N 1
ATOM 2910 C CA . GLU B 1 72 ? -0.369 1.623 -9.539 1 97.25 72 GLU B CA 1
ATOM 2911 C C . GLU B 1 72 ? 0.962 0.91 -9.758 1 97.25 72 GLU B C 1
ATOM 2913 O O . GLU B 1 72 ? 1.005 -0.168 -10.352 1 97.25 72 GLU B O 1
ATOM 2918 N N . SER B 1 73 ? 1.995 1.424 -9.258 1 98.12 73 SER B N 1
ATOM 2919 C CA . SER B 1 73 ? 3.357 0.977 -9.531 1 98.12 73 SER B CA 1
ATOM 2920 C C . SER B 1 73 ? 3.562 -0.469 -9.094 1 98.12 73 SER B C 1
ATOM 2922 O O . SER B 1 73 ? 4.203 -1.252 -9.805 1 98.12 73 SER B O 1
ATOM 2924 N N . ASN B 1 74 ? 2.98 -0.869 -7.949 1 98.56 74 ASN B N 1
ATOM 2925 C CA . ASN B 1 74 ? 3.152 -2.23 -7.449 1 98.56 74 ASN B CA 1
ATOM 2926 C C . ASN B 1 74 ? 2.424 -3.244 -8.328 1 98.56 74 ASN B C 1
ATOM 2928 O O . ASN B 1 74 ? 2.932 -4.34 -8.57 1 98.56 74 ASN B O 1
ATOM 2932 N N . ALA B 1 75 ? 1.228 -2.891 -8.773 1 98.62 75 ALA B N 1
ATOM 2933 C CA . ALA B 1 75 ? 0.446 -3.764 -9.648 1 98.62 75 ALA B CA 1
ATOM 2934 C C . ALA B 1 75 ? 1.127 -3.938 -11 1 98.62 75 ALA B C 1
ATOM 2936 O O . ALA B 1 75 ? 1.167 -5.043 -11.547 1 98.62 75 ALA B O 1
ATOM 2937 N N . ILE B 1 76 ? 1.658 -2.855 -11.539 1 98.69 76 ILE B N 1
ATOM 2938 C CA . ILE B 1 76 ? 2.367 -2.906 -12.812 1 98.69 76 ILE B CA 1
ATOM 2939 C C . ILE B 1 76 ? 3.588 -3.814 -12.688 1 98.69 76 ILE B C 1
ATOM 2941 O O . ILE B 1 76 ? 3.83 -4.664 -13.547 1 98.69 76 ILE B O 1
ATOM 2945 N N . ALA B 1 77 ? 4.344 -3.568 -11.594 1 98.75 77 ALA B N 1
ATOM 2946 C CA . ALA B 1 77 ? 5.523 -4.398 -11.367 1 98.75 77 ALA B CA 1
ATOM 2947 C C . ALA B 1 77 ? 5.145 -5.875 -11.266 1 98.75 77 ALA B C 1
ATOM 2949 O O . ALA B 1 77 ? 5.824 -6.738 -11.828 1 98.75 77 ALA B O 1
ATOM 2950 N N . HIS B 1 78 ? 4.078 -6.172 -10.578 1 98.5 78 HIS B N 1
ATOM 2951 C CA . HIS B 1 78 ? 3.596 -7.543 -10.461 1 98.5 78 HIS B CA 1
ATOM 2952 C C . HIS B 1 78 ? 3.238 -8.125 -11.828 1 98.5 78 HIS B C 1
ATOM 2954 O O . HIS B 1 78 ? 3.6 -9.258 -12.141 1 98.5 78 HIS B O 1
ATOM 2960 N N . TYR B 1 79 ? 2.611 -7.355 -12.664 1 98.19 79 TYR B N 1
ATOM 2961 C CA . TYR B 1 79 ? 2.115 -7.805 -13.961 1 98.19 79 TYR B CA 1
ATOM 2962 C C . TYR B 1 79 ? 3.268 -8.164 -14.891 1 98.19 79 TYR B C 1
ATOM 2964 O O . TYR B 1 79 ? 3.217 -9.172 -15.594 1 98.19 79 TYR B O 1
ATOM 2972 N N . VAL B 1 80 ? 4.324 -7.41 -14.883 1 98.19 80 VAL B N 1
ATOM 2973 C CA . VAL B 1 80 ? 5.402 -7.605 -15.844 1 98.19 80 VAL B CA 1
ATOM 2974 C C . VAL B 1 80 ? 6.422 -8.594 -15.273 1 98.19 80 VAL B C 1
ATOM 2976 O O . VAL B 1 80 ? 7.406 -8.93 -15.945 1 98.19 80 VAL B O 1
ATOM 2979 N N . SER B 1 81 ? 6.203 -9.039 -14.055 1 97.75 81 SER B N 1
ATOM 2980 C CA . SER B 1 81 ? 7.148 -9.922 -13.375 1 97.75 81 SER B CA 1
ATOM 2981 C C . SER B 1 81 ? 6.961 -11.375 -13.812 1 97.75 81 SER B C 1
ATOM 2983 O O . SER B 1 81 ? 5.906 -11.734 -14.336 1 97.75 81 SER B O 1
ATOM 2985 N N . ASN B 1 82 ? 7.996 -12.219 -13.625 1 97.06 82 ASN B N 1
ATOM 2986 C CA . ASN B 1 82 ? 7.859 -13.664 -13.75 1 97.06 82 ASN B CA 1
ATOM 2987 C C . ASN B 1 82 ? 7.457 -14.305 -12.422 1 97.06 82 ASN B C 1
ATOM 2989 O O . ASN B 1 82 ? 7.305 -13.609 -11.414 1 97.06 82 ASN B O 1
ATOM 2993 N N . GLU B 1 83 ? 7.246 -15.539 -12.438 1 95.38 83 GLU B N 1
ATOM 2994 C CA . GLU B 1 83 ? 6.75 -16.25 -11.266 1 95.38 83 GLU B CA 1
ATOM 2995 C C . GLU B 1 83 ? 7.742 -16.188 -10.117 1 95.38 83 GLU B C 1
ATOM 2997 O O . GLU B 1 83 ? 7.348 -16.062 -8.953 1 95.38 83 GLU B O 1
ATOM 3002 N N . GLU B 1 84 ? 8.977 -16.25 -10.406 1 96.62 84 GLU B N 1
ATOM 3003 C CA . GLU B 1 84 ? 10.016 -16.219 -9.383 1 96.62 84 GLU B CA 1
ATOM 3004 C C . GLU B 1 84 ? 9.977 -14.906 -8.602 1 96.62 84 GLU B C 1
ATOM 3006 O O . GLU B 1 84 ? 10.109 -14.898 -7.379 1 96.62 84 GLU B O 1
ATOM 3011 N N . LEU B 1 85 ? 9.789 -13.844 -9.281 1 98.31 85 LEU B N 1
ATOM 3012 C CA . LEU B 1 85 ? 9.75 -12.531 -8.648 1 98.31 85 LEU B CA 1
ATOM 3013 C C . LEU B 1 85 ? 8.5 -12.383 -7.781 1 98.31 85 LEU B C 1
ATOM 3015 O O . LEU B 1 85 ? 8.523 -11.672 -6.773 1 98.31 85 LEU B O 1
ATOM 3019 N N . ARG B 1 86 ? 7.395 -12.992 -8.133 1 97.69 86 ARG B N 1
ATOM 3020 C CA . ARG B 1 86 ? 6.125 -12.867 -7.426 1 97.69 86 ARG B CA 1
ATOM 3021 C C . ARG B 1 86 ? 6.086 -13.789 -6.211 1 97.69 86 ARG B C 1
ATOM 3023 O O . ARG B 1 86 ? 5.262 -13.609 -5.312 1 97.69 86 ARG B O 1
ATOM 3030 N N . GLY B 1 87 ? 6.922 -14.719 -6.105 1 96.06 87 GLY B N 1
ATOM 3031 C CA . GLY B 1 87 ? 6.855 -15.766 -5.102 1 96.06 87 GLY B CA 1
ATOM 3032 C C . GLY B 1 87 ? 6.207 -17.047 -5.613 1 96.06 87 GLY B C 1
ATOM 3033 O O . GLY B 1 87 ? 5.031 -17.031 -5.984 1 96.06 87 GLY B O 1
ATOM 3034 N N . THR B 1 88 ? 6.863 -18.141 -5.512 1 94.69 88 THR B N 1
ATOM 3035 C CA . THR B 1 88 ? 6.434 -19.375 -6.164 1 94.69 88 THR B CA 1
ATOM 3036 C C . THR B 1 88 ? 5.504 -20.172 -5.25 1 94.69 88 THR B C 1
ATOM 3038 O O . THR B 1 88 ? 4.84 -21.109 -5.695 1 94.69 88 THR B O 1
ATOM 3041 N N . THR B 1 89 ? 5.5 -19.891 -4.016 1 94.75 89 THR B N 1
ATOM 3042 C CA . THR B 1 89 ? 4.578 -20.5 -3.064 1 94.75 89 THR B CA 1
ATOM 3043 C C . THR B 1 89 ? 3.625 -19.469 -2.488 1 94.75 89 THR B C 1
ATOM 3045 O O . THR B 1 89 ? 3.873 -18.266 -2.594 1 94.75 89 THR B O 1
ATOM 3048 N N . GLN B 1 90 ? 2.535 -19.906 -1.996 1 94 90 GLN B N 1
ATOM 3049 C CA . GLN B 1 90 ? 1.577 -19.016 -1.362 1 94 90 GLN B CA 1
ATOM 3050 C C . GLN B 1 90 ? 2.236 -18.203 -0.251 1 94 90 GLN B C 1
ATOM 3052 O O . GLN B 1 90 ? 1.987 -17 -0.12 1 94 90 GLN B O 1
ATOM 3057 N N . GLU B 1 91 ? 3.051 -18.844 0.543 1 96.12 91 GLU B N 1
ATOM 3058 C CA . GLU B 1 91 ? 3.779 -18.188 1.618 1 96.12 91 GLU B CA 1
ATOM 3059 C C . GLU B 1 91 ? 4.719 -17.109 1.068 1 96.12 91 GLU B C 1
ATOM 3061 O O . GLU B 1 91 ? 4.715 -15.977 1.541 1 96.12 91 GLU B O 1
ATOM 3066 N N . ALA B 1 92 ? 5.465 -17.5 0.076 1 97.56 92 ALA B N 1
ATOM 3067 C CA . ALA B 1 92 ? 6.438 -16.578 -0.508 1 97.56 92 ALA B CA 1
ATOM 3068 C C . ALA B 1 92 ? 5.738 -15.383 -1.164 1 97.56 92 ALA B C 1
ATOM 3070 O O . ALA B 1 92 ? 6.172 -14.242 -1.012 1 97.56 92 ALA B O 1
ATOM 3071 N N . ALA B 1 93 ? 4.676 -15.695 -1.871 1 97.81 93 ALA B N 1
ATOM 3072 C CA . ALA B 1 93 ? 3.928 -14.633 -2.535 1 97.81 93 ALA B CA 1
ATOM 3073 C C . ALA B 1 93 ? 3.355 -13.648 -1.519 1 97.81 93 ALA B C 1
ATOM 3075 O O . ALA B 1 93 ? 3.387 -12.43 -1.733 1 97.81 93 ALA B O 1
ATOM 3076 N N . SER B 1 94 ? 2.854 -14.141 -0.419 1 98.12 94 SER B N 1
ATOM 3077 C CA . SER B 1 94 ? 2.299 -13.281 0.622 1 98.12 94 SER B CA 1
ATOM 3078 C C . SER B 1 94 ? 3.395 -12.484 1.326 1 98.12 94 SER B C 1
ATOM 3080 O O . SER B 1 94 ? 3.191 -11.328 1.692 1 98.12 94 SER B O 1
ATOM 3082 N N . GLN B 1 95 ? 4.52 -13.086 1.489 1 98.25 95 GLN B N 1
ATOM 3083 C CA . GLN B 1 95 ? 5.641 -12.375 2.098 1 98.25 95 GLN B CA 1
ATOM 3084 C C . GLN B 1 95 ? 6.145 -11.258 1.184 1 98.25 95 GLN B C 1
ATOM 3086 O O . GLN B 1 95 ? 6.559 -10.203 1.658 1 98.25 95 GLN B O 1
ATOM 3091 N N . VAL B 1 96 ? 6.148 -11.547 -0.092 1 98.69 96 VAL B N 1
ATOM 3092 C CA . VAL B 1 96 ? 6.504 -10.5 -1.042 1 98.69 96 VAL B CA 1
ATOM 3093 C C . VAL B 1 96 ? 5.559 -9.312 -0.873 1 98.69 96 VAL B C 1
ATOM 3095 O O . VAL B 1 96 ? 6.008 -8.164 -0.755 1 98.69 96 VAL B O 1
ATOM 3098 N N . LEU B 1 97 ? 4.297 -9.586 -0.779 1 98.5 97 LEU B N 1
ATOM 3099 C CA . LEU B 1 97 ? 3.307 -8.531 -0.608 1 98.5 97 LEU B CA 1
ATOM 3100 C C . LEU B 1 97 ? 3.492 -7.82 0.729 1 98.5 97 LEU B C 1
ATOM 3102 O O . LEU B 1 97 ? 3.254 -6.617 0.836 1 98.5 97 LEU B O 1
ATOM 3106 N N . GLN B 1 98 ? 3.949 -8.547 1.712 1 98.44 98 GLN B N 1
ATOM 3107 C CA . GLN B 1 98 ? 4.238 -7.977 3.023 1 98.44 98 GLN B CA 1
ATOM 3108 C C . GLN B 1 98 ? 5.266 -6.855 2.92 1 98.44 98 GLN B C 1
ATOM 3110 O O . GLN B 1 98 ? 5.047 -5.754 3.426 1 98.44 98 GLN B O 1
ATOM 3115 N N . TRP B 1 99 ? 6.309 -7.105 2.254 1 98.62 99 TRP B N 1
ATOM 3116 C CA . TRP B 1 99 ? 7.395 -6.141 2.15 1 98.62 99 TRP B CA 1
ATOM 3117 C C . TRP B 1 99 ? 7.035 -5.016 1.187 1 98.62 99 TRP B C 1
ATOM 3119 O O . TRP B 1 99 ? 7.445 -3.867 1.38 1 98.62 99 TRP B O 1
ATOM 3129 N N . VAL B 1 100 ? 6.254 -5.375 0.129 1 98.5 100 VAL B N 1
ATOM 3130 C CA . VAL B 1 100 ? 5.758 -4.352 -0.787 1 98.5 100 VAL B CA 1
ATOM 3131 C C . VAL B 1 100 ? 4.859 -3.373 -0.034 1 98.5 100 VAL B C 1
ATOM 3133 O O . VAL B 1 100 ? 5 -2.156 -0.174 1 98.5 100 VAL B O 1
ATOM 3136 N N . SER B 1 101 ? 3.99 -3.916 0.781 1 97.5 101 SER B N 1
ATOM 3137 C CA . SER B 1 101 ? 3.1 -3.094 1.596 1 97.5 101 SER B CA 1
ATOM 3138 C C . SER B 1 101 ? 3.881 -2.309 2.645 1 97.5 101 SER B C 1
ATOM 3140 O O . SER B 1 101 ? 3.586 -1.138 2.896 1 97.5 101 SER B O 1
ATOM 3142 N N . PHE B 1 102 ? 4.883 -2.953 3.285 1 97.69 102 PHE B N 1
ATOM 3143 C CA . PHE B 1 102 ? 5.734 -2.311 4.277 1 97.69 102 PHE B CA 1
ATOM 3144 C C . PHE B 1 102 ? 6.449 -1.104 3.678 1 97.69 102 PHE B C 1
ATOM 3146 O O . PHE B 1 102 ? 6.566 -0.061 4.324 1 97.69 102 PHE B O 1
ATOM 3153 N N . ALA B 1 103 ? 6.898 -1.239 2.449 1 98.19 103 ALA B N 1
ATOM 3154 C CA . ALA B 1 103 ? 7.578 -0.151 1.75 1 98.19 103 ALA B CA 1
ATOM 3155 C C . ALA B 1 103 ? 6.668 1.064 1.609 1 98.19 103 ALA B C 1
ATOM 3157 O O . ALA B 1 103 ? 7.07 2.189 1.914 1 98.19 103 ALA B O 1
ATOM 3158 N N . ASP B 1 104 ? 5.484 0.831 1.229 1 95.56 104 ASP B N 1
ATOM 3159 C CA . ASP B 1 104 ? 4.543 1.914 0.965 1 95.56 104 ASP B CA 1
ATOM 3160 C C . ASP B 1 104 ? 4.051 2.545 2.268 1 95.56 104 ASP B C 1
ATOM 3162 O O . ASP B 1 104 ? 3.9 3.766 2.354 1 95.56 104 ASP B O 1
ATOM 3166 N N . SER B 1 105 ? 3.877 1.736 3.277 1 94 105 SER B N 1
ATOM 3167 C CA . SER B 1 105 ? 3.215 2.219 4.484 1 94 105 SER B CA 1
ATOM 3168 C C . SER B 1 105 ? 4.223 2.768 5.484 1 94 105 SER B C 1
ATOM 3170 O O . SER B 1 105 ? 3.947 3.75 6.18 1 94 105 SER B O 1
ATOM 3172 N N . ASP B 1 106 ? 5.422 2.146 5.551 1 96 106 ASP B N 1
ATOM 3173 C CA . ASP B 1 106 ? 6.34 2.477 6.637 1 96 106 ASP B CA 1
ATOM 3174 C C . ASP B 1 106 ? 7.535 3.271 6.121 1 96 106 ASP B C 1
ATOM 3176 O O . ASP B 1 106 ? 8.047 4.156 6.816 1 96 106 ASP B O 1
ATOM 3180 N N . ILE B 1 107 ? 7.93 3.068 4.902 1 97.88 107 ILE B N 1
ATOM 3181 C CA . ILE B 1 107 ? 9.18 3.66 4.438 1 97.88 107 ILE B CA 1
ATOM 3182 C C . ILE B 1 107 ? 8.898 4.977 3.719 1 97.88 107 ILE B C 1
ATOM 3184 O O . ILE B 1 107 ? 9.5 6.008 4.031 1 97.88 107 ILE B O 1
ATOM 3188 N N . VAL B 1 108 ? 7.969 5.023 2.795 1 96.25 108 VAL B N 1
ATOM 3189 C CA . VAL B 1 108 ? 7.746 6.137 1.879 1 96.25 108 VAL B CA 1
ATOM 3190 C C . VAL B 1 108 ? 7.422 7.402 2.672 1 96.25 108 VAL B C 1
ATOM 3192 O O . VAL B 1 108 ? 8.023 8.453 2.447 1 96.25 108 VAL B O 1
ATOM 3195 N N . PRO B 1 109 ? 6.531 7.336 3.721 1 93.31 109 PRO B N 1
ATOM 3196 C CA . PRO B 1 109 ? 6.145 8.578 4.383 1 93.31 109 PRO B CA 1
ATOM 3197 C C . PRO B 1 109 ? 7.309 9.258 5.098 1 93.31 109 PRO B C 1
ATOM 3199 O O . PRO B 1 109 ? 7.633 10.414 4.801 1 93.31 109 PRO B O 1
ATOM 3202 N N . PRO B 1 110 ? 8.047 8.57 5.961 1 96.12 110 PRO B N 1
ATOM 3203 C CA . PRO B 1 110 ? 9.156 9.258 6.617 1 96.12 110 PRO B CA 1
ATOM 3204 C C . PRO B 1 110 ? 10.289 9.609 5.652 1 96.12 110 PRO B C 1
ATOM 3206 O O . PRO B 1 110 ? 10.969 10.625 5.828 1 96.12 110 PRO B O 1
ATOM 3209 N N . ALA B 1 111 ? 10.539 8.797 4.664 1 96.19 111 ALA B N 1
ATOM 3210 C CA . ALA B 1 111 ? 11.562 9.102 3.664 1 96.19 111 ALA B CA 1
ATOM 3211 C C . ALA B 1 111 ? 11.234 10.398 2.922 1 96.19 111 ALA B C 1
ATOM 3213 O O . ALA B 1 111 ? 12.102 11.25 2.738 1 96.19 111 ALA B O 1
ATOM 3214 N N . SER B 1 112 ? 10.023 10.555 2.516 1 92.5 112 SER B N 1
ATOM 3215 C CA . SER B 1 112 ? 9.57 11.75 1.805 1 92.5 112 SER B CA 1
ATOM 3216 C C . SER B 1 112 ? 9.664 12.992 2.689 1 92.5 112 SER B C 1
ATOM 3218 O O . SER B 1 112 ? 10.117 14.047 2.246 1 92.5 112 SER B O 1
ATOM 3220 N N . THR B 1 113 ? 9.211 12.828 3.938 1 92.31 113 THR B N 1
ATOM 3221 C CA . THR B 1 113 ? 9.219 13.938 4.887 1 92.31 113 THR B CA 1
ATOM 3222 C C . THR B 1 113 ? 10.648 14.43 5.129 1 92.31 113 THR B C 1
ATOM 3224 O O . THR B 1 113 ? 10.867 15.633 5.297 1 92.31 113 THR B O 1
ATOM 3227 N N . TRP B 1 114 ? 11.562 13.555 5.086 1 94.06 114 TRP B N 1
ATOM 3228 C CA . TRP B 1 114 ? 12.953 13.898 5.348 1 94.06 114 TRP B CA 1
ATOM 3229 C C . TRP B 1 114 ? 13.617 14.469 4.102 1 94.06 114 TRP B C 1
ATOM 3231 O O . TRP B 1 114 ? 14.273 15.516 4.16 1 94.06 114 TRP B O 1
ATOM 3241 N N . VAL B 1 115 ? 13.391 13.914 2.932 1 93.31 115 VAL B N 1
ATOM 3242 C CA . VAL B 1 115 ? 14.227 14.172 1.761 1 93.31 115 VAL B CA 1
ATOM 3243 C C . VAL B 1 115 ? 13.609 15.297 0.93 1 93.31 115 VAL B C 1
ATOM 3245 O O . VAL B 1 115 ? 14.336 16.094 0.331 1 93.31 115 VAL B O 1
ATOM 3248 N N . PHE B 1 116 ? 12.32 15.398 0.85 1 86.75 116 PHE B N 1
ATOM 3249 C CA . PHE B 1 116 ? 11.688 16.312 -0.093 1 86.75 116 PHE B CA 1
ATOM 3250 C C . PHE B 1 116 ? 11.992 17.766 0.26 1 86.75 116 PHE B C 1
ATOM 3252 O O . PHE B 1 116 ? 12.203 18.594 -0.626 1 86.75 116 PHE B O 1
ATOM 3259 N N . PRO B 1 117 ? 12.008 18.078 1.521 1 85.56 117 PRO B N 1
ATOM 3260 C CA . PRO B 1 117 ? 12.414 19.453 1.845 1 85.56 117 PRO B CA 1
ATOM 3261 C C . PRO B 1 117 ? 13.836 19.766 1.395 1 85.56 117 PRO B C 1
ATOM 3263 O O . PRO B 1 117 ? 14.141 20.922 1.055 1 85.56 117 PRO B O 1
ATOM 3266 N N . THR B 1 118 ? 14.68 18.812 1.382 1 85.75 118 THR B N 1
ATOM 3267 C CA . THR B 1 118 ? 16.062 19.031 0.983 1 85.75 118 THR B CA 1
ATOM 3268 C C . THR B 1 118 ? 16.172 19.266 -0.52 1 85.75 118 THR B C 1
ATOM 3270 O O . THR B 1 118 ? 17.141 19.859 -0.994 1 85.75 118 THR B O 1
ATOM 3273 N N . LEU B 1 119 ? 15.156 18.844 -1.26 1 79.62 119 LEU B N 1
ATOM 3274 C CA . LEU B 1 119 ? 15.086 19.031 -2.705 1 79.62 119 LEU B CA 1
ATOM 3275 C C . LEU B 1 119 ? 14.281 20.281 -3.059 1 79.62 119 LEU B C 1
ATOM 3277 O O . LEU B 1 119 ? 14.172 20.641 -4.23 1 79.62 119 LEU B O 1
ATOM 3281 N N . GLY B 1 120 ? 13.758 20.938 -2.043 1 74.5 120 GLY B N 1
ATOM 3282 C CA . GLY B 1 120 ? 12.992 22.156 -2.256 1 74.5 120 GLY B CA 1
ATOM 3283 C C . GLY B 1 120 ? 11.57 21.906 -2.709 1 74.5 120 GLY B C 1
ATOM 3284 O O . GLY B 1 120 ? 10.898 22.812 -3.203 1 74.5 120 GLY B O 1
ATOM 3285 N N . ILE B 1 121 ? 11.086 20.672 -2.578 1 69.62 121 ILE B N 1
ATOM 3286 C CA . ILE B 1 121 ? 9.766 20.281 -3.061 1 69.62 121 ILE B CA 1
ATOM 3287 C C . ILE B 1 121 ? 8.719 20.547 -1.984 1 69.62 121 ILE B C 1
ATOM 3289 O O . ILE B 1 121 ? 7.559 20.828 -2.297 1 69.62 121 ILE B O 1
ATOM 3293 N N . MET B 1 122 ? 9.172 20.484 -0.659 1 77.38 122 MET B N 1
ATOM 3294 C CA . MET B 1 122 ? 8.281 20.672 0.482 1 77.38 122 MET B CA 1
ATOM 3295 C C . MET B 1 122 ? 8.906 21.625 1.503 1 77.38 122 MET B C 1
ATOM 3297 O O . MET B 1 122 ? 10.133 21.766 1.556 1 77.38 122 MET B O 1
ATOM 3301 N N . GLN B 1 123 ? 8 22.234 2.213 1 78.19 123 GLN B N 1
ATOM 3302 C CA . GLN B 1 123 ? 8.461 23.125 3.283 1 78.19 123 GLN B CA 1
ATOM 3303 C C . GLN B 1 123 ? 9.148 22.328 4.387 1 78.19 123 GLN B C 1
ATOM 3305 O O . GLN B 1 123 ? 8.703 21.234 4.742 1 78.19 123 GLN B O 1
ATOM 3310 N N . TYR B 1 124 ? 10.18 22.969 4.879 1 83.75 124 TYR B N 1
ATOM 3311 C CA . TYR B 1 124 ? 10.93 22.328 5.953 1 83.75 124 TYR B CA 1
ATOM 3312 C C . TYR B 1 124 ? 10.211 22.484 7.289 1 83.75 124 TYR B C 1
ATOM 3314 O O . TYR B 1 124 ? 9.742 23.578 7.625 1 83.75 124 TYR B O 1
ATOM 3322 N N . ASN B 1 125 ? 9.992 21.406 7.938 1 86 125 ASN B N 1
ATOM 3323 C CA . ASN B 1 125 ? 9.5 21.328 9.305 1 86 125 ASN B CA 1
ATOM 3324 C C . ASN B 1 125 ? 10.453 20.547 10.203 1 86 125 ASN B C 1
ATOM 3326 O O . ASN B 1 125 ? 10.602 19.328 10.07 1 86 125 ASN B O 1
ATOM 3330 N N . LYS B 1 126 ? 11.07 21.281 11.117 1 88.62 126 LYS B N 1
ATOM 3331 C CA . LYS B 1 126 ? 12.133 20.703 11.938 1 88.62 126 LYS B CA 1
ATOM 3332 C C . LYS B 1 126 ? 11.625 19.5 12.727 1 88.62 126 LYS B C 1
ATOM 3334 O O . LYS B 1 126 ? 12.258 18.453 12.742 1 88.62 126 LYS B O 1
ATOM 3339 N N . GLN B 1 127 ? 10.508 19.672 13.375 1 90.12 127 GLN B N 1
ATOM 3340 C CA . GLN B 1 127 ? 9.953 18.609 14.211 1 90.12 127 GLN B CA 1
ATOM 3341 C C . GLN B 1 127 ? 9.586 17.391 13.367 1 90.12 127 GLN B C 1
ATOM 3343 O O . GLN B 1 127 ? 9.891 16.25 13.742 1 90.12 127 GLN B O 1
ATOM 3348 N N . ALA B 1 128 ? 8.984 17.656 12.219 1 89.31 128 ALA B N 1
ATOM 3349 C CA . ALA B 1 128 ? 8.594 16.562 11.328 1 89.31 128 ALA B CA 1
ATOM 3350 C C . ALA B 1 128 ? 9.812 15.836 10.781 1 89.31 128 ALA B C 1
ATOM 3352 O O . ALA B 1 128 ? 9.812 14.609 10.656 1 89.31 128 ALA B O 1
ATOM 3353 N N . THR B 1 129 ? 10.82 16.609 10.5 1 92.5 129 THR B N 1
ATOM 3354 C CA . THR B 1 129 ? 12.039 16.031 9.953 1 92.5 129 THR B CA 1
ATOM 3355 C C . THR B 1 129 ? 12.75 15.172 10.992 1 92.5 129 THR B C 1
ATOM 3357 O O . THR B 1 129 ? 13.227 14.078 10.688 1 92.5 129 THR B O 1
ATOM 3360 N N . GLU B 1 130 ? 12.781 15.664 12.18 1 94.38 130 GLU B N 1
ATOM 3361 C CA . GLU B 1 130 ? 13.422 14.898 13.25 1 94.38 130 GLU B CA 1
ATOM 3362 C C . GLU B 1 130 ? 12.672 13.609 13.531 1 94.38 130 GLU B C 1
ATOM 3364 O O . GLU B 1 130 ? 13.281 12.555 13.742 1 94.38 130 GLU B O 1
ATOM 3369 N N . TYR B 1 131 ? 11.406 13.734 13.523 1 95.06 131 TYR B N 1
ATOM 3370 C CA . TYR B 1 131 ? 10.594 12.531 13.68 1 95.06 131 TYR B CA 1
ATOM 3371 C C . TYR B 1 131 ? 10.828 11.562 12.531 1 95.06 131 TYR B C 1
ATOM 3373 O O . TYR B 1 131 ? 10.93 10.352 12.742 1 95.06 131 TYR B O 1
ATOM 3381 N N . ALA B 1 132 ? 10.859 12.094 11.367 1 96 132 ALA B N 1
ATOM 3382 C CA . ALA B 1 132 ? 11.094 11.273 10.18 1 96 132 ALA B CA 1
ATOM 3383 C C . ALA B 1 132 ? 12.445 10.57 10.266 1 96 132 ALA B C 1
ATOM 3385 O O . ALA B 1 132 ? 12.562 9.398 9.891 1 96 132 ALA B O 1
ATOM 3386 N N . LYS B 1 133 ? 13.414 11.266 10.742 1 96.44 133 LYS B N 1
ATOM 3387 C CA . LYS B 1 133 ? 14.742 10.68 10.914 1 96.44 133 LYS B CA 1
ATOM 3388 C C . LYS B 1 133 ? 14.695 9.492 11.867 1 96.44 133 LYS B C 1
ATOM 3390 O O . LYS B 1 133 ? 15.305 8.453 11.602 1 96.44 133 LYS B O 1
ATOM 3395 N N . GLU B 1 134 ? 13.984 9.641 12.953 1 97.38 134 GLU B N 1
ATOM 3396 C CA . GLU B 1 134 ? 13.859 8.57 13.93 1 97.38 134 GLU B CA 1
ATOM 3397 C C . GLU B 1 134 ? 13.125 7.367 13.344 1 97.38 134 GLU B C 1
ATOM 3399 O O . GLU B 1 134 ? 13.492 6.223 13.594 1 97.38 134 GLU B O 1
ATOM 3404 N N . GLU B 1 135 ? 12.125 7.699 12.586 1 97.56 135 GLU B N 1
ATOM 3405 C CA . GLU B 1 135 ? 11.383 6.621 11.938 1 97.56 135 GLU B CA 1
ATOM 3406 C C . GLU B 1 135 ? 12.258 5.875 10.938 1 97.56 135 GLU B C 1
ATOM 3408 O O . GLU B 1 135 ? 12.172 4.652 10.812 1 97.56 135 GLU B O 1
ATOM 3413 N N . VAL B 1 136 ? 13.062 6.586 10.219 1 98.19 136 VAL B N 1
ATOM 3414 C CA . VAL B 1 136 ? 13.969 5.961 9.258 1 98.19 136 VAL B CA 1
ATOM 3415 C C . VAL B 1 136 ? 14.969 5.07 9.992 1 98.19 136 VAL B C 1
ATOM 3417 O O . VAL B 1 136 ? 15.281 3.967 9.539 1 98.19 136 VAL B O 1
ATOM 3420 N N . LYS B 1 137 ? 15.414 5.527 11.133 1 98.31 137 LYS B N 1
ATOM 3421 C CA . LYS B 1 137 ? 16.312 4.695 11.938 1 98.31 137 LYS B CA 1
ATOM 3422 C C . LYS B 1 137 ? 15.617 3.398 12.352 1 98.31 137 LYS B C 1
ATOM 3424 O O . LYS B 1 137 ? 16.219 2.324 12.289 1 98.31 137 LYS B O 1
ATOM 3429 N N . ARG B 1 138 ? 14.391 3.514 12.742 1 97.44 138 ARG B N 1
ATOM 3430 C CA . ARG B 1 138 ? 13.617 2.338 13.133 1 97.44 138 ARG B CA 1
ATOM 3431 C C . ARG B 1 138 ? 13.469 1.371 11.969 1 97.44 138 ARG B C 1
ATOM 3433 O O . ARG B 1 138 ? 13.648 0.162 12.125 1 97.44 138 ARG B O 1
ATOM 3440 N N . ILE B 1 139 ? 13.18 1.89 10.844 1 98.19 139 ILE B N 1
ATOM 3441 C CA . ILE B 1 139 ? 12.977 1.104 9.633 1 98.19 139 ILE B CA 1
ATOM 3442 C C . ILE B 1 139 ? 14.266 0.392 9.258 1 98.19 139 ILE B C 1
ATOM 3444 O O . ILE B 1 139 ? 14.266 -0.805 8.961 1 98.19 139 ILE B O 1
ATOM 3448 N N . LEU B 1 140 ? 15.375 1.12 9.266 1 98.62 140 LEU B N 1
ATOM 3449 C CA . LEU B 1 140 ? 16.672 0.532 8.938 1 98.62 140 LEU B CA 1
ATOM 3450 C C . LEU B 1 140 ? 17.047 -0.551 9.945 1 98.62 140 LEU B C 1
ATOM 3452 O O . LEU B 1 140 ? 17.609 -1.584 9.57 1 98.62 140 LEU B O 1
ATOM 3456 N N . SER B 1 141 ? 16.703 -0.325 11.172 1 98.25 141 SER B N 1
ATOM 3457 C CA . SER B 1 141 ? 16.984 -1.321 12.203 1 98.25 141 SER B CA 1
ATOM 3458 C C . SER B 1 141 ? 16.172 -2.596 11.969 1 98.25 141 SER B C 1
ATOM 3460 O O . SER B 1 141 ? 16.688 -3.703 12.125 1 98.25 141 SER B O 1
ATOM 3462 N N . LEU B 1 142 ? 14.984 -2.418 11.664 1 97.69 142 LEU B N 1
ATOM 3463 C CA . LEU B 1 142 ? 14.102 -3.551 11.383 1 97.69 142 LEU B CA 1
ATOM 3464 C C . LEU B 1 142 ? 14.625 -4.359 10.195 1 97.69 142 LEU B C 1
ATOM 3466 O O . LEU B 1 142 ? 14.734 -5.586 10.273 1 97.69 142 LEU B O 1
ATOM 3470 N N . LEU B 1 143 ? 14.914 -3.688 9.102 1 98.56 143 LEU B N 1
ATOM 3471 C CA . LEU B 1 143 ? 15.453 -4.348 7.914 1 98.56 143 LEU B CA 1
ATOM 3472 C C . LEU B 1 143 ? 16.781 -5.035 8.234 1 98.56 143 LEU B C 1
ATOM 3474 O O . LEU B 1 143 ? 17.016 -6.16 7.785 1 98.56 143 LEU B O 1
ATOM 3478 N N . ASP B 1 144 ? 17.594 -4.352 9.023 1 98.62 144 ASP B N 1
ATOM 3479 C CA . ASP B 1 144 ? 18.906 -4.883 9.383 1 98.62 144 ASP B CA 1
ATOM 3480 C C . ASP B 1 144 ? 18.781 -6.18 10.172 1 98.62 144 ASP B C 1
ATOM 3482 O O . ASP B 1 144 ? 19.516 -7.141 9.93 1 98.62 144 ASP B O 1
ATOM 3486 N N . SER B 1 145 ? 17.891 -6.195 11.078 1 97.56 145 SER B N 1
ATOM 3487 C CA . SER B 1 145 ? 17.641 -7.395 11.875 1 97.56 145 SER B CA 1
ATOM 3488 C C . SER B 1 145 ? 17.125 -8.539 11.008 1 97.56 145 SER B C 1
ATOM 3490 O O . SER B 1 145 ? 17.547 -9.68 11.172 1 97.56 145 SER B O 1
ATOM 3492 N N . HIS B 1 146 ? 16.219 -8.258 10.125 1 97.62 146 HIS B N 1
ATOM 3493 C CA . HIS B 1 146 ? 15.664 -9.273 9.234 1 97.62 146 HIS B CA 1
ATOM 3494 C C . HIS B 1 146 ? 16.734 -9.859 8.328 1 97.62 146 HIS B C 1
ATOM 3496 O O . HIS B 1 146 ? 16.781 -11.07 8.109 1 97.62 146 HIS B O 1
ATOM 3502 N N . LEU B 1 147 ? 17.641 -9.031 7.859 1 98.38 147 LEU B N 1
ATOM 3503 C CA . LEU B 1 147 ? 18.641 -9.398 6.855 1 98.38 147 LEU B CA 1
ATOM 3504 C C . LEU B 1 147 ? 19.875 -9.992 7.508 1 98.38 147 LEU B C 1
ATOM 3506 O O . LEU B 1 147 ? 20.812 -10.406 6.816 1 98.38 147 LEU B O 1
ATOM 3510 N N . LYS B 1 148 ? 19.859 -10.008 8.797 1 97.25 148 LYS B N 1
ATOM 3511 C CA . LYS B 1 148 ? 20.984 -10.602 9.523 1 97.25 148 LYS B CA 1
ATOM 3512 C C . LYS B 1 148 ? 21.156 -12.078 9.156 1 97.25 148 LYS B C 1
ATOM 3514 O O . LYS B 1 148 ? 22.281 -12.57 9.055 1 97.25 148 LYS B O 1
ATOM 3519 N N . THR B 1 149 ? 20.078 -12.758 8.914 1 96.38 149 THR B N 1
ATOM 3520 C CA . THR B 1 149 ? 20.141 -14.188 8.656 1 96.38 149 THR B CA 1
ATOM 3521 C C . THR B 1 149 ? 19.656 -14.508 7.246 1 96.38 149 THR B C 1
ATOM 3523 O O . THR B 1 149 ? 19.422 -15.672 6.91 1 96.38 149 THR B O 1
ATOM 3526 N N . ARG B 1 150 ? 19.438 -13.508 6.465 1 97 150 ARG B N 1
ATOM 3527 C CA . ARG B 1 150 ? 18.891 -13.695 5.121 1 97 150 ARG B CA 1
ATOM 3528 C C . ARG B 1 150 ? 19.672 -12.867 4.102 1 97 150 ARG B C 1
ATOM 3530 O O . ARG B 1 150 ? 20.094 -11.75 4.398 1 97 150 ARG B O 1
ATOM 3537 N N . THR B 1 151 ? 19.828 -13.383 2.912 1 97.75 151 THR B N 1
ATOM 3538 C CA . THR B 1 151 ? 20.5 -12.648 1.847 1 97.75 151 THR B CA 1
ATOM 3539 C C . THR B 1 151 ? 19.547 -11.656 1.191 1 97.75 151 THR B C 1
ATOM 3541 O O . THR B 1 151 ? 19.938 -10.539 0.845 1 97.75 151 THR B O 1
ATOM 3544 N N . PHE B 1 152 ? 18.344 -12.094 1.009 1 98.56 152 PHE B N 1
ATOM 3545 C CA . PHE B 1 152 ? 17.297 -11.266 0.429 1 98.56 152 PHE B CA 1
ATOM 3546 C C . PHE B 1 152 ? 16.062 -11.242 1.325 1 98.56 152 PHE B C 1
ATOM 3548 O O . PHE B 1 152 ? 16.016 -11.938 2.342 1 98.56 152 PHE B O 1
ATOM 3555 N N . LEU B 1 153 ? 15.109 -10.414 1.053 1 98.56 153 LEU B N 1
ATOM 3556 C CA . LEU B 1 153 ? 13.984 -10.188 1.954 1 98.56 153 LEU B CA 1
ATOM 3557 C C . LEU B 1 153 ? 13.086 -11.414 2.016 1 98.56 153 LEU B C 1
ATOM 3559 O O . LEU B 1 153 ? 12.539 -11.742 3.072 1 98.56 153 LEU B O 1
ATOM 3563 N N . VAL B 1 154 ? 12.836 -12.055 0.859 1 98.38 154 VAL B N 1
ATOM 3564 C CA . VAL B 1 154 ? 12 -13.25 0.802 1 98.38 154 VAL B CA 1
ATOM 3565 C C . VAL B 1 154 ? 12.75 -14.359 0.07 1 98.38 154 VAL B C 1
ATOM 3567 O O . VAL B 1 154 ? 13.148 -14.195 -1.084 1 98.38 154 VAL B O 1
ATOM 3570 N N . GLY B 1 155 ? 12.969 -15.453 0.687 1 95.94 155 GLY B N 1
ATOM 3571 C CA . GLY B 1 155 ? 13.648 -16.578 0.066 1 95.94 155 GLY B CA 1
ATOM 3572 C C . GLY B 1 155 ? 15.125 -16.328 -0.174 1 95.94 155 GLY B C 1
ATOM 3573 O O . GLY B 1 155 ? 15.75 -15.555 0.559 1 95.94 155 GLY B O 1
ATOM 3574 N N . GLU B 1 156 ? 15.633 -17 -1.218 1 96 156 GLU B N 1
ATOM 3575 C CA . GLU B 1 156 ? 17.078 -16.969 -1.454 1 96 156 GLU B CA 1
ATOM 3576 C C . GLU B 1 156 ? 17.406 -16.25 -2.762 1 96 156 GLU B C 1
ATOM 3578 O O . GLU B 1 156 ? 18.562 -16.266 -3.209 1 96 156 GLU B O 1
ATOM 3583 N N . ARG B 1 157 ? 16.438 -15.75 -3.363 1 97.19 157 ARG B N 1
ATOM 3584 C CA . ARG B 1 157 ? 16.609 -15 -4.605 1 97.19 157 ARG B CA 1
ATOM 3585 C C . ARG B 1 157 ? 15.875 -13.664 -4.551 1 97.19 157 ARG B C 1
ATOM 3587 O O . ARG B 1 157 ? 14.977 -13.477 -3.725 1 97.19 157 ARG B O 1
ATOM 3594 N N . ILE B 1 158 ? 16.297 -12.828 -5.438 1 98.62 158 ILE B N 1
ATOM 3595 C CA . ILE B 1 158 ? 15.656 -11.516 -5.531 1 98.62 158 ILE B CA 1
ATOM 3596 C C . ILE B 1 158 ? 14.195 -11.688 -5.941 1 98.62 158 ILE B C 1
ATOM 3598 O O . ILE B 1 158 ? 13.883 -12.461 -6.848 1 98.62 158 ILE B O 1
ATOM 3602 N N . THR B 1 159 ? 13.32 -11.023 -5.219 1 98.81 159 THR B N 1
ATOM 3603 C CA . THR B 1 159 ? 11.898 -10.977 -5.543 1 98.81 159 THR B CA 1
ATOM 3604 C C . THR B 1 159 ? 11.422 -9.531 -5.664 1 98.81 159 THR B C 1
ATOM 3606 O O . THR B 1 159 ? 12.219 -8.594 -5.555 1 98.81 159 THR B O 1
ATOM 3609 N N . LEU B 1 160 ? 10.148 -9.328 -5.887 1 98.81 160 LEU B N 1
ATOM 3610 C CA . LEU B 1 160 ? 9.547 -8 -5.926 1 98.81 160 LEU B CA 1
ATOM 3611 C C . LEU B 1 160 ? 9.688 -7.305 -4.574 1 98.81 160 LEU B C 1
ATOM 3613 O O . LEU B 1 160 ? 9.625 -6.074 -4.496 1 98.81 160 LEU B O 1
ATOM 3617 N N . ALA B 1 161 ? 9.82 -8.117 -3.506 1 98.88 161 ALA B N 1
ATOM 3618 C CA . ALA B 1 161 ? 10.07 -7.531 -2.191 1 98.88 161 ALA B CA 1
ATOM 3619 C C . ALA B 1 161 ? 11.352 -6.703 -2.193 1 98.88 161 ALA B C 1
ATOM 3621 O O . ALA B 1 161 ? 11.344 -5.539 -1.78 1 98.88 161 ALA B O 1
ATOM 3622 N N . ASP B 1 162 ? 12.391 -7.285 -2.713 1 98.94 162 ASP B N 1
ATOM 3623 C CA . ASP B 1 162 ? 13.68 -6.598 -2.771 1 98.94 162 ASP B CA 1
ATOM 3624 C C . ASP B 1 162 ? 13.617 -5.395 -3.709 1 98.94 162 ASP B C 1
ATOM 3626 O O . ASP B 1 162 ? 14.07 -4.305 -3.361 1 98.94 162 ASP B O 1
ATOM 3630 N N . ILE B 1 163 ? 13.078 -5.594 -4.855 1 98.94 163 ILE B N 1
ATOM 3631 C CA . ILE B 1 163 ? 13.008 -4.547 -5.871 1 98.94 163 ILE B CA 1
ATOM 3632 C C . ILE B 1 163 ? 12.258 -3.34 -5.312 1 98.94 163 ILE B C 1
ATOM 3634 O O . ILE B 1 163 ? 12.734 -2.207 -5.406 1 98.94 163 ILE B O 1
ATOM 3638 N N . THR B 1 164 ? 11.133 -3.545 -4.719 1 98.88 164 THR B N 1
ATOM 3639 C CA . THR B 1 164 ? 10.281 -2.467 -4.223 1 98.88 164 THR B CA 1
ATOM 3640 C C . THR B 1 164 ? 10.961 -1.731 -3.07 1 98.88 164 THR B C 1
ATOM 3642 O O . THR B 1 164 ? 11 -0.499 -3.051 1 98.88 164 THR B O 1
ATOM 3645 N N . VAL B 1 165 ? 11.492 -2.486 -2.139 1 98.88 165 VAL B N 1
ATOM 3646 C CA . VAL B 1 165 ? 12.102 -1.864 -0.968 1 98.88 165 VAL B CA 1
ATOM 3647 C C . VAL B 1 165 ? 13.352 -1.093 -1.384 1 98.88 165 VAL B C 1
ATOM 3649 O O . VAL B 1 165 ? 13.586 0.025 -0.916 1 98.88 165 VAL B O 1
ATOM 3652 N N . VAL B 1 166 ? 14.156 -1.604 -2.299 1 98.81 166 VAL B N 1
ATOM 3653 C CA . VAL B 1 166 ? 15.336 -0.905 -2.797 1 98.81 166 VAL B CA 1
ATOM 3654 C C . VAL B 1 166 ? 14.922 0.399 -3.473 1 98.81 166 VAL B C 1
ATOM 3656 O O . VAL B 1 166 ? 15.484 1.459 -3.193 1 98.81 166 VAL B O 1
ATOM 3659 N N . CYS B 1 167 ? 13.922 0.325 -4.316 1 98.69 167 CYS B N 1
ATOM 3660 C CA . CYS B 1 167 ? 13.469 1.507 -5.039 1 98.69 167 CYS B CA 1
ATOM 3661 C C . CYS B 1 167 ? 12.961 2.574 -4.078 1 98.69 167 CYS B C 1
ATOM 3663 O O . CYS B 1 167 ? 13.156 3.77 -4.312 1 98.69 167 CYS B O 1
ATOM 3665 N N . THR B 1 168 ? 12.336 2.17 -3.01 1 98.06 168 THR B N 1
ATOM 3666 C CA . THR B 1 168 ? 11.773 3.102 -2.037 1 98.06 168 THR B CA 1
ATOM 3667 C C . THR B 1 168 ? 12.883 3.723 -1.186 1 98.06 168 THR B C 1
ATOM 3669 O O . THR B 1 168 ? 12.75 4.852 -0.713 1 98.06 168 THR B O 1
ATOM 3672 N N . LEU B 1 169 ? 13.961 3.012 -1.025 1 98.44 169 LEU B N 1
ATOM 3673 C CA . LEU B 1 169 ? 15.07 3.479 -0.196 1 98.44 169 LEU B CA 1
ATOM 3674 C C . LEU B 1 169 ? 16.047 4.316 -1.014 1 98.44 169 LEU B C 1
ATOM 3676 O O . LEU B 1 169 ? 16.953 4.938 -0.457 1 98.44 169 LEU B O 1
ATOM 3680 N N . LEU B 1 170 ? 15.914 4.41 -2.295 1 97.5 170 LEU B N 1
ATOM 3681 C CA . LEU B 1 170 ? 16.875 5.027 -3.199 1 97.5 170 LEU B CA 1
ATOM 3682 C C . LEU B 1 170 ? 17.156 6.469 -2.787 1 97.5 170 LEU B C 1
ATOM 3684 O O . LEU B 1 170 ? 18.328 6.871 -2.674 1 97.5 170 LEU B O 1
ATOM 3688 N N . TRP B 1 171 ? 16.125 7.238 -2.52 1 94.19 171 TRP B N 1
ATOM 3689 C CA . TRP B 1 171 ? 16.312 8.648 -2.199 1 94.19 171 TRP B CA 1
ATOM 3690 C C . TRP B 1 171 ? 17.062 8.82 -0.887 1 94.19 171 TRP B C 1
ATOM 3692 O O . TRP B 1 171 ? 17.859 9.758 -0.732 1 94.19 171 TRP B O 1
ATOM 3702 N N . LEU B 1 172 ? 16.797 7.91 0.037 1 97.5 172 LEU B N 1
ATOM 3703 C CA . LEU B 1 172 ? 17.5 7.984 1.314 1 97.5 172 LEU B CA 1
ATOM 3704 C C . LEU B 1 172 ? 18.984 7.723 1.131 1 97.5 172 LEU B C 1
ATOM 3706 O O . LEU B 1 172 ? 19.812 8.508 1.586 1 97.5 172 LEU B O 1
ATOM 3710 N N . TYR B 1 173 ? 19.312 6.684 0.426 1 98.12 173 TYR B N 1
ATOM 3711 C CA . TYR B 1 173 ? 20.703 6.285 0.231 1 98.12 173 TYR B CA 1
ATOM 3712 C C . TYR B 1 173 ? 21.438 7.297 -0.629 1 98.12 173 TYR B C 1
ATOM 3714 O O . TYR B 1 173 ? 22.672 7.43 -0.528 1 98.12 173 TYR B O 1
ATOM 3722 N N . LYS B 1 174 ? 20.719 8.023 -1.461 1 96.12 174 LYS B N 1
ATOM 3723 C CA . LYS B 1 174 ? 21.344 8.969 -2.375 1 96.12 174 LYS B CA 1
ATOM 3724 C C . LYS B 1 174 ? 21.516 10.336 -1.717 1 96.12 174 LYS B C 1
ATOM 3726 O O . LYS B 1 174 ? 22.469 11.062 -2.018 1 96.12 174 LYS B O 1
ATOM 3731 N N . GLN B 1 175 ? 20.609 10.719 -0.795 1 94.81 175 GLN B N 1
ATOM 3732 C CA . GLN B 1 175 ? 20.531 12.125 -0.419 1 94.81 175 GLN B CA 1
ATOM 3733 C C . GLN B 1 175 ? 20.922 12.32 1.044 1 94.81 175 GLN B C 1
ATOM 3735 O O . GLN B 1 175 ? 21.453 13.367 1.414 1 94.81 175 GLN B O 1
ATOM 3740 N N . VAL B 1 176 ? 20.578 11.25 1.952 1 96.25 176 VAL B N 1
ATOM 3741 C CA . VAL B 1 176 ? 20.688 11.664 3.348 1 96.25 176 VAL B CA 1
ATOM 3742 C C . VAL B 1 176 ? 21.422 10.594 4.152 1 96.25 176 VAL B C 1
ATOM 3744 O O . VAL B 1 176 ? 21.891 10.859 5.258 1 96.25 176 VAL B O 1
ATOM 3747 N N . LEU B 1 177 ? 21.516 9.438 3.672 1 97.81 177 LEU B N 1
ATOM 3748 C CA . LEU B 1 177 ? 22.219 8.398 4.418 1 97.81 177 LEU B CA 1
ATOM 3749 C C . LEU B 1 177 ? 23.719 8.477 4.188 1 97.81 177 LEU B C 1
ATOM 3751 O O . LEU B 1 177 ? 24.297 7.617 3.52 1 97.81 177 LEU B O 1
ATOM 3755 N N . GLU B 1 178 ? 24.328 9.406 4.77 1 97.44 178 GLU B N 1
ATOM 3756 C CA . GLU B 1 178 ? 25.781 9.516 4.73 1 97.44 178 GLU B CA 1
ATOM 3757 C C . GLU B 1 178 ? 26.438 8.375 5.496 1 97.44 178 GLU B C 1
ATOM 3759 O O . GLU B 1 178 ? 25.781 7.672 6.266 1 97.44 178 GLU B O 1
ATOM 3764 N N . PRO B 1 179 ? 27.703 8.156 5.328 1 97.19 179 PRO B N 1
ATOM 3765 C CA . PRO B 1 179 ? 28.359 6.988 5.906 1 97.19 179 PRO B CA 1
ATOM 3766 C C . PRO B 1 179 ? 28.188 6.891 7.422 1 97.19 179 PRO B C 1
ATOM 3768 O O . PRO B 1 179 ? 27.891 5.812 7.945 1 97.19 179 PRO B O 1
ATOM 3771 N N . SER B 1 180 ? 28.25 7.922 8.141 1 96.94 180 SER B N 1
ATOM 3772 C CA . SER B 1 180 ? 28.141 7.898 9.594 1 96.94 180 SER B CA 1
ATOM 3773 C C . SER B 1 180 ? 26.734 7.477 10.031 1 96.94 180 SER B C 1
ATOM 3775 O O . SER B 1 180 ? 26.562 6.832 11.062 1 96.94 180 SER B O 1
ATOM 3777 N N . PHE B 1 181 ? 25.781 7.848 9.219 1 97.19 181 PHE B N 1
ATOM 3778 C CA . PHE B 1 181 ? 24.406 7.539 9.562 1 97.19 181 PHE B CA 1
ATOM 3779 C C . PHE B 1 181 ? 24.094 6.078 9.266 1 97.19 181 PHE B C 1
ATOM 3781 O O . PHE B 1 181 ? 23.375 5.422 10.023 1 97.19 181 PHE B O 1
ATOM 3788 N N . ARG B 1 182 ? 24.594 5.551 8.117 1 97.75 182 ARG B N 1
ATOM 3789 C CA . ARG B 1 182 ? 24.141 4.223 7.699 1 97.75 182 ARG B CA 1
ATOM 3790 C C . ARG B 1 182 ? 25.094 3.145 8.195 1 97.75 182 ARG B C 1
ATOM 3792 O O . ARG B 1 182 ? 24.781 1.954 8.133 1 97.75 182 ARG B O 1
ATOM 3799 N N . GLN B 1 183 ? 26.188 3.447 8.773 1 97.25 183 GLN B N 1
ATOM 3800 C CA . GLN B 1 183 ? 27.234 2.531 9.195 1 97.25 183 GLN B CA 1
ATOM 3801 C C . GLN B 1 183 ? 26.688 1.495 10.18 1 97.25 183 GLN B C 1
ATOM 3803 O O . GLN B 1 183 ? 27.062 0.321 10.117 1 97.25 183 GLN B O 1
ATOM 3808 N N . PRO B 1 184 ? 25.812 1.86 11.094 1 98 184 PRO B N 1
ATOM 3809 C CA . PRO B 1 184 ? 25.328 0.874 12.07 1 98 184 PRO B CA 1
ATOM 3810 C C . PRO B 1 184 ? 24.484 -0.222 11.43 1 98 184 PRO B C 1
ATOM 3812 O O . PRO B 1 184 ? 24.203 -1.244 12.07 1 98 184 PRO B O 1
ATOM 3815 N N . TYR B 1 185 ? 24.047 0.005 10.266 1 98.56 185 TYR B N 1
ATOM 3816 C CA . TYR B 1 185 ? 23.156 -0.936 9.617 1 98.56 185 TYR B CA 1
ATOM 3817 C C . TYR B 1 185 ? 23.875 -1.729 8.539 1 98.56 185 TYR B C 1
ATOM 3819 O O . TYR B 1 185 ? 23.547 -1.616 7.352 1 98.56 185 TYR B O 1
ATOM 3827 N N . GLU B 1 186 ? 24.688 -2.629 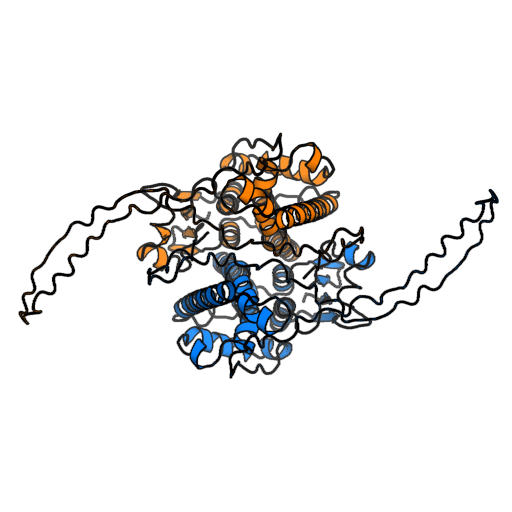8.93 1 98.31 186 GLU B N 1
ATOM 3828 C CA . GLU B 1 186 ? 25.609 -3.324 8.047 1 98.31 186 GLU B CA 1
ATOM 3829 C C . GLU B 1 186 ? 24.875 -4.281 7.113 1 98.31 186 GLU B C 1
ATOM 3831 O O . GLU B 1 186 ? 25.203 -4.363 5.926 1 98.31 186 GLU B O 1
ATOM 3836 N N . ASN B 1 187 ? 23.891 -4.977 7.695 1 98.69 187 ASN B N 1
ATOM 3837 C CA . ASN B 1 187 ? 23.203 -5.984 6.898 1 98.69 187 ASN B CA 1
ATOM 3838 C C . ASN B 1 187 ? 22.359 -5.348 5.805 1 98.69 187 ASN B C 1
ATOM 3840 O O . ASN B 1 187 ? 22.312 -5.844 4.676 1 98.69 187 ASN B O 1
ATOM 3844 N N . VAL B 1 188 ? 21.703 -4.246 6.133 1 98.56 188 VAL B N 1
ATOM 3845 C CA . VAL B 1 188 ? 20.875 -3.582 5.137 1 98.56 188 VAL B CA 1
ATOM 3846 C C . VAL B 1 188 ? 21.75 -2.912 4.09 1 98.56 188 VAL B C 1
ATOM 3848 O O . VAL B 1 188 ? 21.422 -2.906 2.9 1 98.56 188 VAL B O 1
ATOM 3851 N N . ASN B 1 189 ? 22.891 -2.342 4.512 1 98.5 189 ASN B N 1
ATOM 3852 C CA . ASN B 1 189 ? 23.828 -1.762 3.555 1 98.5 189 ASN B CA 1
ATOM 3853 C C . ASN B 1 189 ? 24.344 -2.809 2.572 1 98.5 189 ASN B C 1
ATOM 3855 O O . ASN B 1 189 ? 24.391 -2.566 1.365 1 98.5 189 ASN B O 1
ATOM 3859 N N . ARG B 1 190 ? 24.719 -3.906 3.096 1 98.31 190 ARG B N 1
ATOM 3860 C CA . ARG B 1 190 ? 25.203 -5 2.254 1 98.31 190 ARG B CA 1
ATOM 3861 C C . ARG B 1 190 ? 24.125 -5.43 1.258 1 98.31 190 ARG B C 1
ATOM 3863 O O . ARG B 1 190 ? 24.406 -5.59 0.068 1 98.31 190 ARG B O 1
ATOM 3870 N N . TRP B 1 191 ? 22.953 -5.656 1.781 1 98.81 191 TRP B N 1
ATOM 3871 C CA . TRP B 1 191 ? 21.828 -6.07 0.958 1 98.81 191 TRP B CA 1
ATOM 3872 C C . TRP B 1 191 ? 21.547 -5.047 -0.137 1 98.81 191 TRP B C 1
ATOM 3874 O O . TRP B 1 191 ? 21.391 -5.41 -1.305 1 98.81 191 TRP B O 1
ATOM 3884 N N . PHE B 1 192 ? 21.516 -3.791 0.228 1 98.75 192 PHE B N 1
ATOM 3885 C CA . PHE B 1 192 ? 21.219 -2.713 -0.706 1 98.75 192 PHE B CA 1
ATOM 3886 C C . PHE B 1 192 ? 22.25 -2.662 -1.826 1 98.75 192 PHE B C 1
ATOM 3888 O O . PHE B 1 192 ? 21.891 -2.639 -3.006 1 98.75 192 PHE B O 1
ATOM 3895 N N . VAL B 1 193 ? 23.453 -2.727 -1.506 1 98.31 193 VAL B N 1
ATOM 3896 C CA . VAL B 1 193 ? 24.547 -2.662 -2.465 1 98.31 193 VAL B CA 1
ATOM 3897 C C . VAL B 1 193 ? 24.547 -3.91 -3.342 1 98.31 193 VAL B C 1
ATOM 3899 O O . VAL B 1 193 ? 24.812 -3.832 -4.543 1 98.31 193 VAL B O 1
ATOM 3902 N N . THR B 1 194 ? 24.266 -5.051 -2.744 1 98.5 194 THR B N 1
ATOM 3903 C CA . THR B 1 194 ? 24.172 -6.289 -3.508 1 98.5 194 THR B CA 1
ATOM 3904 C C . THR B 1 194 ? 23.094 -6.176 -4.582 1 98.5 194 THR B C 1
ATOM 3906 O O . THR B 1 194 ? 23.312 -6.551 -5.738 1 98.5 194 THR B O 1
ATOM 3909 N N . CYS B 1 195 ? 21.969 -5.621 -4.203 1 98.69 195 CYS B N 1
ATOM 3910 C CA . CYS B 1 195 ? 20.844 -5.508 -5.129 1 98.69 195 CYS B CA 1
ATOM 3911 C C . CYS B 1 195 ? 21.172 -4.531 -6.254 1 98.69 195 CYS B C 1
ATOM 3913 O O . CYS B 1 195 ? 21.047 -4.867 -7.43 1 98.69 195 CYS B O 1
ATOM 3915 N N . VAL B 1 196 ? 21.672 -3.332 -5.922 1 98.44 196 VAL B N 1
ATOM 3916 C CA . VAL B 1 196 ? 21.828 -2.275 -6.918 1 98.44 196 VAL B CA 1
ATOM 3917 C C . VAL B 1 196 ? 22.984 -2.598 -7.852 1 98.44 196 VAL B C 1
ATOM 3919 O O . VAL B 1 196 ? 23.125 -1.986 -8.914 1 98.44 196 VAL B O 1
ATOM 3922 N N . ASN B 1 197 ? 23.766 -3.592 -7.52 1 98 197 ASN B N 1
ATOM 3923 C CA . ASN B 1 197 ? 24.906 -3.977 -8.359 1 98 197 ASN B CA 1
ATOM 3924 C C . ASN B 1 197 ? 24.562 -5.184 -9.227 1 98 197 ASN B C 1
ATOM 3926 O O . ASN B 1 197 ? 25.406 -5.645 -10.008 1 98 197 ASN B O 1
ATOM 3930 N N . GLN B 1 198 ? 23.375 -5.742 -9.055 1 98.31 198 GLN B N 1
ATOM 3931 C CA . GLN B 1 198 ? 22.922 -6.73 -10.023 1 98.31 198 GLN B CA 1
ATOM 3932 C C . GLN B 1 198 ? 22.766 -6.113 -11.414 1 98.31 198 GLN B C 1
ATOM 3934 O O . GLN B 1 198 ? 22.359 -4.953 -11.539 1 98.31 198 GLN B O 1
ATOM 3939 N N . PRO B 1 199 ? 23.016 -6.867 -12.477 1 98.5 199 PRO B N 1
ATOM 3940 C CA . PRO B 1 199 ? 22.891 -6.328 -13.836 1 98.5 199 PRO B CA 1
ATOM 3941 C C . PRO B 1 199 ? 21.5 -5.785 -14.133 1 98.5 199 PRO B C 1
ATOM 3943 O O . PRO B 1 199 ? 21.359 -4.793 -14.859 1 98.5 199 PRO B O 1
ATOM 3946 N N . GLN B 1 200 ? 20.5 -6.418 -13.602 1 98.62 200 GLN B N 1
ATOM 3947 C CA . GLN B 1 200 ? 19.125 -6.016 -13.852 1 98.62 200 GLN B CA 1
ATOM 3948 C C . GLN B 1 200 ? 18.828 -4.645 -13.242 1 98.62 200 GLN B C 1
ATOM 3950 O O . GLN B 1 200 ? 18.125 -3.828 -13.844 1 98.62 200 GLN B O 1
ATOM 3955 N N . PHE B 1 201 ? 19.359 -4.375 -12.039 1 98.75 201 PHE B N 1
ATOM 3956 C CA . PHE B 1 201 ? 19.203 -3.072 -11.406 1 98.75 201 PHE B CA 1
ATOM 3957 C C . PHE B 1 201 ? 20.031 -2.018 -12.125 1 98.75 201 PHE B C 1
ATOM 3959 O O . PHE B 1 201 ? 19.547 -0.918 -12.398 1 98.75 201 PHE B O 1
ATOM 3966 N N . LYS B 1 202 ? 21.234 -2.314 -12.5 1 98.38 202 LYS B N 1
ATOM 3967 C CA . LYS B 1 202 ? 22.156 -1.38 -13.133 1 98.38 202 LYS B CA 1
ATOM 3968 C C . LYS B 1 202 ? 21.625 -0.93 -14.492 1 98.38 202 LYS B C 1
ATOM 3970 O O . LYS B 1 202 ? 21.859 0.212 -14.906 1 98.38 202 LYS B O 1
ATOM 3975 N N . ALA B 1 203 ? 20.969 -1.834 -15.133 1 98.12 203 ALA B N 1
ATOM 3976 C CA . ALA B 1 203 ? 20.438 -1.511 -16.453 1 98.12 203 ALA B CA 1
ATOM 3977 C C . ALA B 1 203 ? 19.453 -0.343 -16.359 1 98.12 203 ALA B C 1
ATOM 3979 O O . ALA B 1 203 ? 19.281 0.407 -17.328 1 98.12 203 ALA B O 1
ATOM 3980 N N . ILE B 1 204 ? 18.828 -0.144 -15.203 1 98.25 204 ILE B N 1
ATOM 3981 C CA . ILE B 1 204 ? 17.781 0.861 -15.047 1 98.25 204 ILE B CA 1
ATOM 3982 C C . ILE B 1 204 ? 18.312 2.039 -14.234 1 98.25 204 ILE B C 1
ATOM 3984 O O . ILE B 1 204 ? 18.109 3.199 -14.609 1 98.25 204 ILE B O 1
ATOM 3988 N N . LEU B 1 205 ? 19.078 1.737 -13.164 1 97.75 205 LEU B N 1
ATOM 3989 C CA . LEU B 1 205 ? 19.5 2.762 -12.211 1 97.75 205 LEU B CA 1
ATOM 3990 C C . LEU B 1 205 ? 20.844 3.346 -12.602 1 97.75 205 LEU B C 1
ATOM 3992 O O . LEU B 1 205 ? 21.234 4.406 -12.109 1 97.75 205 LEU B O 1
ATOM 3996 N N . GLY B 1 206 ? 21.562 2.664 -13.484 1 96.25 206 GLY B N 1
ATOM 3997 C CA . GLY B 1 206 ? 22.953 3.039 -13.719 1 96.25 206 GLY B CA 1
ATOM 3998 C C . GLY B 1 206 ? 23.844 2.795 -12.516 1 96.25 206 GLY B C 1
ATOM 3999 O O . GLY B 1 206 ? 23.516 1.992 -11.641 1 96.25 206 GLY B O 1
ATOM 4000 N N . ASP B 1 207 ? 25 3.445 -12.57 1 95.31 207 ASP B N 1
ATOM 4001 C CA . ASP B 1 207 ? 25.891 3.365 -11.422 1 95.31 207 ASP B CA 1
ATOM 4002 C C . ASP B 1 207 ? 25.469 4.332 -10.32 1 95.31 207 ASP B C 1
ATOM 4004 O O . ASP B 1 207 ? 25.609 5.551 -10.469 1 95.31 207 ASP B O 1
ATOM 4008 N N . LEU B 1 208 ? 24.969 3.789 -9.273 1 95.25 208 LEU B N 1
ATOM 4009 C CA . LEU B 1 208 ? 24.406 4.594 -8.188 1 95.25 208 LEU B CA 1
ATOM 4010 C C . LEU B 1 208 ? 25.516 5.129 -7.289 1 95.25 208 LEU B C 1
ATOM 4012 O O . LEU B 1 208 ? 26.406 4.375 -6.875 1 95.25 208 LEU B O 1
ATOM 4016 N N . LYS B 1 209 ? 25.531 6.371 -7.059 1 95.06 209 LYS B N 1
ATOM 4017 C CA . LYS B 1 2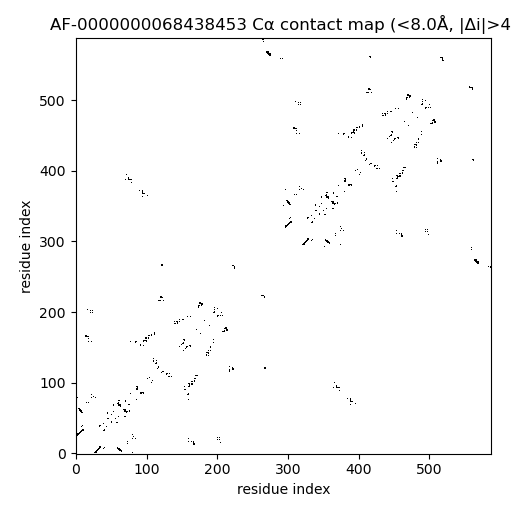09 ? 26.438 6.996 -6.098 1 95.06 209 LYS B CA 1
ATOM 4018 C C . LYS B 1 209 ? 25.75 7.191 -4.746 1 95.06 209 LYS B C 1
ATOM 4020 O O . LYS B 1 209 ? 24.734 7.887 -4.652 1 95.06 209 LYS B O 1
ATOM 4025 N N . LEU B 1 210 ? 26.266 6.613 -3.691 1 96.75 210 LEU B N 1
ATOM 4026 C CA . LEU B 1 210 ? 25.703 6.715 -2.352 1 96.75 210 LEU B CA 1
ATOM 4027 C C . LEU B 1 210 ? 26.016 8.078 -1.736 1 96.75 210 LEU B C 1
ATOM 4029 O O . LEU B 1 210 ? 27.047 8.68 -2.033 1 96.75 210 LEU B O 1
ATOM 4033 N N . CYS B 1 211 ? 25.156 8.477 -0.891 1 96.88 211 CYS B N 1
ATOM 4034 C CA . CYS B 1 211 ? 25.281 9.766 -0.218 1 96.88 211 CYS B CA 1
ATOM 4035 C C . CYS B 1 211 ? 26.578 9.844 0.571 1 96.88 211 CYS B C 1
ATOM 4037 O O . CYS B 1 211 ? 26.906 8.945 1.347 1 96.88 211 CYS B O 1
ATOM 4039 N N . GLU B 1 212 ? 27.344 10.898 0.384 1 96.44 212 GLU B N 1
ATOM 4040 C CA . GLU B 1 212 ? 28.578 11.133 1.133 1 96.44 212 GLU B CA 1
ATOM 4041 C C . GLU B 1 212 ? 28.359 12.164 2.238 1 96.44 212 GLU B C 1
ATOM 4043 O O . GLU B 1 212 ? 28.938 12.055 3.32 1 96.44 212 GLU B O 1
ATOM 4048 N N . LYS B 1 213 ? 27.547 13.188 1.858 1 94.56 213 LYS B N 1
ATOM 4049 C CA . LYS B 1 213 ? 27.188 14.234 2.807 1 94.56 213 LYS B CA 1
ATOM 4050 C C . LYS B 1 213 ? 25.688 14.445 2.852 1 94.56 213 LYS B C 1
ATOM 4052 O O . LYS B 1 213 ? 25.047 14.68 1.818 1 94.56 213 LYS B O 1
ATOM 4057 N N . MET B 1 214 ? 25.188 14.367 4.043 1 93.38 214 MET B N 1
ATOM 4058 C CA . MET B 1 214 ? 23.734 14.508 4.238 1 93.38 214 MET B CA 1
ATOM 4059 C C . MET B 1 214 ? 23.234 15.828 3.666 1 93.38 214 MET B C 1
ATOM 4061 O O . MET B 1 214 ? 23.75 16.891 4.012 1 93.38 214 MET B O 1
ATOM 4065 N N . ALA B 1 215 ? 22.25 15.727 2.795 1 89.44 215 ALA B N 1
ATOM 4066 C CA . ALA B 1 215 ? 21.625 16.938 2.248 1 89.44 215 ALA B CA 1
ATOM 4067 C C . ALA B 1 215 ? 20.906 17.719 3.334 1 89.44 215 ALA B C 1
ATOM 4069 O O . ALA B 1 215 ? 20.25 17.141 4.207 1 89.44 215 ALA B O 1
ATOM 4070 N N . GLN B 1 216 ? 21.125 18.984 3.408 1 84.88 216 GLN B N 1
ATOM 4071 C CA . GLN B 1 216 ? 20.516 19.859 4.398 1 84.88 216 GLN B CA 1
ATOM 4072 C C . GLN B 1 216 ? 19.5 20.812 3.748 1 84.88 216 GLN B C 1
ATOM 4074 O O . GLN B 1 216 ? 19.578 21.062 2.547 1 84.88 216 GLN B O 1
ATOM 4079 N N . PHE B 1 217 ? 18.594 21.125 4.562 1 79.38 217 PHE B N 1
ATOM 4080 C CA . PHE B 1 217 ? 17.703 22.156 4.09 1 79.38 217 PHE B CA 1
ATOM 4081 C C . PHE B 1 217 ? 18.406 23.516 4.043 1 79.38 217 PHE B C 1
ATOM 4083 O O . PHE B 1 217 ? 18.984 23.953 5.039 1 79.38 217 PHE B O 1
ATOM 4090 N N . ASP B 1 218 ? 18.828 24.141 2.955 1 66.56 218 ASP B N 1
ATOM 4091 C CA . ASP B 1 218 ? 19.578 25.391 2.818 1 66.56 218 ASP B CA 1
ATOM 4092 C C . ASP B 1 218 ? 18.641 26.594 2.816 1 66.56 218 ASP B C 1
ATOM 4094 O O . ASP B 1 218 ? 19.062 27.719 2.521 1 66.56 218 ASP B O 1
ATOM 4098 N N . GLY B 1 219 ? 17.594 26.672 3.57 1 57.06 219 GLY B N 1
ATOM 4099 C CA . GLY B 1 219 ? 16.797 27.875 3.721 1 57.06 219 GLY B CA 1
ATOM 4100 C C . GLY B 1 219 ? 16.344 28.453 2.395 1 57.06 219 GLY B C 1
ATOM 4101 O O . GLY B 1 219 ? 15.641 29.469 2.363 1 57.06 219 GLY B O 1
ATOM 4102 N N . GLN B 1 220 ? 17.109 28.266 1.33 1 49.47 220 GLN B N 1
ATOM 4103 C CA . GLN B 1 220 ? 16.797 29.016 0.119 1 49.47 220 GLN B CA 1
ATOM 4104 C C . GLN B 1 220 ? 15.336 28.812 -0.284 1 49.47 220 GLN B C 1
ATOM 4106 O O . GLN B 1 220 ? 14.703 27.828 0.13 1 49.47 220 GLN B O 1
ATOM 4111 N N . GLU B 1 221 ? 14.773 29.844 -1.229 1 44.72 221 GLU B N 1
ATOM 4112 C CA . GLU B 1 221 ? 13.406 30.172 -1.616 1 44.72 221 GLU B CA 1
ATOM 4113 C C . GLU B 1 221 ? 12.672 28.938 -2.121 1 44.72 221 GLU B C 1
ATOM 4115 O O . GLU B 1 221 ? 13.25 28.109 -2.834 1 44.72 221 GLU B O 1
ATOM 4120 N N . ILE B 1 222 ? 11.797 28.562 -1.407 1 45.22 222 ILE B N 1
ATOM 4121 C CA . ILE B 1 222 ? 10.797 27.609 -1.877 1 45.22 222 ILE B CA 1
ATOM 4122 C C . ILE B 1 222 ? 10.5 27.859 -3.355 1 45.22 222 ILE B C 1
ATOM 4124 O O . ILE B 1 222 ? 10.32 29.016 -3.775 1 45.22 222 ILE B O 1
ATOM 4128 N N . TYR B 1 223 ? 11.039 27.25 -4.223 1 38.75 223 TYR B N 1
ATOM 4129 C CA . TYR B 1 223 ? 10.656 27.469 -5.609 1 38.75 223 TYR B CA 1
ATOM 4130 C C . TYR B 1 223 ? 9.242 28.031 -5.703 1 38.75 223 TYR B C 1
ATOM 4132 O O . TYR B 1 223 ? 8.281 27.375 -5.293 1 38.75 223 TYR B O 1
ATOM 4140 N N . SER B 1 224 ? 9.117 29.406 -5.465 1 34.97 224 SER B N 1
ATOM 4141 C CA . SER B 1 224 ? 7.828 30 -5.777 1 34.97 224 SER B CA 1
ATOM 4142 C C . SER B 1 224 ? 7.578 30.047 -7.281 1 34.97 224 SER B C 1
ATOM 4144 O O . SER B 1 224 ? 8.367 30.625 -8.031 1 34.97 224 SER B O 1
ATOM 4146 N N . PRO B 1 225 ? 6.918 29.172 -7.832 1 35.19 225 PRO B N 1
ATOM 4147 C CA . PRO B 1 225 ? 6.719 29.406 -9.266 1 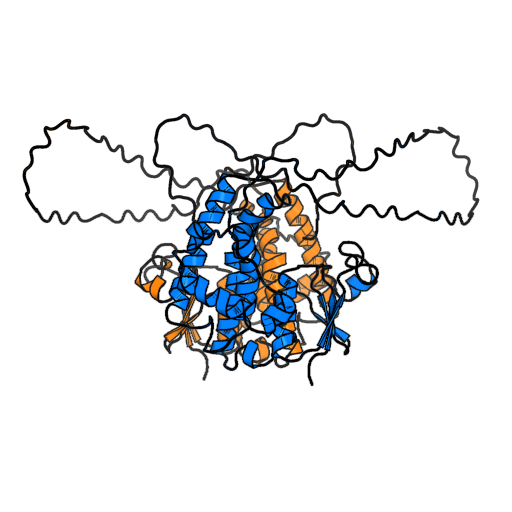35.19 225 PRO B CA 1
ATOM 4148 C C . PRO B 1 225 ? 6.484 30.875 -9.594 1 35.19 225 PRO B C 1
ATOM 4150 O O . PRO B 1 225 ? 6 31.641 -8.75 1 35.19 225 PRO B O 1
ATOM 4153 N N . PRO B 1 226 ? 7.207 31.469 -10.547 1 31.41 226 PRO B N 1
ATOM 4154 C CA . PRO B 1 226 ? 6.93 32.875 -10.875 1 31.41 226 PRO B CA 1
ATOM 4155 C C . PRO B 1 226 ? 5.441 33.188 -10.82 1 31.41 226 PRO B C 1
ATOM 4157 O O . PRO B 1 226 ? 4.602 32.312 -11.039 1 31.41 226 PRO B O 1
ATOM 4160 N N . PRO B 1 227 ? 5.125 34.156 -10.062 1 33.59 227 PRO B N 1
ATOM 4161 C CA . PRO B 1 227 ? 3.711 34.531 -10.094 1 33.59 227 PRO B CA 1
ATOM 4162 C C . PRO B 1 227 ? 3.133 34.531 -11.508 1 33.59 227 PRO B C 1
ATOM 4164 O O . PRO B 1 227 ? 3.863 34.781 -12.477 1 33.59 227 PRO B O 1
ATOM 4167 N N . PRO B 1 228 ? 2.164 33.75 -11.75 1 32.31 228 PRO B N 1
ATOM 4168 C CA . PRO B 1 228 ? 1.684 33.906 -13.125 1 32.31 228 PRO B CA 1
ATOM 4169 C C . PRO B 1 228 ? 1.731 35.344 -13.633 1 32.31 228 PRO B C 1
ATOM 4171 O O . PRO B 1 228 ? 1.688 36.281 -12.836 1 32.31 228 PRO B O 1
ATOM 4174 N N . PRO B 1 229 ? 2.232 35.562 -14.711 1 30.25 229 PRO B N 1
ATOM 4175 C CA . PRO B 1 229 ? 2.242 36.938 -15.203 1 30.25 229 PRO B CA 1
ATOM 4176 C C . PRO B 1 229 ? 0.966 37.688 -14.852 1 30.25 229 PRO B C 1
ATOM 4178 O O . PRO B 1 229 ? -0.117 37.094 -14.805 1 30.25 229 PRO B O 1
ATOM 4181 N N . ARG B 1 230 ? 1.119 38.625 -14.016 1 29.94 230 ARG B N 1
ATOM 4182 C CA . ARG B 1 230 ? 0.056 39.594 -13.742 1 29.94 230 ARG B CA 1
ATOM 4183 C C . ARG B 1 230 ? -0.668 40 -15.023 1 29.94 230 ARG B C 1
ATOM 4185 O O . ARG B 1 230 ? -0.085 40.625 -15.898 1 29.94 230 ARG B O 1
ATOM 4192 N N . PHE B 1 231 ? -1.438 39.062 -15.617 1 26.58 231 PHE B N 1
ATOM 4193 C CA . PHE B 1 231 ? -2.26 39.625 -16.672 1 26.58 231 PHE B CA 1
ATOM 4194 C C . PHE B 1 231 ? -3.014 40.844 -16.156 1 26.58 231 PHE B C 1
ATOM 4196 O O . PHE B 1 231 ? -3.719 40.781 -15.156 1 26.58 231 PHE B O 1
ATOM 4203 N N . SER B 1 232 ? -2.465 42 -16.156 1 25.73 232 SER B N 1
ATOM 4204 C CA . SER B 1 232 ? -3.129 43.281 -16.031 1 25.73 232 SER B CA 1
ATOM 4205 C C . SER B 1 232 ? -4.469 43.281 -16.75 1 25.73 232 SER B C 1
ATOM 4207 O O . SER B 1 232 ? -4.516 43.375 -17.984 1 25.73 232 SER B O 1
ATOM 4209 N N . LEU B 1 233 ? -5.312 42.281 -16.438 1 23.09 233 LEU B N 1
ATOM 4210 C CA . LEU B 1 233 ? -6.605 42.438 -17.094 1 23.09 233 LEU B CA 1
ATOM 4211 C C . LEU B 1 233 ? -7.238 43.781 -16.734 1 23.09 233 LEU B C 1
ATOM 4213 O O . LEU B 1 233 ? -7.641 44 -15.586 1 23.09 233 LEU B O 1
ATOM 4217 N N . LYS B 1 234 ? -6.688 44.844 -17.219 1 27.72 234 LYS B N 1
ATOM 4218 C CA . LYS B 1 234 ? -7.484 46.062 -17.375 1 27.72 234 LYS B CA 1
ATOM 4219 C C . LYS B 1 234 ? -8.875 45.75 -17.922 1 27.72 234 LYS B C 1
ATOM 4221 O O . LYS B 1 234 ? -9.023 45.469 -19.109 1 27.72 234 LYS B O 1
ATOM 4226 N N . TRP B 1 235 ? -9.664 44.969 -17.188 1 24.03 235 TRP B N 1
ATOM 4227 C CA . TRP B 1 235 ? -11.055 44.781 -17.625 1 24.03 235 TRP B CA 1
ATOM 4228 C C . TRP B 1 235 ? -11.742 46.156 -17.766 1 24.03 235 TRP B C 1
ATOM 4230 O O . TRP B 1 235 ? -11.828 46.906 -16.797 1 24.03 235 TRP B O 1
ATOM 4240 N N . PRO B 1 236 ? -11.547 46.781 -18.828 1 27.31 236 PRO B N 1
ATOM 4241 C CA . PRO B 1 236 ? -12.352 47.969 -19.125 1 27.31 236 PRO B CA 1
ATOM 4242 C C . PRO B 1 236 ? -13.844 47.75 -18.891 1 27.31 236 PRO B C 1
ATOM 4244 O O . PRO B 1 236 ? -14.406 46.75 -19.375 1 27.31 236 PRO B O 1
ATOM 4247 N N . PHE B 1 237 ? -14.273 47.906 -17.641 1 25.33 237 PHE B N 1
ATOM 4248 C CA . PHE B 1 237 ? -15.688 47.938 -17.25 1 25.33 237 PHE B CA 1
ATOM 4249 C C . PHE B 1 237 ? -16.484 48.812 -18.219 1 25.33 237 PHE B C 1
ATOM 4251 O O . PHE B 1 237 ? -16.469 50.031 -18.109 1 25.33 237 PHE B O 1
ATOM 4258 N N . CYS B 1 238 ? -16.297 48.625 -19.562 1 22.94 238 CYS B N 1
ATOM 4259 C CA . CYS B 1 238 ? -17.219 49.375 -20.391 1 22.94 238 CYS B CA 1
ATOM 4260 C C . CYS B 1 238 ? -18.672 49.094 -20 1 22.94 238 CYS B C 1
ATOM 4262 O O . CYS B 1 238 ? -19.078 47.938 -19.953 1 22.94 238 CYS B O 1
ATOM 4264 N N . LEU B 1 239 ? -19.25 49.875 -19.125 1 24.73 239 LEU B N 1
ATOM 4265 C CA . LEU B 1 239 ? -20.656 50.094 -18.797 1 24.73 239 LEU B CA 1
ATOM 4266 C C . LEU B 1 239 ? -21.531 50.062 -20.047 1 24.73 239 LEU B C 1
ATOM 4268 O O . LEU B 1 239 ? -22.203 51.031 -20.375 1 24.73 239 LEU B O 1
ATOM 4272 N N . GLY B 1 240 ? -20.844 49.5 -21.203 1 22.06 240 GLY B N 1
ATOM 4273 C CA . GLY B 1 240 ? -21.75 49.75 -22.312 1 22.06 240 GLY B CA 1
ATOM 4274 C C . GLY B 1 240 ? -23.094 49.062 -22.156 1 22.06 240 GLY B C 1
ATOM 4275 O O . GLY B 1 240 ? -23.234 48.125 -21.391 1 22.06 240 GLY B O 1
ATOM 4276 N N . LYS B 1 241 ? -24.109 49.812 -22.484 1 25.41 241 LYS B N 1
ATOM 4277 C CA . LYS B 1 241 ? -25.531 49.562 -22.703 1 25.41 241 LYS B CA 1
ATOM 4278 C C . LYS B 1 241 ? -25.75 48.25 -23.484 1 25.41 241 LYS B C 1
ATOM 4280 O O . LYS B 1 241 ? -25.188 48.094 -24.578 1 25.41 241 LYS B O 1
ATOM 4285 N N . TRP B 1 242 ? -25.781 47.094 -22.734 1 22.16 242 TRP B N 1
ATOM 4286 C CA . TRP B 1 242 ? -26.078 45.75 -23.203 1 22.16 242 TRP B CA 1
ATOM 4287 C C . TRP B 1 242 ? -27.188 45.75 -24.25 1 22.16 242 TRP B C 1
ATOM 4289 O O . TRP B 1 242 ? -28.359 45.969 -23.922 1 22.16 242 TRP B O 1
ATOM 4299 N N . GLU B 1 243 ? -26.875 46.562 -25.297 1 21.25 243 GLU B N 1
ATOM 4300 C CA . GLU B 1 243 ? -27.875 46.312 -26.344 1 21.25 243 GLU B CA 1
ATOM 4301 C C . GLU B 1 243 ? -27.922 44.844 -26.719 1 21.25 243 GLU B C 1
ATOM 4303 O O . GLU B 1 243 ? -26.938 44.125 -26.578 1 21.25 243 GLU B O 1
ATOM 4308 N N . ALA B 1 244 ? -29.109 44.25 -27 1 20 244 ALA B N 1
ATOM 4309 C CA . ALA B 1 244 ? -29.781 42.969 -27.25 1 20 244 ALA B CA 1
ATOM 4310 C C . ALA B 1 244 ? -29.078 42.188 -28.359 1 20 244 ALA B C 1
ATOM 4312 O O . ALA B 1 244 ? -29.25 40.969 -28.484 1 20 244 ALA B O 1
ATOM 4313 N N . GLY B 1 245 ? -28.234 42.812 -29.266 1 18.91 245 GLY B N 1
ATOM 4314 C CA . GLY B 1 245 ? -28.359 42.094 -30.531 1 18.91 245 GLY B CA 1
ATOM 4315 C C . GLY B 1 245 ? -27.594 40.781 -30.547 1 18.91 245 GLY B C 1
ATOM 4316 O O . GLY B 1 245 ? -26.641 40.594 -29.781 1 18.91 245 GLY B O 1
ATOM 4317 N N . CYS B 1 246 ? -27.938 39.688 -31.312 1 19.36 246 CYS B N 1
ATOM 4318 C CA . CYS B 1 246 ? -27.859 38.25 -31.562 1 19.36 246 CYS B CA 1
ATOM 4319 C C . CYS B 1 246 ? -26.484 37.844 -32.094 1 19.36 246 CYS B C 1
ATOM 4321 O O . CYS B 1 246 ? -26.156 36.656 -32.188 1 19.36 246 CYS B O 1
ATOM 4323 N N . VAL B 1 247 ? -25.5 38.781 -32.562 1 19.03 247 VAL B N 1
ATOM 4324 C CA . VAL B 1 247 ? -24.875 38.188 -33.75 1 19.03 247 VAL B CA 1
ATOM 4325 C C . VAL B 1 247 ? -23.844 37.125 -33.312 1 19.03 247 VAL B C 1
ATOM 4327 O O . VAL B 1 247 ? -23.156 37.312 -32.312 1 19.03 247 VAL B O 1
ATOM 4330 N N . ALA B 1 248 ? -23.781 35.875 -33.844 1 19.16 248 ALA B N 1
ATOM 4331 C CA . ALA B 1 248 ? -23.25 34.5 -33.906 1 19.16 248 ALA B CA 1
ATOM 4332 C C . ALA B 1 248 ? -21.766 34.5 -34.25 1 19.16 248 ALA B C 1
ATOM 4334 O O . ALA B 1 248 ? -21.156 33.438 -34.406 1 19.16 248 ALA B O 1
ATOM 4335 N N . SER B 1 249 ? -20.984 35.625 -34.312 1 18.31 249 SER B N 1
ATOM 4336 C CA . SER B 1 249 ? -19.844 35.406 -35.219 1 18.31 249 SER B CA 1
ATOM 4337 C C . SER B 1 249 ? -18.781 34.531 -34.531 1 18.31 249 SER B C 1
ATOM 4339 O O . SER B 1 249 ? -18.688 34.531 -33.312 1 18.31 249 SER B O 1
ATOM 4341 N N . SER B 1 250 ? -18 33.656 -35.344 1 19.64 250 SER B N 1
ATOM 4342 C CA . SER B 1 250 ? -17.109 32.5 -35.375 1 19.64 250 SER B CA 1
ATOM 4343 C C . SER B 1 250 ? -15.719 32.844 -34.844 1 19.64 250 SER B C 1
ATOM 4345 O O . SER B 1 250 ? -14.852 33.281 -35.594 1 19.64 250 SER B O 1
ATOM 4347 N N . LEU B 1 251 ? -15.477 33.688 -33.781 1 20.06 251 LEU B N 1
ATOM 4348 C CA . LEU B 1 251 ? -14.117 34.156 -33.531 1 20.06 251 LEU B CA 1
ATOM 4349 C C . LEU B 1 251 ? -13.203 33 -33.156 1 20.06 251 LEU B C 1
ATOM 4351 O O . LEU B 1 251 ? -13.484 32.281 -32.188 1 20.06 251 LEU B O 1
ATOM 4355 N N . HIS B 1 252 ? -12.391 32.438 -34.125 1 20.17 252 HIS B N 1
ATOM 4356 C CA . HIS B 1 252 ? -11.352 31.422 -34.094 1 20.17 252 HIS B CA 1
ATOM 4357 C C . HIS B 1 252 ? -10.172 31.859 -33.25 1 20.17 252 HIS B C 1
ATOM 4359 O O . HIS B 1 252 ? -9.047 31.375 -33.438 1 20.17 252 HIS B O 1
ATOM 4365 N N . HIS B 1 253 ? -10.25 32.562 -32.125 1 19.06 253 HIS B N 1
ATOM 4366 C CA . HIS B 1 253 ? -9.008 33.062 -31.547 1 19.06 253 HIS B CA 1
ATOM 4367 C C . HIS B 1 253 ? -8.102 31.938 -31.078 1 19.06 253 HIS B C 1
ATOM 4369 O O . HIS B 1 253 ? -8.578 30.953 -30.516 1 19.06 253 HIS B O 1
ATOM 4375 N N . SER B 1 254 ? -6.887 31.797 -31.766 1 19.34 254 SER B N 1
ATOM 4376 C CA . SER B 1 254 ? -5.688 30.969 -31.656 1 19.34 254 SER B CA 1
ATOM 4377 C C . SER B 1 254 ? -5.027 31.125 -30.297 1 19.34 254 SER B C 1
ATOM 4379 O O . SER B 1 254 ? -4.641 32.219 -29.906 1 19.34 254 SER B O 1
ATOM 4381 N N . TRP B 1 255 ? -5.508 30.469 -29.266 1 19.12 255 TRP B N 1
ATOM 4382 C CA . TRP B 1 255 ? -4.98 30.516 -27.906 1 19.12 255 TRP B CA 1
ATOM 4383 C C . TRP B 1 255 ? -3.541 30 -27.859 1 19.12 255 TRP B C 1
ATOM 4385 O O . TRP B 1 255 ? -3.242 28.922 -28.359 1 19.12 255 TRP B O 1
ATOM 4395 N N . THR B 1 256 ? -2.564 30.922 -28.062 1 19.12 256 THR B N 1
ATOM 4396 C CA . THR B 1 256 ? -1.128 30.734 -27.922 1 19.12 256 THR B CA 1
ATOM 4397 C C . THR B 1 256 ? -0.81 30.094 -26.562 1 19.12 256 THR B C 1
ATOM 4399 O O . THR B 1 256 ? -1.275 30.547 -25.531 1 19.12 256 THR B O 1
ATOM 4402 N N . TYR B 1 257 ? -0.485 28.797 -26.641 1 19.89 257 TYR B N 1
ATOM 4403 C CA . TYR B 1 257 ? -0.064 27.797 -25.672 1 19.89 257 TYR B CA 1
ATOM 4404 C C . TYR B 1 257 ? 1.182 28.25 -24.922 1 19.89 257 TYR B C 1
ATOM 4406 O O . TYR B 1 257 ? 2.262 28.359 -25.516 1 19.89 257 TYR B O 1
ATOM 4414 N N . ILE B 1 258 ? 1.064 29.344 -24.094 1 19.81 258 ILE B N 1
ATOM 4415 C CA . ILE B 1 258 ? 2.238 29.719 -23.312 1 19.81 258 ILE B CA 1
ATOM 4416 C C . ILE B 1 258 ? 2.729 28.516 -22.516 1 19.81 258 ILE B C 1
ATOM 4418 O O . ILE B 1 258 ? 1.967 27.938 -21.734 1 19.81 258 ILE B O 1
ATOM 4422 N N . ARG B 1 259 ? 3.795 27.875 -22.953 1 20.41 259 ARG B N 1
ATOM 4423 C CA . ARG B 1 259 ? 4.621 26.719 -22.609 1 20.41 259 ARG B CA 1
ATOM 4424 C C . ARG B 1 259 ? 5.242 26.891 -21.234 1 20.41 259 ARG B C 1
ATOM 4426 O O . ARG B 1 259 ? 6.18 26.172 -20.875 1 20.41 259 ARG B O 1
ATOM 4433 N N . SER B 1 260 ? 4.898 27.906 -20.344 1 19.86 260 SER B N 1
ATOM 4434 C CA . SER B 1 260 ? 5.938 27.938 -19.312 1 19.86 260 SER B CA 1
ATOM 4435 C C . SER B 1 260 ? 5.895 26.703 -18.438 1 19.86 260 SER B C 1
ATOM 4437 O O . SER B 1 260 ? 4.82 26.281 -18 1 19.86 260 SER B O 1
ATOM 4439 N N . PRO B 1 261 ? 6.922 25.859 -18.453 1 20.81 261 PRO B N 1
ATOM 4440 C CA . PRO B 1 261 ? 7.184 24.578 -17.812 1 20.81 261 PRO B CA 1
ATOM 4441 C C . PRO B 1 261 ? 7.082 24.656 -16.281 1 20.81 261 PRO B C 1
ATOM 4443 O O . PRO B 1 261 ? 6.895 23.641 -15.625 1 20.81 261 PRO B O 1
ATOM 4446 N N . ALA B 1 262 ? 7.523 25.797 -15.703 1 22.14 262 ALA B N 1
ATOM 4447 C CA . ALA B 1 262 ? 8.031 25.797 -14.328 1 22.14 262 ALA B CA 1
ATOM 4448 C C . ALA B 1 262 ? 6.898 25.641 -13.32 1 22.14 262 ALA B C 1
ATOM 4450 O O . ALA B 1 262 ? 7.109 25.766 -12.117 1 22.14 262 ALA B O 1
ATOM 4451 N N . ALA B 1 263 ? 5.684 25.562 -13.742 1 22.86 263 ALA B N 1
ATOM 4452 C CA . ALA B 1 263 ? 4.602 25.891 -12.812 1 22.86 263 ALA B CA 1
ATOM 4453 C C . ALA B 1 263 ? 4.43 24.781 -11.773 1 22.86 263 ALA B C 1
ATOM 4455 O O . ALA B 1 263 ? 3.449 24.781 -11.023 1 22.86 263 ALA B O 1
ATOM 4456 N N . ALA B 1 264 ? 5.312 23.781 -11.867 1 21.3 264 ALA B N 1
ATOM 4457 C CA . ALA B 1 264 ? 4.789 22.641 -11.117 1 21.3 264 ALA B CA 1
ATOM 4458 C C . ALA B 1 264 ? 4.859 22.891 -9.617 1 21.3 264 ALA B C 1
ATOM 4460 O O . ALA B 1 264 ? 4.312 22.125 -8.82 1 21.3 264 ALA B O 1
ATOM 4461 N N . LEU B 1 265 ? 5.895 23.734 -9.195 1 21.11 265 LEU B N 1
ATOM 4462 C CA . LEU B 1 265 ? 6.285 23.531 -7.805 1 21.11 265 LEU B CA 1
ATOM 4463 C C . LEU B 1 265 ? 5.285 24.188 -6.859 1 21.11 265 LEU B C 1
ATOM 4465 O O . LEU B 1 265 ? 5.172 25.422 -6.832 1 21.11 265 LEU B O 1
ATOM 4469 N N . ILE B 1 266 ? 4.105 23.688 -6.777 1 21.12 266 ILE B N 1
ATOM 4470 C CA . ILE B 1 266 ? 3.07 24.219 -5.902 1 21.12 266 ILE B CA 1
ATOM 4471 C C . ILE B 1 266 ? 3.605 24.328 -4.477 1 21.12 266 ILE B C 1
ATOM 4473 O O . ILE B 1 266 ? 4.254 23.422 -3.977 1 21.12 266 ILE B O 1
ATOM 4477 N N . ASN B 1 267 ? 3.791 25.578 -4.008 1 20.55 267 ASN B N 1
ATOM 4478 C CA . ASN B 1 267 ? 4.25 26.109 -2.729 1 20.55 267 ASN B CA 1
ATOM 4479 C C . ASN B 1 267 ? 3.486 25.484 -1.561 1 20.55 267 ASN B C 1
ATOM 4481 O O . ASN B 1 267 ? 2.281 25.703 -1.418 1 20.55 267 ASN B O 1
ATOM 4485 N N . PHE B 1 268 ? 3.857 24.297 -1.166 1 20.08 268 PHE B N 1
ATOM 4486 C CA . PHE B 1 268 ? 3.338 23.641 0.027 1 20.08 268 PHE B CA 1
ATOM 4487 C C . PHE B 1 268 ? 3.684 24.438 1.279 1 20.08 268 PHE B C 1
ATOM 4489 O O . PHE B 1 268 ? 4.309 23.922 2.203 1 20.08 268 PHE B O 1
ATOM 4496 N N . LYS B 1 269 ? 3.883 25.766 1.165 1 23.23 269 LYS B N 1
ATOM 4497 C CA . LYS B 1 269 ? 4.383 26.531 2.305 1 23.23 269 LYS B CA 1
ATOM 4498 C C . LYS B 1 269 ? 3.48 26.359 3.521 1 23.23 269 LYS B C 1
ATOM 4500 O O . LYS B 1 269 ? 3.963 26.25 4.652 1 23.23 269 LYS B O 1
ATOM 4505 N N . GLY B 1 270 ? 2.203 26.656 3.367 1 21.95 270 GLY B N 1
ATOM 4506 C CA . GLY B 1 270 ? 1.559 27.375 4.461 1 21.95 270 GLY B CA 1
ATOM 4507 C C . GLY B 1 270 ? 1.378 26.516 5.703 1 21.95 270 GLY B C 1
ATOM 4508 O O . GLY B 1 270 ? 0.962 27.016 6.75 1 21.95 270 GLY B O 1
ATOM 4509 N N . PHE B 1 271 ? 1.393 25.234 5.551 1 20.69 271 PHE B N 1
ATOM 4510 C CA . PHE B 1 271 ? 0.64 24.625 6.648 1 20.69 271 PHE B CA 1
ATOM 4511 C C . PHE B 1 271 ? 1.456 24.641 7.934 1 20.69 271 PHE B C 1
ATOM 4513 O O . PHE B 1 271 ? 0.93 24.359 9.016 1 20.69 271 PHE B O 1
ATOM 4520 N N . MET B 1 272 ? 2.787 24.766 7.828 1 19.92 272 MET B N 1
ATOM 4521 C CA . MET B 1 272 ? 3.432 24.219 9.016 1 19.92 272 MET B CA 1
ATOM 4522 C C . MET B 1 272 ? 3.477 25.266 10.141 1 19.92 272 MET B C 1
ATOM 4524 O O . MET B 1 272 ? 4.555 25.719 10.523 1 19.92 272 MET B O 1
ATOM 4528 N N . ARG B 1 273 ? 2.668 26.312 10.07 1 21.11 273 ARG B N 1
ATOM 4529 C CA . ARG B 1 273 ? 3 27.156 11.211 1 21.11 273 ARG B CA 1
ATOM 4530 C C . ARG B 1 273 ? 2.807 26.422 12.523 1 21.11 273 ARG B C 1
ATOM 4532 O O . ARG B 1 273 ? 1.72 25.906 12.805 1 21.11 273 ARG B O 1
ATOM 4539 N N . GLY B 1 274 ? 3.832 25.812 13.008 1 20.2 274 GLY B N 1
ATOM 4540 C CA . GLY B 1 274 ? 4.066 25.203 14.305 1 20.2 274 GLY B CA 1
ATOM 4541 C C . GLY B 1 274 ? 3.742 26.125 15.469 1 20.2 274 GLY B C 1
ATOM 4542 O O . GLY B 1 274 ? 4.047 27.312 15.422 1 20.2 274 GLY B O 1
ATOM 4543 N N . TYR B 1 275 ? 2.498 26.031 15.977 1 19.17 275 TYR B N 1
ATOM 4544 C CA . TYR B 1 275 ? 2.115 26.688 17.219 1 19.17 275 TYR B CA 1
ATOM 4545 C C . TYR B 1 275 ? 3.203 26.547 18.281 1 19.17 275 TYR B C 1
ATOM 4547 O O . TYR B 1 275 ? 3.533 25.438 18.688 1 19.17 275 TYR B O 1
ATOM 4555 N N . LEU B 1 276 ? 4.309 27.219 18.062 1 19.77 276 LEU B N 1
ATOM 4556 C CA . LEU B 1 276 ? 5.32 27.406 19.094 1 19.77 276 LEU B CA 1
ATOM 4557 C C . LEU B 1 276 ? 4.688 27.875 20.406 1 19.77 276 LEU B C 1
ATOM 4559 O O . LEU B 1 276 ? 4.176 29 20.484 1 19.77 276 LEU B O 1
ATOM 4563 N N . LEU B 1 277 ? 3.707 27.031 20.938 1 19.56 277 LEU B N 1
ATOM 4564 C CA . LEU B 1 277 ? 3.359 27.484 22.266 1 19.56 277 LEU B CA 1
ATOM 4565 C C . LEU B 1 277 ? 4.613 27.703 23.109 1 19.56 277 LEU B C 1
ATOM 4567 O O . LEU B 1 277 ? 5.473 26.812 23.188 1 19.56 277 LEU B O 1
ATOM 4571 N N . ALA B 1 278 ? 5.008 28.812 23.109 1 19.89 278 ALA B N 1
ATOM 4572 C CA . ALA B 1 278 ? 6.031 29.391 23.969 1 19.89 278 ALA B CA 1
ATOM 4573 C C . ALA B 1 278 ? 5.832 28.969 25.422 1 19.89 278 ALA B C 1
ATOM 4575 O O . ALA B 1 278 ? 4.918 29.438 26.094 1 19.89 278 ALA B O 1
ATOM 4576 N N . LEU B 1 279 ? 5.566 27.578 25.703 1 22.28 279 LEU B N 1
ATOM 4577 C CA . LEU B 1 279 ? 5.594 27.438 27.156 1 22.28 279 LEU B CA 1
ATOM 4578 C C . LEU B 1 279 ? 6.918 27.953 27.719 1 22.28 279 LEU B C 1
ATOM 4580 O O . LEU B 1 279 ? 7.941 27.922 27.031 1 22.28 279 LEU B O 1
ATOM 4584 N N . PRO B 1 280 ? 6.906 28.797 28.672 1 22.23 280 PRO B N 1
ATOM 4585 C CA . PRO B 1 280 ? 8.125 29.219 29.375 1 22.23 280 PRO B CA 1
ATOM 4586 C C . PRO B 1 280 ? 9.094 28.062 29.625 1 22.23 280 PRO B C 1
ATOM 4588 O O . PRO B 1 280 ? 8.688 26.891 29.578 1 22.23 280 PRO B O 1
ATOM 4591 N N . CYS B 1 281 ? 10.414 28.25 29.75 1 21.03 281 CYS B N 1
ATOM 4592 C CA . CYS B 1 281 ? 11.758 27.688 29.812 1 21.03 281 CYS B CA 1
ATOM 4593 C C . CYS B 1 281 ? 11.805 26.531 30.812 1 21.03 281 CYS B C 1
ATOM 4595 O O . CYS B 1 281 ? 12.883 26.016 31.125 1 21.03 281 CYS B O 1
ATOM 4597 N N . LYS B 1 282 ? 10.805 26.297 31.672 1 25.02 282 LYS B N 1
ATOM 4598 C CA . LYS B 1 282 ? 11.508 25.438 32.625 1 25.02 282 LYS B CA 1
ATOM 4599 C C . LYS B 1 282 ? 11.781 24.062 32 1 25.02 282 LYS B C 1
ATOM 4601 O O . LYS B 1 282 ? 11.109 23.656 31.062 1 25.02 282 LYS B O 1
ATOM 4606 N N . LYS B 1 283 ? 12.68 23.188 32.562 1 26.03 283 LYS B N 1
ATOM 4607 C CA . LYS B 1 283 ? 13.539 22.078 32.156 1 26.03 283 LYS B CA 1
ATOM 4608 C C . LYS B 1 283 ? 12.711 20.859 31.766 1 26.03 283 LYS B C 1
ATOM 4610 O O . LYS B 1 283 ? 13.266 19.797 31.438 1 26.03 283 LYS B O 1
ATOM 4615 N N . PRO B 1 284 ? 11.219 20.859 31.688 1 23.72 284 PRO B N 1
ATOM 4616 C CA . PRO B 1 284 ? 10.711 19.5 31.953 1 23.72 284 PRO B CA 1
ATOM 4617 C C . PRO B 1 284 ? 10.883 18.562 30.766 1 23.72 284 PRO B C 1
ATOM 4619 O O . PRO B 1 284 ? 11 19.016 29.625 1 23.72 284 PRO B O 1
ATOM 4622 N N . THR B 1 285 ? 11.336 17.234 31.016 1 22.36 285 THR B N 1
ATOM 4623 C CA . THR B 1 285 ? 11.703 16.031 30.281 1 22.36 285 THR B CA 1
ATOM 4624 C C . THR B 1 285 ? 10.547 15.57 29.391 1 22.36 285 THR B C 1
ATOM 4626 O O . THR B 1 285 ? 9.555 15.031 29.891 1 22.36 285 THR B O 1
ATOM 4629 N N . LEU B 1 286 ? 9.93 16.328 28.469 1 22.41 286 LEU B N 1
ATOM 4630 C CA . LEU B 1 286 ? 8.695 16.266 27.688 1 22.41 286 LEU B CA 1
ATOM 4631 C C . LEU B 1 286 ? 8.781 15.18 26.625 1 22.41 286 LEU B C 1
ATOM 4633 O O . LEU B 1 286 ? 7.98 15.156 25.688 1 22.41 286 LEU B O 1
ATOM 4637 N N . ALA B 1 287 ? 9.844 14.32 26.578 1 20.78 287 ALA B N 1
ATOM 4638 C CA . ALA B 1 287 ? 10.109 13.812 25.234 1 20.78 287 ALA B CA 1
ATOM 4639 C C . ALA B 1 287 ? 8.977 12.906 24.766 1 20.78 287 ALA B C 1
ATOM 4641 O O . ALA B 1 287 ? 8.602 12.938 23.594 1 20.78 287 ALA B O 1
ATOM 4642 N N . TYR B 1 288 ? 8.461 11.898 25.547 1 20.78 288 TYR B N 1
ATOM 4643 C CA . TYR B 1 288 ? 8.359 10.586 24.938 1 20.78 288 TYR B CA 1
ATOM 4644 C C . TYR B 1 288 ? 7.035 10.438 24.188 1 20.78 288 TYR B C 1
ATOM 4646 O O . TYR B 1 288 ? 6.625 9.32 23.859 1 20.78 288 TYR B O 1
ATOM 4654 N N . ILE B 1 289 ? 6.184 11.453 24.016 1 22.25 289 ILE B N 1
ATOM 4655 C CA . ILE B 1 289 ? 4.812 11.094 23.672 1 22.25 289 ILE B CA 1
ATOM 4656 C C . ILE B 1 289 ? 4.75 10.57 22.25 1 22.25 289 ILE B C 1
ATOM 4658 O O . ILE B 1 289 ? 3.668 10.266 21.734 1 22.25 289 ILE B O 1
ATOM 4662 N N . ILE B 1 290 ? 5.789 10.703 21.422 1 22.61 290 ILE B N 1
ATOM 4663 C CA . ILE B 1 290 ? 5.562 10.875 19.984 1 22.61 290 ILE B CA 1
ATOM 4664 C C . ILE B 1 290 ? 5.02 9.57 19.391 1 22.61 290 ILE B C 1
ATOM 4666 O O . ILE B 1 290 ? 4.207 9.602 18.469 1 22.61 290 ILE B O 1
ATOM 4670 N N . SER B 1 291 ? 5.691 8.453 19.562 1 21.44 291 SER B N 1
ATOM 4671 C CA . SER B 1 291 ? 5.66 7.484 18.484 1 21.44 291 SER B CA 1
ATOM 4672 C C . SER B 1 291 ? 4.371 6.668 18.5 1 21.44 291 SER B C 1
ATOM 4674 O O . SER B 1 291 ? 4.207 5.773 19.328 1 21.44 291 SER B O 1
ATOM 4676 N N . SER B 1 292 ? 3.252 7.344 18.656 1 19.28 292 SER B N 1
ATOM 4677 C CA . SER B 1 292 ? 2.094 6.465 18.766 1 19.28 292 SER B CA 1
ATOM 4678 C C . SER B 1 292 ? 1.955 5.566 17.547 1 19.28 292 SER B C 1
ATOM 4680 O O . SER B 1 292 ? 1.945 6.051 16.406 1 19.28 292 SER B O 1
ATOM 4682 N N . PRO B 1 293 ? 2.477 4.348 17.609 1 21.89 293 PRO B N 1
ATOM 4683 C CA . PRO B 1 293 ? 2.299 3.322 16.578 1 21.89 293 PRO B CA 1
ATOM 4684 C C . PRO B 1 293 ? 0.836 3.127 16.188 1 21.89 293 PRO B C 1
ATOM 4686 O O . PRO B 1 293 ? 0.01 2.766 17.031 1 21.89 293 PRO B O 1
ATOM 4689 N N . LEU B 1 294 ? 0.15 4.191 15.594 1 19.19 294 LEU B N 1
ATOM 4690 C CA . LEU B 1 294 ? -1.123 3.795 15 1 19.19 294 LEU B CA 1
ATOM 4691 C C . LEU B 1 294 ? -0.932 2.641 14.023 1 19.19 294 LEU B C 1
ATOM 4693 O O . LEU B 1 294 ? 0.002 2.65 13.219 1 19.19 294 LEU B O 1
#

pLDDT: mean 77.12, std 31.8, range [18.22, 98.94]

Secondary structure (DSSP, 8-state):
---EEEEE--TT-HHHHHHHHHHHHH--EEEEE-STTT--TTTGGGSHHHHHH-TT--SSEEEETTS-EEESHHHHHHHH--HHHH-SSHHHHHHHHHHHHHIIIIIHHHHHHHHHHHHTSS---HHHHHHHHHHHHHHHHHHHHHTTS-SSSSTTS--HHHHHHHHHHHHHHHHT--HHHHTT-HHHHHHHHHHHTSHHHHHHH-SPPPPSS-------------------------------------------------TT-----TT---------S------GGG----/---EEEEE--TT-HHHHHHHHHHHHH--EEEEE-STTT--TTTGGGSHHHHHH-TT--SSEEEETTS-EEESHHHHHHHH--HHHH-SSHHHHHHHHHHHHHIIIIIHHHHHHHHHHHHTSS---HHHHHHHHHHHHHHHHHHHHHTTS-SSSSTTS--HHHHHHHHHHHHHHHHT--HHHHTT-HHHHHHHHHHHTSHHHHHHH-SPPPPSS------------------------------------------------GGG-----TT---------------GGG-----

Radius of gyration: 26.9 Å; Cα contacts (8 Å, |Δi|>4): 831; chains: 2; bounding box: 60×78×88 Å

Foldseek 3Di:
DQWEWEWEEAPPPLLQLLQQLLCLVRVYHYHYDHDPPSDDQPPRLPDPVNCVLPVVSDDRWIATPVGDTDDDSLVSSVVNHDCVQCAVDPVLNVQLVVLLVCLVPQQQVLLCLQQVLLVLLADNDPVSNVVSLVSNVVVLVVVLVCQVPALESGPPDHHSSLSNNLSSCQSVFAAACACVNCVVRVRVVNSSVVVCPPPSNCVRVPDGDGDNHHRDNPPDDSPPPPDPPPPPCPVVPPPPPPDDDDDPDDPPPPPPPPPPRPPPSPHNPDDPPPPPPPPDDDPDPPDDDPPPPD/DQWEWEWEEAPPPLLQLLQQLLCLVRVYHYHYDHDPPSDDQPPRLPDPVNCVLPVVSDDRWIATPVGDTDDDSLVSSVVNHDCVQCAVDPVLNVQLVVLLVCLVPQQQVLLCLQQVLLVLLAPHDPVSNVVSLVSNVVVLVVVLVCQVPALESGPPDHHSSLSNNLSSCQSVFAAACACVNCVVRVRVVNSSVVVCPPPSNCVRVPDGDGDNHHRDNPPPDSPPPPDPPPPPPPVVPPPPDPDDDDDPDDPPPDPPPPPPPSNPSPHNPDDPPPPPPPPDDDDDPPPDPPDPPD

InterPro domains:
  IPR004045 Glutathione S-transferase, N-terminal [PF02798] (5-81)
  IPR004045 Glutathione S-transferase, N-terminal [PS50404] (3-88)
  IPR004046 Glutathione S-transferase, C-terminal [PF00043] (109-199)
  IPR010987 Glutathione S-transferase, C-terminal-like [PS50405] (89-217)
  IPR036249 Thioredoxin-like superfamily [SSF52833] (5-82)
  IPR036282 Glutathione S-transferase, C-terminal domain superfamily [SSF47616] (82-214)
  IPR040079 Glutathione transferase family [SFLDS00019] (6-195)

Solvent-accessible surface area (backbone atoms only — not comparable to full-atom values): 33303 Å² total; per-residue (Å²): 131,71,51,43,31,37,36,38,40,51,80,89,42,49,59,46,45,34,29,55,31,33,13,55,74,44,59,23,46,72,45,77,35,42,44,74,87,80,21,38,83,87,49,48,42,66,32,71,76,40,28,72,70,36,72,85,43,64,67,35,30,36,38,31,77,86,63,54,63,44,45,47,41,68,16,41,19,54,54,38,32,40,60,68,35,50,31,83,43,67,67,45,26,20,49,25,40,21,38,40,49,42,31,61,69,64,44,42,56,31,50,47,56,46,48,34,26,46,72,49,63,35,59,81,44,70,69,58,28,53,51,15,50,53,48,48,51,52,50,47,48,52,48,18,62,61,31,66,84,32,78,34,84,52,69,89,48,80,29,50,22,42,46,39,36,50,43,63,44,43,63,44,39,44,38,49,39,11,57,84,72,44,58,84,32,55,39,40,51,52,40,49,53,55,50,51,66,33,69,45,36,26,74,73,66,40,87,78,68,68,17,72,61,55,61,58,70,74,84,65,78,58,59,64,51,72,71,70,74,79,72,77,71,76,70,75,78,69,79,62,80,81,67,86,79,79,84,80,78,84,80,79,79,79,77,78,77,80,71,81,75,69,68,71,56,53,73,55,55,61,58,69,30,60,53,70,71,76,66,77,80,70,83,72,88,78,69,81,75,70,77,64,84,122,131,71,51,44,32,38,35,38,40,51,80,88,41,49,58,44,45,34,29,55,31,33,13,56,75,44,60,24,46,72,46,77,35,40,44,75,88,80,20,38,81,86,49,48,42,67,33,68,76,41,28,71,68,37,72,83,42,63,67,38,29,36,38,33,76,86,65,54,62,45,45,46,40,69,15,43,20,53,52,35,32,40,60,67,35,51,32,84,42,67,68,45,26,21,50,26,40,22,39,41,49,43,31,62,69,63,44,41,58,30,50,46,55,47,48,33,25,47,73,48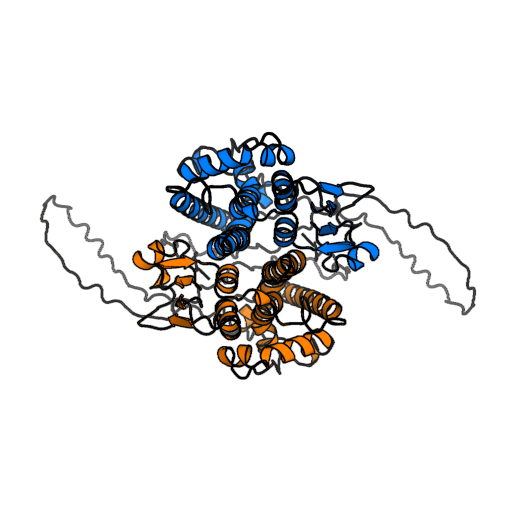,65,35,58,81,46,70,68,56,28,54,49,15,51,52,49,48,50,51,50,48,50,52,48,17,60,62,30,65,83,33,80,34,84,52,70,90,46,79,27,51,22,42,46,39,38,50,41,64,40,43,62,44,40,42,38,49,38,11,59,85,70,44,58,85,32,55,39,40,52,50,40,50,52,55,51,51,66,32,68,45,36,26,74,71,66,41,87,77,67,68,19,74,62,55,60,57,71,75,83,65,75,58,54,62,40,73,69,70,76,78,71,76,70,76,70,75,77,70,81,65,78,82,68,81,79,79,82,79,80,83,79,76,80,79,78,79,78,78,72,78,76,65,65,70,49,59,69,54,56,52,46,64,37,62,67,71,71,76,66,78,81,72,83,75,89,70,72,82,70,70,80,64,84,122